Protein AF-A0AAU6BBA0-F1 (afdb_monomer_lite)

Secondary structure (DSSP, 8-state):
-------------------------------------------------------PPPPPPP-------------------------TTTTT--HHHHHHHHHHHHEEEEPPHHHHHHHHTT----HHHHHHHHHHHHHHSEEEEE-STTS-HHHHHHHHHHHTT-SEEEEE-PPTT----STT---TTEEEEEEE--TT-PPPTTHHHHHHHTHHHHHHHT-EEEEEE-HHHHHTTGGG-GGGEEEPPPPPHHHHHHHHHHT-SSPPTTHHHHHH-HHHHHHHTT--HHHHHHHHHHHHHHHHHHHHSSSPPPHHHHHHHHHHHHTTTHHHHHHHHHH--SHHHHHHHHHHHHTTTSBHHHHHHHHHHHHHHTT--PPP--TT-S--HHHHHHHTT-EE-TTSBEE--STTHHHHHHHHHHHH-GGGHHHHHHHHHHHHHHS-HHHHHHHHHHHHHHHHHHHHHHT--HHHHHHHHHHTTSTTTHHHHHHHHHHHHH-TTTHHHHHHHHHHHHHSPEES-TT-TTSEEHHHHHHHHHHHHHHTTT-HHHHHHHHHHHHHT---HHHHHHHHHHHHHHHTSTTTHHHHHHHHHHHHT-SSHHHHHHHHHHHHHHHH-B-TTS-BTTT-S--SS--HHHHHHHHHHHTS---HHHHHHHHHHHHHHHH-TTTHHHHHHHHHHHHS-SSS--S--HHHHHHHHHHHHHHS---SSSPPPHHHHHHHHHHHHHHHS-TTSPPP-PPPPPP-

Sequence (748 aa):
MPLTEPAEPNTELALAAPARSDNGARPAAYPAADETQPQPSADPPDDTSAAGQTSEPPPPRDAPPSDDTADTETGAHATDTSAVQNVSTNYGTVVAVQNISDIQRLRGTPLPDDWIAARLHPYLPDDETTKAIDALLVAYRVAVIHAGAGTGRYTTALHTLIHQGARAIRQVRREPNEGVDLEGLRDEDTGWILDLRDEEETLRPGFGLHLREVEDHLRTMRSFVVVVTHTDTWAHVAGEATELAHPLAPPDALRVLRAHLDCRQPPIDELDKWLAADQITQPLNRAAPAEAARWARIIIAAVDLNDSTTEPKDFTELVEAAVQSAHNWRRTLRIWHTGNTDSAHRNYLLAAAALDGAPAATVYEAHTALGEALDDTPQPTQGQHGPGIIELTDRIGAELGNDDRIRFLKPGYAEAVVDYFWVDRPHHVAAFTRWTAEQAATLPPDLGVPLAERVTQWATRYALAKQSFTVLRAVATHWAKSRHLQQHAQELLVAAAVDPTAGKRAREQYLAWAKAPDTDQLTHSRHTPVVLKQVLAGALAQLGPAYPRIVLKRLSELAANTTDTAVANAVGDALTDLWDQPALQNTIRATLTSWFTATQHHYTAAARRAFLHLADRTTPDGTPLLLARDDSRPDAWALTGWRCALDDEANIHLQGAFDTWLNTALSHPRLQPAVMKTFTEAVFRSDTDRTYLAPRFLVLNHAAYGWEPARVAAQPTERTHLRDALVIALREADPTAPARLHHAPDTE

Foldseek 3Di:
DDDDDDDDDDDDDDDDDDDDDDDDDDDDDDDDDDDDDDDDDDDDDDDDDDDDDDDDDDDDDDDDDDDDDDDDDDDDDDPPPDPPDPPLPQPPPALVNVLLLLLCLLLQNFRDPVNLCVLCQLPDDDPVLLVLLLVLCVVQLFAEEAEDPQQCLVNSLSVSLVVLVQPTEGEHEDDAPDDPPLLVPQAASYEYEDEAAAPPHADDACPLVVSRVCRVVCVVRNYHYYYYYYPVNCVVHCPNHVVRYDYRDGPQLLSSLLSLQCPDPVHDPPSVVVSVPCLLVVVRRPDHNNLSNVLSSLLSLLVVLQVPDPDRDDPVVSSVLSSCVSVLVQVVVVVLCVVDVDLLLLLLLLLCLLQAFDALVLSNVLSVVLCVLQVHDDDDQPDPRDDDSCRSLVSSCWDQDPVNTTHHSRNNNSVSSLVNCCVVPVVCVLSVLLSLLVCLQPDDVVRSSVSLSVSLVVQLVCCQVVVDNLSLLLSLLSLLVRPVSLVSSLSSLSSQLSDSHRNSVSLVVLLQQLQAAEDCDSPDPRHHHPSSLLSSLVSLLSSCSSPVPSSLVSLVSNLVRYPDLSSLLSSLVSLLSNCVPVVCVVVSLVQLLCQLPDPDPSSLSSSLNNLLVQLLDADPVLHRPLQPDPDLEHDPSNLSSLLSNLVDAADPSNLNSLLSLLVCCLVPVSSVSSSLVSLLCSQPPPPDDPDNDPSSLVNVLVSLCVNPPDDPDDDQDSSNVSSVVSNVSNQVSRPPRDDPPPPDPDDD

Structure (mmCIF, N/CA/C/O backbone):
data_AF-A0AAU6BBA0-F1
#
_entry.id   AF-A0AAU6BBA0-F1
#
loop_
_atom_site.group_PDB
_atom_site.id
_atom_site.type_symbol
_atom_site.label_atom_id
_atom_site.label_alt_id
_atom_site.label_comp_id
_atom_site.label_asym_id
_atom_site.label_entity_id
_atom_site.label_seq_id
_atom_site.pdbx_PDB_ins_code
_atom_site.Cartn_x
_atom_site.Cartn_y
_atom_site.Cartn_z
_atom_site.occupancy
_atom_site.B_iso_or_equiv
_atom_site.auth_seq_id
_atom_site.auth_comp_id
_atom_site.auth_asym_id
_atom_site.auth_atom_id
_atom_site.pdbx_PDB_model_num
ATOM 1 N N . MET A 1 1 ? 59.880 -29.051 -31.354 1.00 31.36 1 MET A N 1
ATOM 2 C CA . MET A 1 1 ? 61.324 -28.885 -31.082 1.00 31.36 1 MET A CA 1
ATOM 3 C C . MET A 1 1 ? 61.508 -27.611 -30.270 1.00 31.36 1 MET A C 1
ATOM 5 O O . MET A 1 1 ? 60.794 -26.663 -30.573 1.00 31.36 1 MET A O 1
ATOM 9 N N . PRO A 1 2 ? 62.345 -27.624 -29.221 1.00 47.56 2 PRO A N 1
ATOM 10 C CA . PRO A 1 2 ? 62.230 -26.732 -28.063 1.00 47.56 2 PRO A CA 1
ATOM 11 C C . PRO A 1 2 ? 63.442 -25.788 -27.894 1.00 47.56 2 PRO A C 1
ATOM 13 O O . PRO A 1 2 ? 64.354 -25.830 -28.715 1.00 47.56 2 PRO A O 1
ATOM 16 N N . LEU A 1 3 ? 63.454 -25.070 -26.754 1.00 31.30 3 LEU A N 1
ATOM 17 C CA . LEU A 1 3 ? 64.570 -24.341 -26.106 1.00 31.30 3 LEU A CA 1
ATOM 18 C C . LEU A 1 3 ? 64.721 -22.885 -26.611 1.00 31.30 3 LEU A C 1
ATOM 20 O O . LEU A 1 3 ? 64.704 -22.652 -27.809 1.00 31.30 3 LEU A O 1
ATOM 24 N N . THR A 1 4 ? 64.850 -21.832 -25.792 1.00 32.09 4 THR A N 1
ATOM 25 C CA . THR A 1 4 ? 65.419 -21.716 -24.434 1.00 32.09 4 THR A CA 1
ATOM 26 C C . THR A 1 4 ? 65.098 -20.307 -23.875 1.00 32.09 4 THR A C 1
ATOM 28 O O . THR A 1 4 ? 65.269 -19.327 -24.593 1.00 32.09 4 THR A O 1
ATOM 31 N N . GLU A 1 5 ? 64.677 -20.201 -22.610 1.00 35.94 5 GLU A N 1
ATOM 32 C CA . GLU A 1 5 ? 65.029 -19.088 -21.686 1.00 35.94 5 GLU A CA 1
ATOM 33 C C . GLU A 1 5 ? 66.517 -19.235 -21.252 1.00 35.94 5 GLU A C 1
ATOM 35 O O . GLU A 1 5 ? 67.092 -20.265 -21.616 1.00 35.94 5 GLU A O 1
ATOM 40 N N . PRO A 1 6 ? 67.184 -18.356 -20.454 1.00 50.28 6 PRO A N 1
ATOM 41 C CA . PRO A 1 6 ? 66.733 -17.171 -19.688 1.00 50.28 6 PRO A CA 1
ATOM 42 C C . PRO A 1 6 ? 67.695 -15.945 -19.785 1.00 50.28 6 PRO A C 1
ATOM 44 O O . PRO A 1 6 ? 68.730 -16.022 -20.442 1.00 50.28 6 PRO A O 1
ATOM 47 N N . ALA A 1 7 ? 67.386 -14.833 -19.093 1.00 28.86 7 ALA A N 1
ATOM 48 C CA . ALA A 1 7 ? 68.297 -14.135 -18.151 1.00 28.86 7 ALA A CA 1
ATOM 49 C C . ALA A 1 7 ? 67.788 -12.726 -17.761 1.00 28.86 7 ALA A C 1
ATOM 51 O O . ALA A 1 7 ? 67.801 -11.803 -18.573 1.00 28.86 7 ALA A O 1
ATOM 52 N N . GLU A 1 8 ? 67.434 -12.551 -16.485 1.00 36.56 8 GLU A N 1
ATOM 53 C CA . GLU A 1 8 ? 67.531 -11.263 -15.777 1.00 36.56 8 GLU A CA 1
ATOM 54 C C . GLU A 1 8 ? 68.988 -10.996 -15.352 1.00 36.56 8 GLU A C 1
ATOM 56 O O . GLU A 1 8 ? 69.787 -11.934 -15.241 1.00 36.56 8 GLU A O 1
ATOM 61 N N . PRO A 1 9 ? 69.334 -9.733 -15.036 1.00 44.94 9 PRO A N 1
ATOM 62 C CA . PRO A 1 9 ? 69.675 -9.479 -13.634 1.00 44.94 9 PRO A CA 1
ATOM 63 C C . PRO A 1 9 ? 69.168 -8.140 -13.058 1.00 44.94 9 PRO A C 1
ATOM 65 O O . PRO A 1 9 ? 69.115 -7.108 -13.725 1.00 44.94 9 PRO A O 1
ATOM 68 N N . ASN A 1 10 ? 68.892 -8.190 -11.752 1.00 33.97 10 ASN A N 1
ATOM 69 C CA . ASN A 1 10 ? 68.691 -7.085 -10.811 1.00 33.97 10 ASN A CA 1
ATOM 70 C C . ASN A 1 10 ? 69.847 -6.066 -10.784 1.00 33.97 10 ASN A C 1
ATOM 72 O O . ASN A 1 10 ? 71.008 -6.467 -10.744 1.00 33.97 10 ASN A O 1
ATOM 76 N N . THR A 1 11 ? 69.525 -4.775 -10.612 1.00 30.66 11 THR A N 1
ATOM 77 C CA . THR A 1 11 ? 70.330 -3.852 -9.783 1.00 30.66 11 THR A CA 1
ATOM 78 C C . THR A 1 11 ? 69.413 -2.859 -9.057 1.00 30.66 11 THR A C 1
ATOM 80 O O . THR A 1 11 ? 68.699 -2.083 -9.687 1.00 30.66 11 THR A O 1
ATOM 83 N N . GLU A 1 12 ? 69.463 -2.896 -7.728 1.00 30.09 12 GLU A N 1
ATOM 84 C CA . GLU A 1 12 ? 68.856 -1.965 -6.770 1.00 30.09 12 GLU A CA 1
ATOM 85 C C . GLU A 1 12 ? 69.963 -1.079 -6.138 1.00 30.09 12 GLU A C 1
ATOM 87 O O . GLU A 1 12 ? 71.144 -1.398 -6.269 1.00 30.09 12 GLU A O 1
ATOM 92 N N . LEU A 1 13 ? 69.554 -0.048 -5.378 1.00 28.42 13 LEU A N 1
ATOM 93 C CA . LEU A 1 13 ? 70.309 0.951 -4.577 1.00 28.42 13 LEU A CA 1
ATOM 94 C C . LEU A 1 13 ? 70.784 2.236 -5.294 1.00 28.42 13 LEU A C 1
ATOM 96 O O . LEU A 1 13 ? 71.343 2.181 -6.378 1.00 28.42 13 LEU A O 1
ATOM 100 N N . ALA A 1 14 ? 70.750 3.440 -4.708 1.00 28.67 14 ALA A N 1
ATOM 101 C CA . ALA A 1 14 ? 70.060 4.031 -3.554 1.00 28.67 14 ALA A CA 1
ATOM 102 C C . ALA A 1 14 ? 70.446 5.533 -3.454 1.00 28.67 14 ALA A C 1
ATOM 104 O O . ALA A 1 14 ? 71.506 5.923 -3.930 1.00 28.67 14 ALA A O 1
ATOM 105 N N . LEU A 1 15 ? 69.629 6.305 -2.716 1.00 28.11 15 LEU A N 1
ATOM 106 C CA . LEU A 1 15 ? 70.001 7.423 -1.817 1.00 28.11 15 LEU A CA 1
ATOM 107 C C . LEU A 1 15 ? 70.717 8.681 -2.371 1.00 28.11 15 LEU A C 1
ATOM 109 O O . LEU A 1 15 ? 71.903 8.647 -2.667 1.00 28.11 15 LEU A O 1
ATOM 113 N N . ALA A 1 16 ? 70.041 9.841 -2.273 1.00 26.50 16 ALA A N 1
ATOM 114 C CA . ALA A 1 16 ? 70.454 10.956 -1.391 1.00 26.50 16 ALA A CA 1
ATOM 115 C C . ALA A 1 16 ? 69.484 12.168 -1.451 1.00 26.50 16 ALA A C 1
ATOM 117 O O . ALA A 1 16 ? 69.379 12.856 -2.461 1.00 26.50 16 ALA A O 1
ATOM 118 N N . ALA A 1 17 ? 68.828 12.461 -0.323 1.00 32.66 17 ALA A N 1
ATOM 119 C CA . ALA A 1 17 ? 68.494 13.824 0.142 1.00 32.66 17 ALA A CA 1
ATOM 120 C C . ALA A 1 17 ? 69.668 14.310 1.055 1.00 32.66 17 ALA A C 1
ATOM 122 O O . ALA A 1 17 ? 70.598 13.511 1.205 1.00 32.66 17 ALA A O 1
ATOM 123 N N . PRO A 1 18 ? 69.689 15.480 1.758 1.00 49.97 18 PRO A N 1
ATOM 124 C CA . PRO A 1 18 ? 68.636 16.494 1.987 1.00 49.97 18 PRO A CA 1
ATOM 125 C C . PRO A 1 18 ? 69.120 17.977 2.100 1.00 49.97 18 PRO A C 1
ATOM 127 O O . PRO A 1 18 ? 70.312 18.268 2.078 1.00 49.97 18 PRO A O 1
ATOM 130 N N . ALA A 1 19 ? 68.195 18.913 2.368 1.00 27.62 19 ALA A N 1
ATOM 131 C CA . ALA A 1 19 ? 68.456 20.081 3.227 1.00 27.62 19 ALA A CA 1
ATOM 132 C C . ALA A 1 19 ? 67.177 20.541 3.965 1.00 27.62 19 ALA A C 1
ATOM 134 O O . ALA A 1 19 ? 66.096 20.600 3.388 1.00 27.62 19 ALA A O 1
ATOM 135 N N . ARG A 1 20 ? 67.350 20.801 5.266 1.00 31.67 20 ARG A N 1
ATOM 136 C CA . ARG A 1 20 ? 66.392 21.114 6.349 1.00 31.67 20 ARG A CA 1
ATOM 137 C C . ARG A 1 20 ? 66.110 22.623 6.479 1.00 31.67 20 ARG A C 1
ATOM 139 O O . ARG A 1 20 ? 67.030 23.392 6.233 1.00 31.67 20 ARG A O 1
ATOM 146 N N . SER A 1 21 ? 64.969 23.024 7.058 1.00 29.94 21 SER A N 1
ATOM 147 C CA . SER A 1 21 ? 64.810 23.431 8.484 1.00 29.94 21 SER A CA 1
ATOM 148 C C . SER A 1 21 ? 63.307 23.643 8.808 1.00 29.94 21 SER A C 1
ATOM 150 O O . SER A 1 21 ? 62.571 24.124 7.955 1.00 29.94 21 SER A O 1
ATOM 152 N N . ASP A 1 22 ? 62.761 22.946 9.821 1.00 30.55 22 ASP A N 1
ATOM 153 C CA . ASP A 1 22 ? 62.441 23.395 11.210 1.00 30.55 22 ASP A CA 1
ATOM 154 C C . ASP A 1 22 ? 61.377 24.505 11.265 1.00 30.55 22 ASP A C 1
ATOM 156 O O . ASP A 1 22 ? 61.481 25.481 10.539 1.00 30.55 22 ASP A O 1
ATOM 160 N N . ASN A 1 23 ? 60.344 24.536 12.109 1.00 29.81 23 ASN A N 1
ATOM 161 C CA . ASN A 1 23 ? 59.845 23.830 13.304 1.00 29.81 23 ASN A CA 1
ATOM 162 C C . ASN A 1 23 ? 58.331 24.191 13.338 1.00 29.81 23 ASN A C 1
ATOM 164 O O . ASN A 1 23 ? 57.949 25.207 12.772 1.00 29.81 23 ASN A O 1
ATOM 168 N N . GLY A 1 24 ? 57.364 23.517 13.952 1.00 28.22 24 GLY A N 1
ATOM 169 C CA . GLY A 1 24 ? 57.311 22.588 15.067 1.00 28.22 24 GLY A CA 1
ATOM 170 C C . GLY A 1 24 ? 55.936 22.772 15.750 1.00 28.22 24 GLY A C 1
ATOM 171 O O . GLY A 1 24 ? 55.277 23.790 15.559 1.00 28.22 24 GLY A O 1
ATOM 172 N N . ALA A 1 25 ? 55.570 21.801 16.587 1.00 29.80 25 ALA A N 1
ATOM 173 C CA . ALA A 1 25 ? 54.461 21.782 17.553 1.00 29.80 25 ALA A CA 1
ATOM 174 C C . ALA A 1 25 ? 53.092 21.198 17.125 1.00 29.80 25 ALA A C 1
ATOM 176 O O . ALA A 1 25 ? 52.560 21.405 16.044 1.00 29.80 25 ALA A O 1
ATOM 177 N N . ARG A 1 26 ? 52.594 20.386 18.063 1.00 31.95 26 ARG A N 1
ATOM 178 C CA . ARG A 1 26 ? 51.563 19.337 18.033 1.00 31.95 26 ARG A CA 1
ATOM 179 C C . ARG A 1 26 ? 50.139 19.872 18.347 1.00 31.95 26 ARG A C 1
ATOM 181 O O . ARG A 1 26 ? 50.006 21.042 18.687 1.00 31.95 26 ARG A O 1
ATOM 188 N N . PRO A 1 27 ? 49.095 19.015 18.278 1.00 51.25 27 PRO A N 1
ATOM 189 C CA . PRO A 1 27 ? 47.686 19.398 18.159 1.00 51.25 27 PRO A CA 1
ATOM 190 C C . PRO A 1 27 ? 46.930 19.475 19.497 1.00 51.25 27 PRO A C 1
ATOM 192 O O . PRO A 1 27 ? 47.266 18.768 20.446 1.00 51.25 27 PRO A O 1
ATOM 195 N N . ALA A 1 28 ? 45.854 20.264 19.524 1.00 27.77 28 ALA A N 1
ATOM 196 C CA . ALA A 1 28 ? 44.747 20.223 20.491 1.00 27.77 28 ALA A CA 1
ATOM 197 C C . ALA A 1 28 ? 43.584 21.037 19.875 1.00 27.77 28 ALA A C 1
ATOM 199 O O . ALA A 1 28 ? 43.820 22.126 19.370 1.00 27.77 28 ALA A O 1
ATOM 200 N N . ALA A 1 29 ? 42.397 20.467 19.666 1.00 27.69 29 ALA A N 1
ATOM 201 C CA . ALA A 1 29 ? 41.263 20.414 20.600 1.00 27.69 29 ALA A CA 1
ATOM 202 C C . ALA A 1 29 ? 40.128 21.354 20.135 1.00 27.69 29 ALA A C 1
ATOM 204 O O . ALA A 1 29 ? 40.377 22.409 19.562 1.00 27.69 29 ALA A O 1
ATOM 205 N N . TYR A 1 30 ? 38.886 20.916 20.364 1.00 37.91 30 TYR A N 1
ATOM 206 C CA . TYR A 1 30 ? 37.642 21.690 20.237 1.00 37.91 30 TYR A CA 1
ATOM 207 C C . TYR A 1 30 ? 37.738 23.083 20.888 1.00 37.91 30 TYR A C 1
ATOM 209 O O . TYR A 1 30 ? 38.482 23.251 21.857 1.00 37.91 30 TYR A O 1
ATOM 217 N N . PRO A 1 31 ? 36.877 24.029 20.470 1.00 41.22 31 PRO A N 1
ATOM 218 C CA . PRO A 1 31 ? 35.927 24.527 21.467 1.00 41.22 31 PRO A CA 1
ATOM 219 C C . PRO A 1 31 ? 34.507 24.810 20.951 1.00 41.22 31 PRO A C 1
ATOM 221 O O . PRO A 1 31 ? 34.228 24.888 19.756 1.00 41.22 31 PRO A O 1
ATOM 224 N N . ALA A 1 32 ? 33.626 24.925 21.942 1.00 28.19 32 ALA A N 1
ATOM 225 C CA . ALA A 1 32 ? 32.231 25.327 21.896 1.00 28.19 32 ALA A CA 1
ATOM 226 C C . ALA A 1 32 ? 32.055 26.859 22.017 1.00 28.19 32 ALA A C 1
ATOM 228 O O . ALA A 1 32 ? 33.004 27.552 22.368 1.00 28.19 32 ALA A O 1
ATOM 229 N N . ALA A 1 33 ? 30.820 27.296 21.729 1.00 31.91 33 ALA A N 1
ATOM 230 C CA . ALA A 1 33 ? 30.034 28.427 22.260 1.00 31.91 33 ALA A CA 1
ATOM 231 C C . ALA A 1 33 ? 30.732 29.694 22.807 1.00 31.91 33 ALA A C 1
ATOM 233 O O . ALA A 1 33 ? 31.501 29.615 23.756 1.00 31.91 33 ALA A O 1
ATOM 234 N N . ASP A 1 34 ? 30.359 30.866 22.274 1.00 27.73 34 ASP A N 1
ATOM 235 C CA . ASP A 1 34 ? 29.530 31.886 22.966 1.00 27.73 34 ASP A CA 1
ATOM 236 C C . ASP A 1 34 ? 29.238 33.069 22.014 1.00 27.73 34 ASP A C 1
ATOM 238 O O . ASP A 1 34 ? 30.070 33.441 21.189 1.00 27.73 34 ASP A O 1
ATOM 242 N N . GLU A 1 35 ? 27.971 33.474 21.877 1.00 28.36 35 GLU A N 1
ATOM 243 C CA . GLU A 1 35 ? 27.381 34.695 22.463 1.00 28.36 35 GLU A CA 1
ATOM 244 C C . GLU A 1 35 ? 28.168 35.992 22.214 1.00 28.36 35 GLU A C 1
ATOM 246 O O . GLU A 1 35 ? 29.159 36.256 22.884 1.00 28.36 35 GLU A O 1
ATOM 251 N N . THR A 1 36 ? 27.656 36.870 21.337 1.00 29.38 36 THR A N 1
ATOM 252 C CA . THR A 1 36 ? 27.308 38.266 21.699 1.00 29.38 36 THR A CA 1
ATOM 253 C C . THR A 1 36 ? 26.588 39.006 20.559 1.00 29.38 36 THR A C 1
ATOM 255 O O . THR A 1 36 ? 27.131 39.237 19.483 1.00 29.38 36 THR A O 1
ATOM 258 N N . GLN A 1 37 ? 25.349 39.419 20.833 1.00 29.38 37 GLN A N 1
ATOM 259 C CA . GLN A 1 37 ? 24.713 40.640 20.307 1.00 29.38 37 GLN A CA 1
ATOM 260 C C . GLN A 1 37 ? 25.323 41.865 21.039 1.00 29.38 37 GLN A C 1
ATOM 262 O O . GLN A 1 37 ? 25.803 41.670 22.159 1.00 29.38 37 GLN A O 1
ATOM 267 N N . PRO A 1 38 ? 25.324 43.107 20.488 1.00 35.38 38 PRO A N 1
ATOM 268 C CA . PRO A 1 38 ? 24.084 43.869 20.260 1.00 35.38 38 PRO A CA 1
ATOM 269 C C . PRO A 1 38 ? 24.020 44.807 19.023 1.00 35.38 38 PRO A C 1
ATOM 271 O O . PRO A 1 38 ? 25.022 45.192 18.432 1.00 35.38 38 PRO A O 1
ATOM 274 N N . GLN A 1 39 ? 22.761 45.152 18.704 1.00 29.97 39 GLN A N 1
ATOM 275 C CA . GLN A 1 39 ? 22.156 46.295 17.970 1.00 29.97 39 GLN A CA 1
ATOM 276 C C . GLN A 1 39 ? 22.872 47.679 18.089 1.00 29.97 39 GLN A C 1
ATOM 278 O O . GLN A 1 39 ? 23.792 47.757 18.901 1.00 29.97 39 GLN A O 1
ATOM 283 N N . PRO A 1 40 ? 22.421 48.816 17.463 1.00 41.62 40 PRO A N 1
ATOM 284 C CA . PRO A 1 40 ? 21.151 49.089 16.734 1.00 41.62 40 PRO A CA 1
ATOM 285 C C . PRO A 1 40 ? 21.202 49.979 15.449 1.00 41.62 40 PRO A C 1
ATOM 287 O O . PRO A 1 40 ? 22.143 50.724 15.209 1.00 41.62 40 PRO A O 1
ATOM 290 N N . SER A 1 41 ? 20.080 49.925 14.711 1.00 30.00 41 SER A N 1
ATOM 291 C CA . SER A 1 41 ? 19.245 51.004 14.119 1.00 30.00 41 SER A CA 1
ATOM 292 C C . SER A 1 41 ? 19.831 52.205 13.352 1.00 30.00 41 SER A C 1
ATOM 294 O O . SER A 1 41 ? 20.536 53.022 13.934 1.00 30.00 41 SER A O 1
ATOM 296 N N . ALA A 1 42 ? 19.318 52.429 12.129 1.00 28.22 42 ALA A N 1
ATOM 297 C CA . ALA A 1 42 ? 18.593 53.654 11.725 1.00 28.22 42 ALA A CA 1
ATOM 298 C C . ALA A 1 42 ? 18.066 53.563 10.266 1.00 28.22 42 ALA A C 1
ATOM 300 O O . ALA A 1 42 ? 18.852 53.453 9.329 1.00 28.22 42 ALA A O 1
ATOM 301 N N . ASP A 1 43 ? 16.739 53.634 10.104 1.00 29.44 43 ASP A N 1
ATOM 302 C CA . ASP A 1 43 ? 16.010 54.048 8.882 1.00 29.44 43 ASP A CA 1
ATOM 303 C C . ASP A 1 43 ? 16.207 55.569 8.606 1.00 29.44 43 ASP A C 1
ATOM 305 O O . ASP A 1 43 ? 16.801 56.255 9.444 1.00 29.44 43 ASP A O 1
ATOM 309 N N . PRO A 1 44 ? 15.503 56.195 7.635 1.00 56.09 44 PRO A N 1
ATOM 310 C CA . PRO A 1 44 ? 15.531 56.103 6.164 1.00 56.09 44 PRO A CA 1
ATOM 311 C C . PRO A 1 44 ? 15.893 57.513 5.576 1.00 56.09 44 PRO A C 1
ATOM 313 O O . PRO A 1 44 ? 16.401 58.335 6.347 1.00 56.09 44 PRO A O 1
ATOM 316 N N . PRO A 1 45 ? 15.714 57.862 4.271 1.00 47.66 45 PRO A N 1
ATOM 317 C CA . PRO A 1 45 ? 14.381 58.210 3.728 1.00 47.66 45 PRO A CA 1
ATOM 318 C C . PRO A 1 45 ? 14.156 57.978 2.205 1.00 47.66 45 PRO A C 1
ATOM 320 O O . PRO A 1 45 ? 15.077 57.674 1.449 1.00 47.66 45 PRO A O 1
ATOM 323 N N . ASP A 1 46 ? 12.878 58.123 1.828 1.00 30.73 46 ASP A N 1
ATOM 324 C CA . ASP A 1 46 ? 12.257 58.637 0.585 1.00 30.73 46 ASP A CA 1
ATOM 325 C C . ASP A 1 46 ? 13.161 59.112 -0.581 1.00 30.73 46 ASP A C 1
ATOM 327 O O . ASP A 1 46 ? 14.159 59.795 -0.369 1.00 30.73 46 ASP A O 1
ATOM 331 N N . ASP A 1 47 ? 12.760 58.886 -1.846 1.00 28.70 47 ASP A N 1
ATOM 332 C CA . ASP A 1 47 ? 11.773 59.758 -2.525 1.00 28.70 47 ASP A CA 1
ATOM 333 C C . ASP A 1 47 ? 11.576 59.445 -4.038 1.00 28.70 47 ASP A C 1
ATOM 335 O O . ASP A 1 47 ? 12.521 59.304 -4.810 1.00 28.70 47 ASP A O 1
ATOM 339 N N . THR A 1 48 ? 10.302 59.458 -4.450 1.00 29.98 48 THR A N 1
ATOM 340 C CA . THR A 1 48 ? 9.701 59.952 -5.720 1.00 29.98 48 THR A CA 1
ATOM 341 C C . THR A 1 48 ? 10.070 59.474 -7.151 1.00 29.98 48 THR A C 1
ATOM 343 O O . THR A 1 48 ? 11.111 59.792 -7.712 1.00 29.98 48 THR A O 1
ATOM 346 N N . SER A 1 49 ? 9.015 58.946 -7.807 1.00 32.53 49 SER A N 1
ATOM 347 C CA . SER A 1 49 ? 8.351 59.438 -9.049 1.00 32.53 49 SER A CA 1
ATOM 348 C C . SER A 1 49 ? 9.008 59.311 -10.440 1.00 32.53 49 SER A C 1
ATOM 350 O O . SER A 1 49 ? 9.978 59.994 -10.736 1.00 32.53 49 SER A O 1
ATOM 352 N N . ALA A 1 50 ? 8.332 58.643 -11.398 1.00 29.66 50 ALA A N 1
ATOM 353 C CA . ALA A 1 50 ? 7.322 59.267 -12.290 1.00 29.66 50 ALA A CA 1
ATOM 354 C C . ALA A 1 50 ? 6.943 58.430 -13.553 1.00 29.66 50 ALA A C 1
ATOM 356 O O . ALA A 1 50 ? 7.804 57.984 -14.299 1.00 29.66 50 ALA A O 1
ATOM 357 N N . ALA A 1 51 ? 5.623 58.370 -13.809 1.00 30.91 51 ALA A N 1
ATOM 358 C CA . ALA A 1 51 ? 4.890 58.448 -15.094 1.00 30.91 51 ALA A CA 1
ATOM 359 C C . ALA A 1 51 ? 5.008 57.367 -16.212 1.00 30.91 51 ALA A C 1
ATOM 361 O O . ALA A 1 51 ? 5.881 57.421 -17.066 1.00 30.91 51 ALA A O 1
ATOM 362 N N . GLY A 1 52 ? 3.981 56.501 -16.294 1.00 26.89 52 GLY A N 1
ATOM 363 C CA . GLY A 1 52 ? 2.862 56.585 -17.262 1.00 26.89 52 GLY A CA 1
ATOM 364 C C . GLY A 1 52 ? 3.060 56.201 -18.743 1.00 26.89 52 GLY A C 1
ATOM 365 O O . GLY A 1 52 ? 3.731 56.919 -19.470 1.00 26.89 52 GLY A O 1
ATOM 366 N N . GLN A 1 53 ? 2.305 55.194 -19.221 1.00 31.38 53 GLN A N 1
ATOM 367 C CA . GLN A 1 53 ? 1.406 55.305 -20.392 1.00 31.38 53 GLN A CA 1
ATOM 368 C C . GLN A 1 53 ? 0.504 54.065 -20.574 1.00 31.38 53 GLN A C 1
ATOM 370 O O . GLN A 1 53 ? 0.924 52.921 -20.437 1.00 31.38 53 GLN A O 1
ATOM 375 N N . THR A 1 54 ? -0.759 54.356 -20.868 1.00 30.22 54 THR A N 1
ATOM 376 C CA . THR A 1 54 ? -1.905 53.492 -21.170 1.00 30.22 54 THR A CA 1
ATOM 377 C C . THR A 1 54 ? -1.920 53.048 -22.635 1.00 30.22 54 THR A C 1
ATOM 379 O O . THR A 1 54 ? -1.571 53.837 -23.510 1.00 30.22 54 THR A O 1
ATOM 382 N N . SER A 1 55 ? -2.415 51.839 -22.928 1.00 31.97 55 SER A N 1
ATOM 383 C CA . SER A 1 55 ? -3.081 51.502 -24.201 1.00 31.97 55 SER A CA 1
ATOM 384 C C . SER A 1 55 ? -3.971 50.260 -24.052 1.00 31.97 55 SER A C 1
ATOM 386 O O . SER A 1 55 ? -3.599 49.272 -23.427 1.00 31.97 55 SER A O 1
ATOM 388 N N . GLU A 1 56 ? -5.164 50.387 -24.616 1.00 31.12 56 GLU A N 1
ATOM 389 C CA . GLU A 1 56 ? -6.375 49.562 -24.551 1.00 31.12 56 GLU A CA 1
ATOM 390 C C . GLU A 1 56 ? -6.444 48.576 -25.749 1.00 31.12 56 GLU A C 1
ATOM 392 O O . GLU A 1 56 ? -5.917 48.913 -26.814 1.00 31.12 56 GLU A O 1
ATOM 397 N N . PRO A 1 57 ? -7.066 47.380 -25.642 1.00 41.28 57 PRO A N 1
ATOM 398 C CA . PRO A 1 57 ? -7.221 46.446 -26.767 1.00 41.28 57 PRO A CA 1
ATOM 399 C C . PRO A 1 57 ? -8.598 46.556 -27.476 1.00 41.28 57 PRO A C 1
ATOM 401 O O . PRO A 1 57 ? -9.575 46.968 -26.851 1.00 41.28 57 PRO A O 1
ATOM 404 N N . PRO A 1 58 ? -8.718 46.175 -28.770 1.00 38.53 58 PRO A N 1
ATOM 405 C CA . PRO A 1 58 ? -9.944 46.355 -29.558 1.00 38.53 58 PRO A CA 1
ATOM 406 C C . PRO A 1 58 ? -10.963 45.193 -29.421 1.00 38.53 58 PRO A C 1
ATOM 408 O O . PRO A 1 58 ? -10.590 44.095 -29.002 1.00 38.53 58 PRO A O 1
ATOM 411 N N . PRO A 1 59 ? -12.244 45.412 -29.800 1.00 44.59 59 PRO A N 1
ATOM 412 C CA . PRO A 1 59 ? -13.364 44.496 -29.538 1.00 44.59 59 PRO A CA 1
ATOM 413 C C . PRO A 1 59 ? -13.597 43.428 -30.634 1.00 44.59 59 PRO A C 1
ATOM 415 O O . PRO A 1 59 ? -13.124 43.591 -31.764 1.00 44.59 59 PRO A O 1
ATOM 418 N N . PRO A 1 60 ? -14.379 42.362 -30.343 1.00 40.91 60 PRO A N 1
ATOM 419 C CA . PRO A 1 60 ? -14.754 41.332 -31.314 1.00 40.91 60 PRO A CA 1
ATOM 420 C C . PRO A 1 60 ? -15.994 41.722 -32.144 1.00 40.91 60 PRO A C 1
ATOM 422 O O . PRO A 1 60 ? -16.825 42.522 -31.717 1.00 40.91 60 PRO A O 1
ATOM 425 N N . ARG A 1 61 ? -16.107 41.152 -33.352 1.00 34.84 61 ARG A N 1
ATOM 426 C CA . ARG A 1 61 ? -17.224 41.333 -34.299 1.00 34.84 61 ARG A CA 1
ATOM 427 C C . ARG A 1 61 ? -18.217 40.166 -34.233 1.00 34.84 61 ARG A C 1
ATOM 429 O O . ARG A 1 61 ? -17.798 39.013 -34.237 1.00 34.84 61 ARG A O 1
ATOM 436 N N . ASP A 1 62 ? -19.504 40.509 -34.265 1.00 32.97 62 ASP A N 1
ATOM 437 C CA . ASP A 1 62 ? -20.676 39.623 -34.253 1.00 32.97 62 ASP A CA 1
ATOM 438 C C . ASP A 1 62 ? -21.030 38.972 -35.611 1.00 32.97 62 ASP A C 1
ATOM 440 O O . ASP A 1 62 ? -20.982 39.636 -36.647 1.00 32.97 62 ASP A O 1
ATOM 444 N N . ALA A 1 63 ? -21.446 37.695 -35.512 1.00 36.31 63 ALA A N 1
ATOM 445 C CA . ALA A 1 63 ? -22.616 36.969 -36.071 1.00 36.31 63 ALA A CA 1
ATOM 446 C C . ALA A 1 63 ? -22.979 37.016 -37.586 1.00 36.31 63 ALA A C 1
ATOM 448 O O . ALA A 1 63 ? -22.714 37.993 -38.283 1.00 36.31 63 ALA A O 1
ATOM 449 N N . PRO A 1 64 ? -23.651 35.962 -38.116 1.00 34.97 64 PRO A N 1
ATOM 450 C CA . PRO A 1 64 ? -25.120 35.890 -37.989 1.00 34.97 64 PRO A CA 1
ATOM 451 C C . PRO A 1 64 ? -25.728 34.470 -37.754 1.00 34.97 64 PRO A C 1
ATOM 453 O O . PRO A 1 64 ? -24.993 33.483 -37.765 1.00 34.97 64 PRO A O 1
ATOM 456 N N . PRO A 1 65 ? -27.062 34.377 -37.512 1.00 42.81 65 PRO A N 1
ATOM 457 C CA . PRO A 1 65 ? -27.760 33.248 -36.872 1.00 42.81 65 PRO A CA 1
ATOM 458 C C . PRO A 1 65 ? -28.739 32.480 -37.790 1.00 42.81 65 PRO A C 1
ATOM 460 O O . PRO A 1 65 ? -29.101 33.001 -38.841 1.00 42.81 65 PRO A O 1
ATOM 463 N N . SER A 1 66 ? -29.208 31.305 -37.328 1.00 27.88 66 SER A N 1
ATOM 464 C CA . SER A 1 66 ? -30.466 30.571 -37.668 1.00 27.88 66 SER A CA 1
ATOM 465 C C . SER A 1 66 ? -30.237 29.067 -37.414 1.00 27.88 66 SER A C 1
ATOM 467 O O . SER A 1 66 ? -29.140 28.602 -37.704 1.00 27.88 66 SER A O 1
ATOM 469 N N . ASP A 1 67 ? -31.139 28.200 -36.966 1.00 24.58 67 ASP A N 1
ATOM 470 C CA . ASP A 1 67 ? -32.547 28.239 -36.558 1.00 24.58 67 ASP A CA 1
ATOM 471 C C . ASP A 1 67 ? -32.821 26.893 -35.839 1.00 24.58 67 ASP A C 1
ATOM 473 O O . ASP A 1 67 ? -32.068 25.930 -36.008 1.00 24.58 67 ASP A O 1
ATOM 477 N N . ASP A 1 68 ? -33.903 26.831 -35.066 1.00 26.94 68 ASP A N 1
ATOM 478 C CA . ASP A 1 68 ? -34.414 25.651 -34.355 1.00 26.94 68 ASP A CA 1
ATOM 479 C C . ASP A 1 68 ? -34.684 24.423 -35.251 1.00 26.94 68 ASP A C 1
ATOM 481 O O . ASP A 1 68 ? -35.163 24.553 -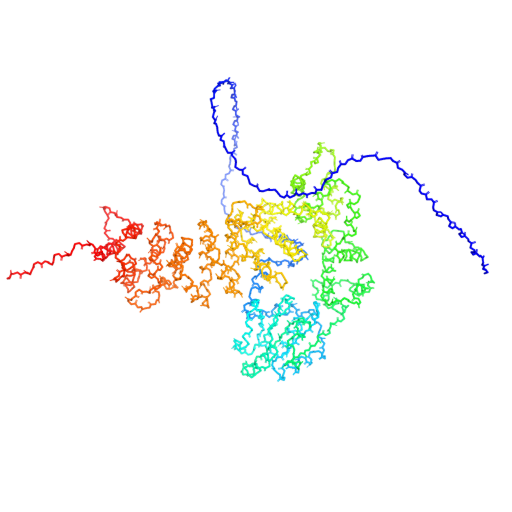36.377 1.00 26.94 68 ASP A O 1
ATOM 485 N N . THR A 1 69 ? -34.512 23.208 -34.709 1.00 25.91 69 THR A N 1
ATOM 486 C CA . THR A 1 69 ? -35.526 22.126 -34.762 1.00 25.91 69 THR A CA 1
ATOM 487 C C . THR A 1 69 ? -35.137 20.923 -33.897 1.00 25.91 69 THR A C 1
ATOM 489 O O . THR A 1 69 ? -33.973 20.554 -33.772 1.00 25.91 69 THR A O 1
ATOM 492 N N . ALA A 1 70 ? -36.162 20.342 -33.278 1.00 26.44 70 ALA A N 1
ATOM 493 C CA . ALA A 1 70 ? -36.118 19.221 -32.355 1.00 26.44 70 ALA A CA 1
ATOM 494 C C . ALA A 1 70 ? -36.073 17.840 -33.047 1.00 26.44 70 ALA A C 1
ATOM 496 O O . ALA A 1 70 ? -36.372 17.712 -34.232 1.00 26.44 70 ALA A O 1
ATOM 497 N N . ASP A 1 71 ? -35.819 16.838 -32.198 1.00 23.22 71 ASP A N 1
ATOM 498 C CA . ASP A 1 71 ? -36.257 15.436 -32.252 1.00 23.22 71 ASP A CA 1
ATOM 499 C C . ASP A 1 71 ? -35.351 14.327 -32.848 1.00 23.22 71 ASP A C 1
ATOM 501 O O . ASP A 1 71 ? -35.093 14.224 -34.044 1.00 23.22 71 ASP A O 1
ATOM 505 N N . THR A 1 72 ? -35.121 13.350 -31.955 1.00 23.67 72 THR A N 1
ATOM 506 C CA . THR A 1 72 ? -35.048 11.877 -32.114 1.00 23.67 72 THR A CA 1
ATOM 507 C C . THR A 1 72 ? -33.710 11.155 -32.339 1.00 23.67 72 THR A C 1
ATOM 509 O O . THR A 1 72 ? -33.050 11.273 -33.363 1.00 23.67 72 THR A O 1
ATOM 512 N N . GLU A 1 73 ? -33.412 10.315 -31.338 1.00 23.70 73 GLU A N 1
ATOM 513 C CA . GLU A 1 73 ? -32.723 9.013 -31.317 1.00 23.70 73 GLU A CA 1
ATOM 514 C C . GLU A 1 73 ? -32.162 8.450 -32.636 1.00 23.70 73 GLU A C 1
ATOM 516 O O . GLU A 1 73 ? -32.905 8.206 -33.581 1.00 23.70 73 GLU A O 1
ATOM 521 N N . THR A 1 74 ? -30.889 8.031 -32.636 1.00 23.23 74 THR A N 1
ATOM 522 C CA . THR A 1 74 ? -30.475 6.611 -32.760 1.00 23.23 74 THR A CA 1
ATOM 523 C C . THR A 1 74 ? -28.950 6.467 -32.680 1.00 23.23 74 THR A C 1
ATOM 525 O O . THR A 1 74 ? -28.199 7.357 -33.062 1.00 23.23 74 THR A O 1
ATOM 528 N N . GLY A 1 75 ? -28.507 5.358 -32.080 1.00 23.56 75 GLY A N 1
ATOM 529 C CA . GLY A 1 75 ? -27.158 5.164 -31.556 1.00 23.56 75 GLY A CA 1
ATOM 530 C C . GLY A 1 75 ? -26.015 5.038 -32.564 1.00 23.56 75 GLY A C 1
ATOM 531 O O . GLY A 1 75 ? -26.200 4.757 -33.744 1.00 23.56 75 GLY A O 1
ATOM 532 N N . ALA A 1 76 ? -24.802 5.171 -32.029 1.00 22.03 76 ALA A N 1
ATOM 533 C CA . ALA A 1 76 ? -23.569 4.767 -32.683 1.00 22.03 76 ALA A CA 1
ATOM 534 C C . ALA A 1 76 ? -22.522 4.389 -31.624 1.00 22.03 76 ALA A C 1
ATOM 536 O O . ALA A 1 76 ? -22.102 5.208 -30.813 1.00 22.03 76 ALA A O 1
ATOM 537 N N . HIS A 1 77 ? -22.186 3.100 -31.638 1.00 23.58 77 HIS A N 1
ATOM 538 C CA . HIS A 1 77 ? -20.972 2.436 -31.171 1.00 23.58 77 HIS A CA 1
ATOM 539 C C . HIS A 1 77 ? -19.922 3.288 -30.441 1.00 23.58 77 HIS A C 1
ATOM 541 O O . HIS A 1 77 ? -19.139 4.006 -31.058 1.00 23.58 77 HIS A O 1
ATOM 547 N N . ALA A 1 78 ? -19.830 3.075 -29.126 1.00 21.42 78 ALA A N 1
ATOM 548 C CA . ALA A 1 78 ? -18.620 3.343 -28.365 1.00 21.42 78 ALA A CA 1
ATOM 549 C C . ALA A 1 78 ? -17.516 2.387 -28.848 1.00 21.42 78 ALA A C 1
ATOM 551 O O . ALA A 1 78 ? -17.512 1.201 -28.521 1.00 21.42 78 ALA A O 1
ATOM 552 N N . THR A 1 79 ? -16.607 2.891 -29.678 1.00 22.62 79 THR A N 1
ATOM 553 C CA . THR A 1 79 ? -15.289 2.288 -29.868 1.00 22.62 79 THR A CA 1
ATOM 554 C C . THR A 1 79 ? -14.506 2.490 -28.583 1.00 22.62 79 THR A C 1
ATOM 556 O O . THR A 1 79 ? -14.033 3.586 -28.290 1.00 22.62 79 THR A O 1
ATOM 559 N N . ASP A 1 80 ? -14.438 1.419 -27.806 1.00 21.84 80 ASP A N 1
ATOM 560 C CA . ASP A 1 80 ? -13.669 1.294 -26.580 1.00 21.84 80 ASP A CA 1
ATOM 561 C C . ASP A 1 80 ? -12.173 1.248 -26.940 1.00 21.84 80 ASP A C 1
ATOM 563 O O . ASP A 1 80 ? -11.580 0.190 -27.148 1.00 21.84 80 ASP A O 1
ATOM 567 N N . THR A 1 81 ? -11.553 2.416 -27.120 1.00 22.39 81 THR A N 1
ATOM 568 C CA . THR A 1 81 ? -10.091 2.546 -27.175 1.00 22.39 81 THR A CA 1
ATOM 569 C C . THR A 1 81 ? -9.544 2.427 -25.759 1.00 22.39 81 THR A C 1
ATOM 571 O O . THR A 1 81 ? -9.233 3.421 -25.104 1.00 22.39 81 THR A O 1
ATOM 574 N N . SER A 1 82 ? -9.450 1.186 -25.281 1.00 23.36 82 SER A N 1
ATOM 575 C CA . SER A 1 82 ? -8.669 0.839 -24.099 1.00 23.36 82 SER A CA 1
ATOM 576 C C . SER A 1 82 ? -7.200 1.155 -24.386 1.00 23.36 82 SER A C 1
ATOM 578 O O . SER A 1 82 ? -6.553 0.509 -25.212 1.00 23.36 82 SER A O 1
ATOM 580 N N . ALA A 1 83 ? -6.680 2.202 -23.747 1.00 23.55 83 ALA A N 1
ATOM 581 C CA . ALA A 1 83 ? -5.259 2.504 -23.747 1.00 23.55 83 ALA A CA 1
ATOM 582 C C . ALA A 1 83 ? -4.539 1.418 -22.936 1.00 23.55 83 ALA A C 1
ATOM 584 O O . ALA A 1 83 ? -4.454 1.491 -21.711 1.00 23.55 83 ALA A O 1
ATOM 585 N N . VAL A 1 84 ? -4.039 0.392 -23.625 1.00 24.83 84 VAL A N 1
ATOM 586 C CA . VAL A 1 84 ? -3.176 -0.636 -23.039 1.00 24.83 84 VAL A CA 1
ATOM 587 C C . VAL A 1 84 ? -1.854 0.030 -22.654 1.00 24.83 84 VAL A C 1
ATOM 589 O O . VAL A 1 84 ? -0.981 0.266 -23.488 1.00 24.83 84 VAL A O 1
ATOM 592 N N . GLN A 1 85 ? -1.728 0.404 -21.381 1.00 32.62 85 GLN A N 1
ATOM 593 C CA . GLN A 1 85 ? -0.459 0.821 -20.796 1.00 32.62 85 GLN A CA 1
ATOM 594 C C . GLN A 1 85 ? 0.323 -0.427 -20.383 1.00 32.62 85 GLN A C 1
ATOM 596 O O . GLN A 1 85 ? -0.106 -1.190 -19.516 1.00 32.62 85 GLN A O 1
ATOM 601 N N . ASN A 1 86 ? 1.496 -0.615 -20.987 1.00 30.39 86 ASN A N 1
ATOM 602 C CA . ASN A 1 86 ? 2.445 -1.664 -20.625 1.00 30.39 86 ASN A CA 1
ATOM 603 C C . ASN A 1 86 ? 3.141 -1.319 -19.300 1.00 30.39 86 ASN A C 1
ATOM 605 O O . ASN A 1 86 ? 4.320 -0.978 -19.261 1.00 30.39 86 ASN A O 1
ATOM 609 N N . VAL A 1 87 ? 2.416 -1.425 -18.185 1.00 34.50 87 VAL A N 1
ATOM 610 C CA . VAL A 1 87 ? 3.003 -1.395 -16.839 1.00 34.50 87 VAL A CA 1
ATOM 611 C C . VAL A 1 87 ? 3.625 -2.770 -16.577 1.00 34.50 87 VAL A C 1
ATOM 613 O O . VAL A 1 87 ? 3.041 -3.629 -15.912 1.00 34.50 87 VAL A O 1
ATOM 616 N N . SER A 1 88 ? 4.799 -3.002 -17.174 1.00 35.69 88 SER A N 1
ATOM 617 C CA . SER A 1 88 ? 5.407 -4.334 -17.352 1.00 35.69 88 SER A CA 1
ATOM 618 C C . SER A 1 88 ? 5.772 -5.081 -16.055 1.00 35.69 88 SER A C 1
ATOM 620 O O . SER A 1 88 ? 6.125 -6.260 -16.091 1.00 35.69 88 SER A O 1
ATOM 622 N N . THR A 1 89 ? 5.616 -4.455 -14.885 1.00 40.75 89 THR A N 1
ATOM 623 C CA . THR A 1 89 ? 5.812 -5.089 -13.570 1.00 40.75 89 THR A CA 1
ATOM 624 C C . THR A 1 89 ? 4.566 -5.178 -12.692 1.00 40.75 89 THR A C 1
ATOM 626 O O . THR A 1 89 ? 4.625 -5.895 -11.693 1.00 40.75 89 THR A O 1
ATOM 629 N N . ASN A 1 90 ? 3.445 -4.539 -13.055 1.00 34.12 90 ASN A N 1
ATOM 630 C CA . ASN A 1 90 ? 2.203 -4.606 -12.269 1.00 34.12 90 ASN A CA 1
ATOM 631 C C . ASN A 1 90 ? 1.094 -5.459 -12.889 1.00 34.12 90 ASN A C 1
ATOM 633 O O . ASN A 1 90 ? 0.069 -5.620 -12.239 1.00 34.12 90 ASN A O 1
ATOM 637 N N . TYR A 1 91 ? 1.245 -6.025 -14.093 1.00 42.47 91 TYR A N 1
ATOM 638 C CA . TYR A 1 91 ? 0.175 -6.828 -14.721 1.00 42.47 91 TYR A CA 1
ATOM 639 C C . TYR A 1 91 ? -1.194 -6.114 -14.748 1.00 42.47 91 TYR A C 1
ATOM 641 O O . TYR A 1 91 ? -2.232 -6.752 -14.603 1.00 42.47 91 TYR A O 1
ATOM 649 N N . GLY A 1 92 ? -1.208 -4.778 -14.834 1.00 38.16 92 GLY A N 1
ATOM 650 C CA . GLY A 1 92 ? -2.439 -3.981 -14.735 1.00 38.16 92 GLY A CA 1
ATOM 651 C C . GLY A 1 92 ? -3.100 -3.954 -13.346 1.00 38.16 92 GLY A C 1
ATOM 652 O O . GLY A 1 92 ? -4.232 -3.498 -13.222 1.00 38.16 92 GLY A O 1
ATOM 653 N N . THR A 1 93 ? -2.429 -4.426 -12.291 1.00 48.84 93 THR A N 1
ATOM 654 C CA . THR A 1 93 ? -2.945 -4.379 -10.916 1.00 48.84 93 THR A CA 1
ATOM 655 C C . THR A 1 93 ? -2.573 -3.052 -10.259 1.00 48.84 93 THR A C 1
ATOM 657 O O . THR A 1 93 ? -1.398 -2.757 -10.031 1.00 48.84 93 THR A O 1
ATOM 660 N N . VAL A 1 94 ? -3.597 -2.264 -9.936 1.00 64.12 94 VAL A N 1
ATOM 661 C CA . VAL A 1 94 ? -3.497 -0.997 -9.199 1.00 64.12 94 VAL A CA 1
ATOM 662 C C . VAL A 1 94 ? -2.900 -1.254 -7.810 1.00 64.12 94 VAL A C 1
ATOM 664 O O . VAL A 1 94 ? -3.323 -2.181 -7.113 1.00 64.12 94 VAL A O 1
ATOM 667 N N . VAL A 1 95 ? -1.939 -0.428 -7.374 1.00 70.75 95 VAL A N 1
ATOM 668 C CA . VAL A 1 95 ? -1.234 -0.590 -6.079 1.00 70.75 95 VAL A CA 1
ATOM 669 C C . VAL A 1 95 ? -2.214 -0.690 -4.903 1.00 70.75 95 VAL A C 1
ATOM 671 O O . VAL A 1 95 ? -2.023 -1.505 -4.001 1.00 70.75 95 VAL A O 1
ATOM 674 N N . ALA A 1 96 ? -3.308 0.071 -4.943 1.00 63.97 96 ALA A N 1
ATOM 675 C CA . ALA A 1 96 ? -4.394 -0.000 -3.970 1.00 63.97 96 ALA A CA 1
ATOM 676 C C . ALA A 1 96 ? -4.988 -1.415 -3.824 1.00 63.97 96 ALA A C 1
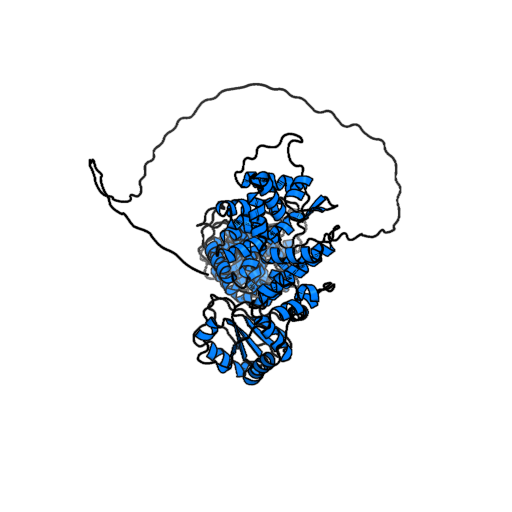ATOM 678 O O . ALA A 1 96 ? -5.175 -1.903 -2.709 1.00 63.97 96 ALA A O 1
ATOM 679 N N . VAL A 1 97 ? -5.248 -2.102 -4.942 1.00 70.25 97 VAL A N 1
ATOM 680 C CA . VAL A 1 97 ? -5.816 -3.461 -4.957 1.00 70.25 97 VAL A CA 1
ATOM 681 C C . VAL A 1 97 ? -4.823 -4.452 -4.360 1.00 70.25 97 VAL A C 1
ATOM 683 O O . VAL A 1 97 ? -5.195 -5.279 -3.525 1.00 70.25 97 VAL A O 1
ATOM 686 N N . GLN A 1 98 ? -3.546 -4.318 -4.722 1.00 75.44 98 GLN A N 1
ATOM 687 C CA . GLN A 1 98 ? -2.474 -5.136 -4.163 1.00 75.44 98 GLN A CA 1
ATOM 688 C C . GLN A 1 98 ? -2.363 -4.947 -2.643 1.00 75.44 98 GLN A C 1
ATOM 690 O O . GLN A 1 98 ? -2.327 -5.927 -1.900 1.00 75.44 98 GLN A O 1
ATOM 695 N N . ASN A 1 99 ? -2.401 -3.699 -2.170 1.00 77.44 99 ASN A N 1
ATOM 696 C CA . ASN A 1 99 ? -2.372 -3.369 -0.748 1.00 77.44 99 ASN A CA 1
ATOM 697 C C . ASN A 1 99 ? -3.554 -3.982 0.009 1.00 77.44 99 ASN A C 1
ATOM 699 O O . ASN A 1 99 ? -3.354 -4.586 1.062 1.00 77.44 99 ASN A O 1
ATOM 703 N N . ILE A 1 100 ? -4.777 -3.866 -0.519 1.00 75.31 100 ILE A N 1
ATOM 704 C CA . ILE A 1 100 ? -5.974 -4.456 0.097 1.00 75.31 100 ILE A CA 1
ATOM 705 C C . ILE A 1 100 ? -5.839 -5.977 0.173 1.00 75.31 100 ILE A C 1
ATOM 707 O O . ILE A 1 100 ? -6.071 -6.551 1.237 1.00 75.31 100 ILE A O 1
ATOM 711 N N . SER A 1 101 ? -5.424 -6.626 -0.918 1.00 71.69 101 SER A N 1
ATOM 712 C CA . SER A 1 101 ? -5.190 -8.073 -0.945 1.00 71.69 101 SER A CA 1
ATOM 713 C C . SER A 1 101 ? -4.127 -8.484 0.076 1.00 71.69 101 SER A C 1
ATOM 715 O O . SER A 1 101 ? -4.285 -9.485 0.778 1.00 71.69 101 SER A O 1
ATOM 717 N N . ASP A 1 102 ? -3.044 -7.717 0.189 1.00 76.56 102 ASP A N 1
ATOM 718 C CA . ASP A 1 102 ? -1.972 -7.983 1.139 1.00 76.56 102 ASP A CA 1
ATOM 719 C C . ASP A 1 102 ? -2.446 -7.783 2.586 1.00 76.56 102 ASP A C 1
ATOM 721 O O . ASP A 1 102 ? -2.167 -8.630 3.433 1.00 76.56 102 ASP A O 1
ATOM 725 N N . ILE A 1 103 ? -3.233 -6.743 2.874 1.00 75.19 103 ILE A N 1
ATOM 726 C CA . ILE A 1 103 ? -3.851 -6.520 4.189 1.00 75.19 103 ILE A CA 1
ATOM 727 C C . ILE A 1 103 ? -4.818 -7.656 4.530 1.00 75.19 103 ILE A C 1
ATOM 729 O O . ILE A 1 103 ? -4.719 -8.229 5.611 1.00 75.19 103 ILE A O 1
ATOM 733 N N . GLN A 1 104 ? -5.731 -8.030 3.632 1.00 71.25 104 GLN A N 1
ATOM 734 C CA . GLN A 1 104 ? -6.677 -9.130 3.861 1.00 71.25 104 GLN A CA 1
ATOM 735 C C . GLN A 1 104 ? -5.953 -10.443 4.163 1.00 71.25 104 GLN A C 1
ATOM 737 O O . GLN A 1 104 ? -6.332 -11.155 5.099 1.00 71.25 104 GLN A O 1
ATOM 742 N N . ARG A 1 105 ? -4.868 -10.713 3.430 1.00 70.56 105 ARG A N 1
ATOM 743 C CA . ARG A 1 105 ? -3.980 -11.850 3.663 1.00 70.56 105 ARG A CA 1
ATOM 744 C C . ARG A 1 105 ? -3.302 -11.787 5.029 1.00 70.56 105 ARG A C 1
ATOM 746 O O . ARG A 1 105 ? -3.158 -12.817 5.668 1.00 70.56 105 ARG A O 1
ATOM 753 N N . LEU A 1 106 ? -2.903 -10.606 5.498 1.00 70.31 106 LEU A N 1
ATOM 754 C CA . LEU A 1 106 ? -2.324 -10.420 6.834 1.00 70.31 106 LEU A CA 1
ATOM 755 C C . LEU A 1 106 ? -3.343 -10.625 7.963 1.00 70.31 106 LEU A C 1
ATOM 757 O O . LEU A 1 106 ? -2.970 -11.098 9.031 1.00 70.31 106 LEU A O 1
ATOM 761 N N . ARG A 1 107 ? -4.622 -10.314 7.727 1.00 68.44 107 ARG A N 1
ATOM 762 C CA . ARG A 1 107 ? -5.713 -10.516 8.699 1.00 68.44 107 ARG A CA 1
ATOM 763 C C . ARG A 1 107 ? -6.066 -11.982 8.950 1.00 68.44 107 ARG A C 1
ATOM 765 O O . ARG A 1 107 ? -6.936 -12.250 9.776 1.00 68.44 107 ARG A O 1
ATOM 772 N N . GLY A 1 108 ? -5.504 -12.916 8.182 1.00 68.06 108 GLY A N 1
ATOM 773 C CA . GLY A 1 108 ? -6.011 -14.281 8.148 1.00 68.06 108 GLY A CA 1
ATOM 774 C C . GLY A 1 108 ? -7.381 -14.394 7.503 1.00 68.06 108 GLY A C 1
ATOM 775 O O . GLY A 1 108 ? -8.087 -15.345 7.803 1.00 68.06 108 GLY A O 1
ATOM 776 N N . THR A 1 109 ? -7.782 -13.463 6.629 1.00 77.75 109 THR A N 1
ATOM 777 C CA . THR A 1 109 ? -8.980 -13.648 5.784 1.00 77.75 109 THR A CA 1
ATOM 778 C C . THR A 1 109 ? -8.758 -14.869 4.883 1.00 77.75 109 THR A C 1
ATOM 780 O O . THR A 1 109 ? -7.609 -15.092 4.482 1.00 77.75 109 THR A O 1
ATOM 783 N N . PRO A 1 110 ? -9.792 -15.678 4.567 1.00 84.12 110 PRO A N 1
ATOM 784 C CA . PRO A 1 110 ? -9.633 -16.760 3.606 1.00 84.12 110 PRO A CA 1
ATOM 785 C C . PRO A 1 110 ? -9.098 -16.204 2.289 1.00 84.12 110 PRO A C 1
ATOM 787 O O . PRO A 1 110 ? -9.581 -15.185 1.795 1.00 84.12 110 PRO A O 1
ATOM 790 N N . LEU A 1 111 ? -8.067 -16.854 1.765 1.00 86.31 111 LEU A N 1
ATOM 791 C CA . LEU A 1 111 ? -7.505 -16.551 0.463 1.00 86.31 111 LEU A CA 1
ATOM 792 C C . LEU A 1 111 ? -8.552 -16.892 -0.612 1.00 86.31 111 LEU A C 1
ATOM 794 O O . LEU A 1 111 ? -9.116 -17.984 -0.545 1.00 86.31 111 LEU A O 1
ATOM 798 N N . PRO A 1 112 ? -8.817 -15.997 -1.580 1.00 86.75 112 PRO A N 1
ATOM 799 C CA . PRO A 1 112 ? -9.758 -16.272 -2.664 1.00 86.75 112 PRO A CA 1
ATOM 800 C C . PRO A 1 112 ? -9.329 -17.473 -3.522 1.00 86.75 112 PRO A C 1
ATOM 802 O O . PRO A 1 112 ? -8.152 -17.600 -3.867 1.00 86.75 112 PRO A O 1
ATOM 805 N N . ASP A 1 113 ? -10.275 -18.341 -3.891 1.00 87.19 113 ASP A N 1
ATOM 806 C CA . ASP A 1 113 ? -9.991 -19.571 -4.650 1.00 87.19 113 ASP A CA 1
ATOM 807 C C . ASP A 1 113 ? -9.378 -19.287 -6.030 1.00 87.19 113 ASP A C 1
ATOM 809 O O . ASP A 1 113 ? -8.473 -19.995 -6.470 1.00 87.19 113 ASP A O 1
ATOM 813 N N . ASP A 1 114 ? -9.829 -18.227 -6.701 1.00 87.19 114 ASP A N 1
ATOM 814 C CA . ASP A 1 114 ? -9.298 -17.756 -7.983 1.00 87.19 114 ASP A CA 1
ATOM 815 C C . ASP A 1 114 ? -7.844 -17.284 -7.858 1.00 87.19 114 ASP A C 1
ATOM 817 O O . ASP A 1 114 ? -7.002 -17.624 -8.694 1.00 87.19 114 ASP A O 1
ATOM 821 N N . TRP A 1 115 ? -7.514 -16.581 -6.773 1.00 88.12 115 TRP A N 1
ATOM 822 C CA . TRP A 1 115 ? -6.144 -16.174 -6.468 1.00 88.12 115 TRP A CA 1
ATOM 823 C C . TRP A 1 115 ? -5.236 -17.381 -6.214 1.00 88.12 115 TRP A C 1
ATOM 825 O O . TRP A 1 115 ? -4.116 -17.448 -6.733 1.00 88.12 115 TRP A O 1
ATOM 835 N N . ILE A 1 116 ? -5.714 -18.358 -5.436 1.00 89.88 116 ILE A N 1
ATOM 836 C CA . ILE A 1 116 ? -4.975 -19.595 -5.165 1.00 89.88 116 ILE A CA 1
ATOM 837 C C . ILE A 1 116 ? -4.750 -20.366 -6.470 1.00 89.88 116 ILE A C 1
ATOM 839 O O . ILE A 1 116 ? -3.619 -20.774 -6.748 1.00 89.88 116 ILE A O 1
ATOM 843 N N . ALA A 1 117 ? -5.792 -20.522 -7.291 1.00 90.00 117 ALA A N 1
ATOM 844 C CA . ALA A 1 117 ? -5.719 -21.198 -8.581 1.00 90.00 117 ALA A CA 1
ATOM 845 C C . ALA A 1 117 ? -4.719 -20.512 -9.520 1.00 90.00 117 ALA A C 1
ATOM 847 O O . ALA A 1 117 ? -3.842 -21.180 -10.066 1.00 90.00 117 ALA A O 1
ATOM 848 N N . ALA A 1 118 ? -4.768 -19.181 -9.638 1.00 86.88 118 ALA A N 1
ATOM 849 C CA . ALA A 1 118 ? -3.812 -18.411 -10.433 1.00 86.88 118 ALA A CA 1
ATOM 850 C C . ALA A 1 118 ? -2.367 -18.602 -9.942 1.00 86.88 118 ALA A C 1
ATOM 852 O O . ALA A 1 118 ? -1.433 -18.701 -10.741 1.00 86.88 118 ALA A O 1
ATOM 853 N N . ARG A 1 119 ? -2.162 -18.695 -8.621 1.00 89.19 119 ARG A N 1
ATOM 854 C CA . ARG A 1 119 ? -0.830 -18.872 -8.031 1.00 89.19 119 ARG A CA 1
ATOM 855 C C . ARG A 1 119 ? -0.278 -20.288 -8.191 1.00 89.19 119 ARG A C 1
ATOM 857 O O . ARG A 1 119 ? 0.940 -20.444 -8.295 1.00 89.19 119 ARG A O 1
ATOM 864 N N . LEU A 1 120 ? -1.151 -21.292 -8.187 1.00 92.88 120 LEU A N 1
ATOM 865 C CA . LEU A 1 120 ? -0.797 -22.696 -8.382 1.00 92.88 120 LEU A CA 1
ATOM 866 C C . LEU A 1 120 ? -0.788 -23.125 -9.849 1.00 92.88 120 LEU A C 1
ATOM 868 O O . LEU A 1 120 ? -0.279 -24.199 -10.144 1.00 92.88 120 LEU A O 1
ATOM 872 N N . HIS A 1 121 ? -1.279 -22.298 -10.770 1.00 92.06 121 HIS A N 1
ATOM 873 C CA . HIS A 1 121 ? -1.313 -22.632 -12.190 1.00 92.06 121 HIS A CA 1
ATOM 874 C C . HIS A 1 121 ? 0.061 -23.053 -12.765 1.00 92.06 121 HIS A C 1
ATOM 876 O O . HIS A 1 121 ? 0.124 -24.118 -13.377 1.00 92.06 121 HIS A O 1
ATOM 882 N N . PRO A 1 122 ? 1.180 -22.340 -12.497 1.00 92.31 122 PRO A N 1
ATOM 883 C CA . PRO A 1 122 ? 2.514 -22.765 -12.933 1.00 92.31 122 PRO A CA 1
ATOM 884 C C . PRO A 1 122 ? 3.240 -23.675 -11.920 1.00 92.31 122 PRO A C 1
ATOM 886 O O . PRO A 1 122 ? 4.447 -23.896 -12.044 1.00 92.31 122 PRO A O 1
ATOM 889 N N . TYR A 1 123 ? 2.567 -24.141 -10.861 1.00 92.56 123 TYR A N 1
ATOM 890 C CA . TYR A 1 123 ? 3.207 -24.935 -9.813 1.00 92.56 123 TYR A CA 1
ATOM 891 C C . TYR A 1 123 ? 3.578 -26.329 -10.324 1.00 92.56 123 TYR A C 1
ATOM 893 O O . TYR A 1 123 ? 2.783 -27.011 -10.966 1.00 92.56 123 TYR A O 1
ATOM 901 N N . LEU A 1 124 ? 4.793 -26.767 -9.993 1.00 91.94 124 LEU A N 1
ATOM 902 C CA . LEU A 1 124 ? 5.280 -28.104 -10.301 1.00 91.94 124 LEU A CA 1
ATOM 903 C C . LEU A 1 124 ? 5.187 -28.984 -9.054 1.00 91.94 124 LEU A C 1
ATOM 905 O O . LEU A 1 124 ? 6.038 -28.842 -8.171 1.00 91.94 124 LEU A O 1
ATOM 909 N N . PRO A 1 125 ? 4.193 -29.884 -8.969 1.00 85.50 125 PRO A N 1
ATOM 910 C CA . PRO A 1 125 ? 4.135 -30.839 -7.879 1.00 85.50 125 PRO A CA 1
ATOM 911 C C . PRO A 1 125 ? 5.305 -31.823 -7.978 1.00 85.50 125 PRO A C 1
ATOM 913 O O . PRO A 1 125 ? 5.668 -32.287 -9.063 1.00 85.50 125 PRO A O 1
ATOM 916 N N . ASP A 1 126 ? 5.888 -32.133 -6.824 1.00 88.06 126 ASP A N 1
ATOM 917 C CA . ASP A 1 126 ? 6.749 -33.296 -6.639 1.00 88.06 126 ASP A CA 1
ATOM 918 C C . ASP A 1 126 ? 6.010 -34.291 -5.747 1.00 88.06 126 ASP A C 1
ATOM 920 O O . ASP A 1 126 ? 5.668 -33.969 -4.605 1.00 88.06 126 ASP A O 1
ATOM 924 N N . ASP A 1 127 ? 5.723 -35.476 -6.282 1.00 85.88 127 ASP A N 1
ATOM 925 C CA . ASP A 1 127 ? 4.904 -36.483 -5.605 1.00 85.88 127 ASP A CA 1
ATOM 926 C C . ASP A 1 127 ? 5.545 -36.927 -4.288 1.00 85.88 127 ASP A C 1
ATOM 928 O O . ASP A 1 127 ? 4.837 -37.163 -3.313 1.00 85.88 127 ASP A O 1
ATOM 932 N N . GLU A 1 128 ? 6.874 -37.022 -4.227 1.00 89.56 128 GLU A N 1
ATOM 933 C CA . GLU A 1 128 ? 7.576 -37.467 -3.021 1.00 89.56 128 GLU A CA 1
ATOM 934 C C . GLU A 1 128 ? 7.594 -36.381 -1.940 1.00 89.56 128 GLU A C 1
ATOM 936 O O . GLU A 1 128 ? 7.223 -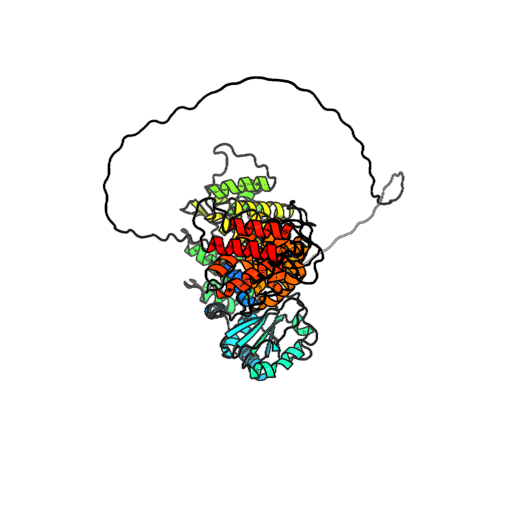36.663 -0.798 1.00 89.56 128 GLU A O 1
ATOM 941 N N . THR A 1 129 ? 7.921 -35.126 -2.277 1.00 90.44 129 THR A N 1
ATOM 942 C CA . THR A 1 129 ? 7.766 -33.999 -1.341 1.00 90.44 129 THR A CA 1
ATOM 943 C C . THR A 1 129 ? 6.317 -33.837 -0.884 1.00 90.44 129 THR A C 1
ATOM 945 O O . THR A 1 129 ? 6.076 -33.653 0.309 1.00 90.44 129 THR A O 1
ATOM 948 N N . THR A 1 130 ? 5.344 -33.940 -1.792 1.00 90.94 130 THR A N 1
ATOM 949 C CA . THR A 1 130 ? 3.920 -33.816 -1.443 1.00 90.94 130 THR A CA 1
ATOM 950 C C . THR A 1 130 ? 3.515 -34.916 -0.467 1.00 90.94 130 THR A C 1
ATOM 952 O O . THR A 1 130 ? 3.015 -34.601 0.608 1.00 90.94 130 THR A O 1
ATOM 955 N N . LYS A 1 131 ? 3.839 -36.185 -0.758 1.00 92.38 131 LYS A N 1
ATOM 956 C CA . LYS A 1 131 ? 3.592 -37.315 0.157 1.00 92.38 131 LYS A CA 1
ATOM 957 C C . LYS A 1 131 ? 4.280 -37.138 1.508 1.00 92.38 131 LYS A C 1
ATOM 959 O O . LYS A 1 131 ? 3.702 -37.499 2.529 1.00 92.38 131 LYS A O 1
ATOM 964 N N . ALA A 1 132 ? 5.505 -36.614 1.533 1.00 94.19 132 ALA A N 1
ATOM 965 C CA . ALA A 1 132 ? 6.246 -36.404 2.772 1.00 94.19 132 ALA A CA 1
ATOM 966 C C . ALA A 1 132 ? 5.574 -35.346 3.656 1.00 94.19 132 ALA A C 1
ATOM 968 O O . ALA A 1 132 ? 5.359 -35.588 4.842 1.00 94.19 132 ALA A O 1
ATOM 969 N N . ILE A 1 133 ? 5.199 -34.198 3.086 1.00 95.06 133 ILE A N 1
ATOM 970 C CA . ILE A 1 133 ? 4.507 -33.137 3.829 1.00 95.06 133 ILE A CA 1
ATOM 971 C C . ILE A 1 133 ? 3.095 -33.598 4.220 1.00 95.06 133 ILE A C 1
ATOM 973 O O . ILE A 1 133 ? 2.662 -33.356 5.344 1.00 95.06 133 ILE A O 1
ATOM 977 N N . ASP A 1 134 ? 2.404 -34.332 3.348 1.00 94.06 134 ASP A N 1
ATOM 978 C CA . ASP A 1 134 ? 1.107 -34.938 3.648 1.00 94.06 134 ASP A CA 1
ATOM 979 C C . ASP A 1 134 ? 1.194 -35.899 4.837 1.00 94.06 134 ASP A C 1
ATOM 981 O O . ASP A 1 134 ? 0.356 -35.847 5.735 1.00 94.06 134 ASP A O 1
ATOM 985 N N . ALA A 1 135 ? 2.226 -36.745 4.893 1.00 95.19 135 ALA A N 1
ATOM 986 C CA . ALA A 1 135 ? 2.445 -37.645 6.019 1.00 95.19 135 ALA A CA 1
ATOM 987 C C . ALA A 1 135 ? 2.641 -36.875 7.336 1.00 95.19 135 ALA A C 1
ATOM 989 O O . ALA A 1 135 ? 2.102 -37.291 8.364 1.00 95.19 135 ALA A O 1
ATOM 990 N N . LEU A 1 136 ? 3.343 -35.735 7.304 1.00 96.12 136 LEU A N 1
ATOM 991 C CA . LEU A 1 136 ? 3.490 -34.851 8.465 1.00 96.12 136 LEU A CA 1
ATOM 992 C C . LEU A 1 136 ? 2.147 -34.254 8.896 1.00 96.12 136 LEU A C 1
ATOM 994 O O . LEU A 1 136 ? 1.797 -34.310 10.073 1.00 96.12 136 LEU A O 1
ATOM 998 N N . LEU A 1 137 ? 1.358 -33.742 7.949 1.00 95.88 137 LEU A N 1
ATOM 999 C CA . LEU A 1 137 ? 0.044 -33.163 8.237 1.00 95.88 137 LEU A CA 1
ATOM 1000 C C . LEU A 1 137 ? -0.958 -34.204 8.748 1.00 95.88 137 LEU A C 1
ATOM 1002 O O . LEU A 1 137 ? -1.757 -33.904 9.633 1.00 95.88 137 LEU A O 1
ATOM 1006 N N . VAL A 1 138 ? -0.903 -35.437 8.249 1.00 94.19 138 VAL A N 1
ATOM 1007 C CA . VAL A 1 138 ? -1.733 -36.543 8.745 1.00 94.19 138 VAL A CA 1
ATOM 1008 C C . VAL A 1 138 ? -1.313 -36.962 10.154 1.00 94.19 138 VAL A C 1
ATOM 1010 O O . VAL A 1 138 ? -2.181 -37.211 10.993 1.00 94.19 138 VAL A O 1
ATOM 1013 N N . ALA A 1 139 ? -0.007 -37.036 10.422 1.00 93.94 139 ALA A N 1
ATOM 1014 C CA . ALA A 1 139 ? 0.518 -37.460 11.715 1.00 93.94 139 ALA A CA 1
ATOM 1015 C C . ALA A 1 139 ? 0.291 -36.407 12.809 1.00 93.94 139 ALA A C 1
ATOM 1017 O O . ALA A 1 139 ? -0.249 -36.748 13.858 1.00 93.94 139 ALA A O 1
ATOM 1018 N N . TYR A 1 140 ? 0.647 -35.150 12.533 1.00 94.81 140 TYR A N 1
ATOM 1019 C CA . TYR A 1 140 ? 0.793 -34.095 13.542 1.00 94.81 140 TYR A CA 1
ATOM 1020 C C . TYR A 1 140 ? -0.149 -32.903 13.353 1.00 94.81 140 TYR A C 1
ATOM 1022 O O . TYR A 1 140 ? -0.118 -31.971 14.149 1.00 94.81 140 TYR A O 1
ATOM 1030 N N . ARG A 1 141 ? -0.933 -32.850 12.263 1.00 95.38 141 ARG A N 1
ATOM 1031 C CA . ARG A 1 141 ? -1.691 -31.652 11.819 1.00 95.38 141 ARG A CA 1
ATOM 1032 C C . ARG A 1 141 ? -0.836 -30.409 11.541 1.00 95.38 141 ARG A C 1
ATOM 1034 O O . ARG A 1 141 ? -1.371 -29.384 11.120 1.00 95.38 141 ARG A O 1
ATOM 1041 N N . VAL A 1 142 ? 0.478 -30.514 11.712 1.00 95.50 142 VAL A N 1
ATOM 1042 C CA . VAL A 1 142 ? 1.456 -29.441 11.574 1.00 95.50 142 VAL A CA 1
ATOM 1043 C C . VAL A 1 142 ? 2.592 -29.912 10.678 1.00 95.50 142 VAL A C 1
ATOM 1045 O O . VAL A 1 142 ? 3.098 -31.021 10.839 1.00 95.50 142 VAL A O 1
ATOM 1048 N N . ALA A 1 143 ? 3.015 -29.058 9.750 1.00 96.94 143 ALA A N 1
ATOM 1049 C CA . ALA A 1 143 ? 4.220 -29.266 8.958 1.00 96.94 143 ALA A CA 1
ATOM 1050 C C . ALA A 1 143 ? 5.042 -27.977 8.878 1.00 96.94 143 ALA A C 1
ATOM 1052 O O . ALA A 1 143 ? 4.499 -26.884 8.722 1.00 96.94 143 ALA A O 1
ATOM 1053 N N . VAL A 1 144 ? 6.365 -28.096 8.947 1.00 95.81 144 VAL A N 1
ATOM 1054 C CA . VAL A 1 144 ? 7.300 -26.978 8.801 1.00 95.81 144 VAL A CA 1
ATOM 1055 C C . VAL A 1 144 ? 8.074 -27.142 7.500 1.00 95.81 144 VAL A C 1
ATOM 1057 O O . VAL A 1 144 ? 8.887 -28.050 7.361 1.00 95.81 144 VAL A O 1
ATOM 1060 N N . ILE A 1 145 ? 7.854 -26.240 6.548 1.00 95.69 145 ILE A N 1
ATOM 1061 C CA . ILE A 1 145 ? 8.575 -26.193 5.275 1.00 95.69 145 ILE A CA 1
ATOM 1062 C C . ILE A 1 145 ? 9.678 -25.140 5.382 1.00 95.69 145 ILE A C 1
ATOM 1064 O O . ILE A 1 145 ? 9.404 -23.938 5.494 1.00 95.69 145 ILE A O 1
ATOM 1068 N N . HIS A 1 146 ? 10.935 -25.573 5.291 1.00 93.75 146 HIS A N 1
ATOM 1069 C CA . HIS A 1 146 ? 12.088 -24.675 5.366 1.00 93.75 146 HIS A CA 1
ATOM 1070 C C . HIS A 1 146 ? 13.070 -24.871 4.205 1.00 93.75 146 HIS A C 1
ATOM 1072 O O . HIS A 1 146 ? 13.312 -25.985 3.748 1.00 93.75 146 HIS A O 1
ATOM 1078 N N . ALA A 1 147 ? 13.604 -23.759 3.694 1.00 92.88 147 ALA A N 1
ATOM 1079 C CA . ALA A 1 147 ? 14.553 -23.690 2.578 1.00 92.88 147 ALA A CA 1
ATOM 1080 C C . ALA A 1 147 ? 15.091 -22.254 2.407 1.00 92.88 147 ALA A C 1
ATOM 1082 O O . ALA A 1 147 ? 14.581 -21.314 3.020 1.00 92.88 147 ALA A O 1
ATOM 1083 N N . GLY A 1 148 ? 16.089 -22.060 1.535 1.00 88.31 148 GLY A N 1
ATOM 1084 C CA . GLY A 1 148 ? 16.594 -20.731 1.146 1.00 88.31 148 GLY A CA 1
ATOM 1085 C C . GLY A 1 148 ? 15.590 -19.928 0.308 1.00 88.31 148 GLY A C 1
ATOM 1086 O O . GLY A 1 148 ? 14.645 -20.500 -0.235 1.00 88.31 148 GLY A O 1
ATOM 1087 N N . ALA A 1 149 ? 15.727 -18.602 0.225 1.00 86.19 149 ALA A N 1
ATOM 1088 C CA . ALA A 1 149 ? 14.791 -17.725 -0.495 1.00 86.19 149 ALA A CA 1
ATOM 1089 C C . ALA A 1 149 ? 14.519 -18.176 -1.950 1.00 86.19 149 ALA A C 1
ATOM 1091 O O . ALA A 1 149 ? 15.377 -18.747 -2.616 1.00 86.19 149 ALA A O 1
ATOM 1092 N N . GLY A 1 150 ? 13.300 -17.932 -2.445 1.00 86.81 150 GLY A N 1
ATOM 1093 C CA . GLY A 1 150 ? 12.945 -18.194 -3.848 1.00 86.81 150 GLY A CA 1
ATOM 1094 C C . GLY A 1 150 ? 12.737 -19.664 -4.247 1.00 86.81 150 GLY A C 1
ATOM 1095 O O . GLY A 1 150 ? 12.638 -19.959 -5.433 1.00 86.81 150 GLY A O 1
ATOM 1096 N N . THR A 1 151 ? 12.636 -20.584 -3.287 1.00 90.81 151 THR A N 1
ATOM 1097 C CA . THR A 1 151 ? 12.487 -22.041 -3.515 1.00 90.81 151 THR A CA 1
ATOM 1098 C C . THR A 1 151 ? 11.049 -22.529 -3.706 1.00 90.81 151 THR A C 1
ATOM 1100 O O . THR A 1 151 ? 10.841 -23.700 -3.987 1.00 90.81 151 THR A O 1
ATOM 1103 N N . GLY A 1 152 ? 10.043 -21.660 -3.556 1.00 90.50 152 GLY A N 1
ATOM 1104 C CA . GLY A 1 152 ? 8.634 -22.051 -3.709 1.00 90.50 152 GLY A CA 1
ATOM 1105 C C . GLY A 1 152 ? 7.982 -22.632 -2.447 1.00 90.50 152 GLY A C 1
ATOM 1106 O O . GLY A 1 152 ? 6.955 -23.299 -2.544 1.00 90.50 152 GLY A O 1
ATOM 1107 N N . ARG A 1 153 ? 8.525 -22.359 -1.248 1.00 92.00 153 ARG A N 1
ATOM 1108 C CA . ARG A 1 153 ? 7.942 -22.838 0.026 1.00 92.00 153 ARG A CA 1
ATOM 1109 C C . ARG A 1 153 ? 6.470 -22.476 0.198 1.00 92.00 153 ARG A C 1
ATOM 1111 O O . ARG A 1 153 ? 5.665 -23.317 0.566 1.00 92.00 153 ARG A O 1
ATOM 1118 N N . TYR A 1 154 ? 6.128 -21.221 -0.088 1.00 91.31 154 TYR A N 1
ATOM 1119 C CA . TYR A 1 154 ? 4.766 -20.717 0.078 1.00 91.31 154 TYR A CA 1
ATOM 1120 C C . TYR A 1 154 ? 3.784 -21.359 -0.912 1.00 91.31 154 TYR A C 1
ATOM 1122 O O . TYR A 1 154 ? 2.695 -21.757 -0.526 1.00 91.31 154 TYR A O 1
ATOM 1130 N N . THR A 1 155 ? 4.179 -21.511 -2.179 1.00 93.00 155 THR A N 1
ATOM 1131 C CA . THR A 1 155 ? 3.369 -22.212 -3.189 1.00 93.00 155 THR A CA 1
ATOM 1132 C C . THR A 1 155 ? 3.219 -23.697 -2.872 1.00 93.00 155 THR A C 1
ATOM 1134 O O . THR A 1 155 ? 2.139 -24.241 -3.053 1.00 93.00 155 THR A O 1
ATOM 1137 N N . THR A 1 156 ? 4.255 -24.329 -2.316 1.00 94.81 156 THR A N 1
ATOM 1138 C CA . THR A 1 156 ? 4.174 -25.716 -1.831 1.00 94.81 156 THR A CA 1
ATOM 1139 C C . THR A 1 156 ? 3.193 -25.834 -0.664 1.00 94.81 156 THR A C 1
ATOM 1141 O O . THR A 1 156 ? 2.336 -26.706 -0.688 1.00 94.81 156 THR A O 1
ATOM 1144 N N . ALA A 1 157 ? 3.237 -24.912 0.305 1.00 94.69 157 ALA A N 1
ATOM 1145 C CA . ALA A 1 157 ? 2.279 -24.875 1.412 1.00 94.69 157 ALA A CA 1
ATOM 1146 C C . ALA A 1 157 ? 0.824 -24.754 0.928 1.00 94.69 157 ALA A C 1
ATOM 1148 O O . ALA A 1 157 ? -0.041 -25.479 1.413 1.00 94.69 157 ALA A O 1
ATOM 1149 N N . LEU A 1 158 ? 0.563 -23.875 -0.050 1.00 94.44 158 LEU A N 1
ATOM 1150 C CA . LEU A 1 158 ? -0.757 -23.752 -0.678 1.00 94.44 158 LEU A CA 1
ATOM 1151 C C . LEU A 1 158 ? -1.199 -25.074 -1.315 1.00 94.44 158 LEU A C 1
ATOM 1153 O O . LEU A 1 158 ? -2.290 -25.554 -1.023 1.00 94.44 158 LEU A O 1
ATOM 1157 N N . HIS A 1 159 ? -0.345 -25.667 -2.153 1.00 94.88 159 HIS A N 1
ATOM 1158 C CA . HIS A 1 159 ? -0.646 -26.915 -2.849 1.00 94.88 159 HIS A CA 1
ATOM 1159 C C . HIS A 1 159 ? -0.982 -28.050 -1.874 1.00 94.88 159 HIS A C 1
ATOM 1161 O O . HIS A 1 159 ? -2.017 -28.699 -2.016 1.00 94.88 159 HIS A O 1
ATOM 1167 N N . THR A 1 160 ? -0.151 -28.256 -0.849 1.00 94.75 160 THR A N 1
ATOM 1168 C CA . THR A 1 160 ? -0.359 -29.321 0.138 1.00 94.75 160 THR A CA 1
ATOM 1169 C C . THR A 1 160 ? -1.656 -29.118 0.927 1.00 94.75 160 THR A C 1
ATOM 1171 O O . THR A 1 160 ? -2.398 -30.073 1.130 1.00 94.75 160 THR A O 1
ATOM 1174 N N . LEU A 1 161 ? -1.990 -27.889 1.338 1.00 94.69 161 LEU A N 1
ATOM 1175 C CA . LEU A 1 161 ? -3.237 -27.631 2.070 1.00 94.69 161 LEU A CA 1
ATOM 1176 C C . LEU A 1 161 ? -4.489 -27.920 1.226 1.00 94.69 161 LEU A C 1
ATOM 1178 O O . LEU A 1 161 ? -5.455 -28.476 1.750 1.00 94.69 161 LEU A O 1
ATOM 1182 N N . ILE A 1 162 ? -4.465 -27.604 -0.074 1.00 93.06 162 ILE A N 1
ATOM 1183 C CA . ILE A 1 162 ? -5.550 -27.975 -0.999 1.00 93.06 162 ILE A CA 1
ATOM 1184 C C . ILE A 1 162 ? -5.633 -29.492 -1.143 1.00 93.06 162 ILE A C 1
ATOM 1186 O O . ILE A 1 162 ? -6.724 -30.054 -1.084 1.00 93.06 162 ILE A O 1
ATOM 1190 N N . HIS A 1 163 ? -4.488 -30.159 -1.298 1.00 91.75 163 HIS A N 1
ATOM 1191 C CA . HIS A 1 163 ? -4.431 -31.612 -1.435 1.00 91.75 163 HIS A CA 1
ATOM 1192 C C . HIS A 1 163 ? -4.975 -32.338 -0.189 1.00 91.75 163 HIS A C 1
ATOM 1194 O O . HIS A 1 163 ? -5.682 -33.335 -0.313 1.00 91.75 163 HIS A O 1
ATOM 1200 N N . GLN A 1 164 ? -4.751 -31.780 1.006 1.00 91.56 164 GLN A N 1
ATOM 1201 C CA . GLN A 1 164 ? -5.345 -32.249 2.267 1.00 91.56 164 GLN A CA 1
ATOM 1202 C C . GLN A 1 164 ? -6.853 -31.971 2.401 1.00 91.56 164 GLN A C 1
ATOM 1204 O O . GLN A 1 164 ? -7.471 -32.372 3.389 1.00 91.56 164 GLN A O 1
ATOM 1209 N N . GLY A 1 165 ? -7.466 -31.290 1.430 1.00 90.25 165 GLY A N 1
ATOM 1210 C CA . GLY A 1 165 ? -8.895 -30.994 1.423 1.00 90.25 165 GLY A CA 1
ATOM 1211 C C . GLY A 1 165 ? -9.305 -29.868 2.372 1.00 90.25 165 GLY A C 1
ATOM 1212 O O . GLY A 1 165 ? -10.455 -29.848 2.817 1.00 90.25 165 GLY A O 1
ATOM 1213 N N . ALA A 1 166 ? -8.396 -28.939 2.697 1.00 91.31 166 ALA A N 1
ATOM 1214 C CA . ALA A 1 166 ? -8.756 -27.735 3.442 1.00 91.31 166 ALA A CA 1
ATOM 1215 C C . ALA A 1 166 ? -9.829 -26.944 2.674 1.00 91.31 166 ALA A C 1
ATOM 1217 O O . ALA A 1 166 ? -9.652 -26.628 1.498 1.00 91.31 166 ALA A O 1
ATOM 1218 N N . ARG A 1 167 ? -10.946 -26.615 3.336 1.00 89.94 167 ARG A N 1
ATOM 1219 C CA . ARG A 1 167 ? -12.071 -25.899 2.704 1.00 89.94 167 ARG A CA 1
ATOM 1220 C C . ARG A 1 167 ? -11.813 -24.409 2.553 1.00 89.94 167 ARG A C 1
ATOM 1222 O O . ARG A 1 167 ? -12.374 -23.776 1.670 1.00 89.94 167 ARG A O 1
ATOM 1229 N N . ALA A 1 168 ? -11.006 -23.861 3.449 1.00 92.25 168 ALA A N 1
ATOM 1230 C CA . ALA A 1 168 ? -10.547 -22.487 3.414 1.00 92.25 168 ALA A CA 1
ATOM 1231 C C . ALA A 1 168 ? -9.056 -22.474 3.732 1.00 92.25 168 ALA A C 1
ATOM 1233 O O . ALA A 1 168 ? -8.611 -23.180 4.640 1.00 92.25 168 ALA A O 1
ATOM 1234 N N . ILE A 1 169 ? -8.287 -21.657 3.015 1.00 91.81 169 ILE A N 1
ATOM 1235 C CA . ILE A 1 169 ? -6.875 -21.438 3.322 1.00 91.81 169 ILE A CA 1
ATOM 1236 C C . ILE A 1 169 ? -6.703 -20.013 3.819 1.00 91.81 169 ILE A C 1
ATOM 1238 O O . ILE A 1 169 ? -7.148 -19.068 3.178 1.00 91.81 169 ILE A O 1
ATOM 1242 N N . ARG A 1 170 ? -6.052 -19.848 4.965 1.00 90.12 170 ARG A N 1
ATOM 1243 C CA . ARG A 1 170 ? -5.791 -18.551 5.590 1.00 90.12 170 ARG A CA 1
ATOM 1244 C C . ARG A 1 170 ? -4.301 -18.384 5.801 1.00 90.12 170 ARG A C 1
ATOM 1246 O O . ARG A 1 170 ? -3.608 -19.330 6.162 1.00 90.12 170 ARG A O 1
ATOM 1253 N N . GLN A 1 171 ? -3.803 -17.168 5.619 1.00 85.69 171 GLN A N 1
ATOM 1254 C CA . GLN A 1 171 ? -2.428 -16.832 5.968 1.00 85.69 171 GLN A CA 1
ATOM 1255 C C . GLN A 1 171 ? -2.394 -16.036 7.266 1.00 85.69 171 GLN A C 1
ATOM 1257 O O . GLN A 1 171 ? -3.114 -15.063 7.421 1.00 85.69 171 GLN A O 1
ATOM 1262 N N . VAL A 1 172 ? -1.492 -16.392 8.170 1.00 77.56 172 VAL A N 1
ATOM 1263 C CA . VAL A 1 172 ? -1.214 -15.603 9.366 1.00 77.56 172 VAL A CA 1
ATOM 1264 C C . VAL A 1 172 ? 0.219 -15.104 9.278 1.00 77.56 172 VAL A C 1
ATOM 1266 O O . VAL A 1 172 ? 1.153 -15.873 9.037 1.00 77.56 172 VAL A O 1
ATOM 1269 N N . ARG A 1 173 ? 0.394 -13.795 9.460 1.00 71.31 173 ARG A N 1
ATOM 1270 C CA . ARG A 1 173 ? 1.695 -13.196 9.765 1.00 71.31 173 ARG A CA 1
ATOM 1271 C C . ARG A 1 173 ? 1.649 -12.597 11.156 1.00 71.31 173 ARG A C 1
ATOM 1273 O O . ARG A 1 173 ? 0.644 -12.035 11.572 1.00 71.31 173 ARG A O 1
ATOM 1280 N N . ARG A 1 174 ? 2.769 -12.726 11.850 1.00 67.94 174 ARG A N 1
ATOM 1281 C CA . ARG A 1 174 ? 2.967 -12.257 13.215 1.00 67.94 174 ARG A CA 1
ATOM 1282 C C . ARG A 1 174 ? 3.388 -10.783 13.220 1.00 67.94 174 ARG A C 1
ATOM 1284 O O . ARG A 1 174 ? 4.074 -10.324 12.302 1.00 67.94 174 ARG A O 1
ATOM 1291 N N . GLU A 1 175 ? 3.030 -10.040 14.267 1.00 62.44 175 GLU A N 1
ATOM 1292 C CA . GLU A 1 175 ? 3.746 -8.802 14.587 1.00 62.44 175 GLU A CA 1
ATOM 1293 C C . GLU A 1 175 ? 5.150 -9.149 15.126 1.00 62.44 175 GLU A C 1
ATOM 1295 O O . GLU A 1 175 ? 5.275 -10.011 16.000 1.00 62.44 175 GLU A O 1
ATOM 1300 N N . PRO A 1 176 ? 6.230 -8.480 14.680 1.00 51.62 176 PRO A N 1
ATOM 1301 C CA . PRO A 1 176 ? 7.574 -8.767 15.175 1.00 51.62 176 PRO A CA 1
ATOM 1302 C C . PRO A 1 176 ? 7.618 -8.787 16.710 1.00 51.62 176 PRO A C 1
ATOM 1304 O O . PRO A 1 176 ? 7.233 -7.813 17.358 1.00 51.62 176 PRO A O 1
ATOM 1307 N N . ASN A 1 177 ? 8.121 -9.883 17.287 1.00 53.22 177 ASN A N 1
ATOM 1308 C CA . ASN A 1 177 ? 8.224 -10.146 18.732 1.00 53.22 177 ASN A CA 1
ATOM 1309 C C . ASN A 1 177 ? 6.943 -10.593 19.479 1.00 53.22 177 ASN A C 1
ATOM 1311 O O . ASN A 1 177 ? 7.032 -10.817 20.688 1.00 53.22 177 ASN A O 1
ATOM 1315 N N . GLU A 1 178 ? 5.792 -10.823 18.837 1.00 64.62 178 GLU A N 1
ATOM 1316 C CA . GLU A 1 178 ? 4.568 -11.326 19.511 1.00 64.62 178 GLU A CA 1
ATOM 1317 C C . GLU A 1 178 ? 4.625 -12.833 19.881 1.00 64.62 178 GLU A C 1
ATOM 1319 O O . GLU A 1 178 ? 5.530 -13.538 19.478 1.00 64.62 178 GLU A O 1
ATOM 1324 N N . GLY A 1 179 ? 3.746 -13.403 20.698 1.00 62.38 179 GLY A N 1
ATOM 1325 C CA . GLY A 1 179 ? 3.591 -14.873 20.683 1.00 62.38 179 GLY A CA 1
ATOM 1326 C C . GLY A 1 179 ? 2.919 -15.290 19.368 1.00 62.38 179 GLY A C 1
ATOM 1327 O O . GLY A 1 179 ? 2.160 -14.493 18.830 1.00 62.38 179 GLY A O 1
ATOM 1328 N N . VAL A 1 180 ? 3.154 -16.492 18.834 1.00 68.31 180 VAL A N 1
ATOM 1329 C CA . VAL A 1 180 ? 2.143 -17.067 17.925 1.00 68.31 180 VAL A CA 1
ATOM 1330 C C . VAL A 1 180 ? 1.154 -17.778 18.832 1.00 68.31 180 VAL A C 1
ATOM 1332 O O . VAL A 1 180 ? 1.545 -18.740 19.482 1.00 68.31 180 VAL A O 1
ATOM 1335 N N . ASP A 1 181 ? -0.072 -17.271 18.930 1.00 72.25 181 ASP A N 1
ATOM 1336 C CA . ASP A 1 181 ? -1.146 -17.961 19.644 1.00 72.25 181 ASP A CA 1
ATOM 1337 C C . ASP A 1 181 ? -1.776 -18.991 18.701 1.00 72.25 181 ASP A C 1
ATOM 1339 O O . ASP A 1 181 ? -2.696 -18.683 17.941 1.00 72.25 181 ASP A O 1
ATOM 1343 N N . LEU A 1 182 ? -1.214 -20.201 18.692 1.00 75.88 182 LEU A N 1
ATOM 1344 C CA . LEU A 1 182 ? -1.715 -21.283 17.846 1.00 75.88 182 LEU A CA 1
ATOM 1345 C C . LEU A 1 182 ? -3.058 -21.838 18.362 1.00 75.88 182 LEU A C 1
ATOM 1347 O O . LEU A 1 182 ? -3.860 -22.325 17.568 1.00 75.88 182 LEU A O 1
ATOM 1351 N N . GLU A 1 183 ? -3.341 -21.716 19.662 1.00 73.94 183 GLU A N 1
ATOM 1352 C CA . GLU A 1 183 ? -4.631 -22.094 20.268 1.00 73.94 183 GLU A CA 1
ATOM 1353 C C . GLU A 1 183 ? -5.757 -21.121 19.867 1.00 73.94 183 GLU A C 1
ATOM 1355 O O . GLU A 1 183 ? -6.942 -21.468 19.838 1.00 73.94 183 GLU A O 1
ATOM 1360 N N . GLY A 1 184 ? -5.390 -19.896 19.484 1.00 70.69 184 GLY A N 1
ATOM 1361 C CA . GLY A 1 184 ? -6.277 -18.899 18.890 1.00 70.69 184 GLY A CA 1
ATOM 1362 C C . GLY A 1 184 ? -6.811 -19.262 17.496 1.00 70.69 184 GLY A C 1
ATOM 1363 O O . GLY A 1 184 ? -7.760 -18.625 17.030 1.00 70.69 184 GLY A O 1
ATOM 1364 N N . LEU A 1 185 ? -6.267 -20.290 16.832 1.00 81.88 185 LEU A N 1
ATOM 1365 C CA . LEU A 1 185 ? -6.730 -20.765 15.522 1.00 81.88 185 LEU A CA 1
ATOM 1366 C C . LEU A 1 185 ? -8.016 -21.593 15.678 1.00 81.88 185 LEU A C 1
ATOM 1368 O O . LEU A 1 185 ? -7.980 -22.811 15.835 1.00 81.88 185 LEU A O 1
ATOM 1372 N N . ARG A 1 186 ? -9.166 -20.911 15.683 1.00 81.00 186 ARG A N 1
ATOM 1373 C CA . ARG A 1 186 ? -10.482 -21.480 16.038 1.00 81.00 186 ARG A CA 1
ATOM 1374 C C . ARG A 1 186 ? -11.406 -21.785 14.862 1.00 81.00 186 ARG A C 1
ATOM 1376 O O . ARG A 1 186 ? -12.550 -22.161 15.096 1.00 81.00 186 ARG A O 1
ATOM 1383 N N . ASP A 1 187 ? -10.952 -21.632 13.626 1.00 85.44 187 ASP A N 1
ATOM 1384 C CA . ASP A 1 187 ? -11.787 -21.986 12.479 1.00 85.44 187 ASP A CA 1
ATOM 1385 C C . ASP A 1 187 ? -11.663 -23.478 12.167 1.00 85.44 187 ASP A C 1
ATOM 1387 O O . ASP A 1 187 ? -10.558 -24.032 12.135 1.00 85.44 187 ASP A O 1
ATOM 1391 N N . GLU A 1 188 ? -12.810 -24.118 11.937 1.00 89.62 188 GLU A N 1
ATOM 1392 C CA . GLU A 1 188 ? -12.887 -25.519 11.528 1.00 89.62 188 GLU A CA 1
ATOM 1393 C C . GLU A 1 188 ? -12.536 -25.708 10.045 1.00 89.62 188 GLU A C 1
ATOM 1395 O O . GLU A 1 188 ? -12.695 -24.789 9.238 1.00 89.62 188 GLU A O 1
ATOM 1400 N N . ASP A 1 189 ? -12.088 -26.912 9.672 1.00 91.25 189 ASP A N 1
ATOM 1401 C CA . ASP A 1 189 ? -11.826 -27.321 8.278 1.00 91.25 189 ASP A CA 1
ATOM 1402 C C . ASP A 1 189 ? -10.886 -26.362 7.506 1.00 91.25 189 ASP A C 1
ATOM 1404 O O . ASP A 1 189 ? -11.000 -26.190 6.286 1.00 91.25 189 ASP A O 1
ATOM 1408 N N . THR A 1 190 ? -9.961 -25.709 8.217 1.00 93.38 190 THR A N 1
ATOM 1409 C CA . THR A 1 190 ? -9.146 -24.605 7.697 1.00 93.38 190 THR A CA 1
ATOM 1410 C C . THR A 1 190 ? -7.667 -24.983 7.598 1.00 93.38 190 THR A C 1
ATOM 1412 O O . THR A 1 190 ? -7.078 -25.551 8.519 1.00 93.38 190 THR A O 1
ATOM 1415 N N . GLY A 1 191 ? -7.044 -24.629 6.476 1.00 94.69 191 GLY A N 1
ATOM 1416 C CA . GLY A 1 191 ? -5.604 -24.705 6.264 1.00 94.69 191 GLY A CA 1
ATOM 1417 C C . GLY A 1 191 ? -4.934 -23.376 6.596 1.00 94.69 191 GLY A C 1
ATOM 1418 O O . GLY A 1 191 ? -5.174 -22.369 5.936 1.00 94.69 191 GLY A O 1
ATOM 1419 N N . TRP A 1 192 ? -4.071 -23.357 7.600 1.00 92.88 192 TRP A N 1
ATOM 1420 C CA . TRP A 1 192 ? -3.373 -22.158 8.048 1.00 92.88 192 TRP A CA 1
ATOM 1421 C C . TRP A 1 192 ? -1.936 -22.142 7.533 1.00 92.88 192 TRP A C 1
ATOM 1423 O O . TRP A 1 192 ? -1.180 -23.079 7.769 1.00 92.88 192 TRP A O 1
ATOM 1433 N N . ILE A 1 193 ? -1.527 -21.060 6.874 1.00 92.75 193 ILE A N 1
ATOM 1434 C CA . ILE A 1 193 ? -0.130 -20.808 6.510 1.00 92.75 193 ILE A CA 1
ATOM 1435 C C . ILE A 1 193 ? 0.446 -19.785 7.479 1.00 92.75 193 ILE A C 1
ATOM 1437 O O . ILE A 1 193 ? 0.095 -18.606 7.420 1.00 92.75 193 ILE A O 1
ATOM 1441 N N . LEU A 1 194 ? 1.368 -20.219 8.334 1.00 89.19 194 LEU A N 1
ATOM 1442 C CA . LEU A 1 194 ? 2.153 -19.318 9.169 1.00 89.19 194 LEU A CA 1
ATOM 1443 C C . LEU A 1 194 ? 3.402 -18.877 8.395 1.00 89.19 194 LEU A C 1
ATOM 1445 O O . LEU A 1 194 ? 4.353 -19.643 8.226 1.00 89.19 194 LEU A O 1
ATOM 1449 N N . ASP A 1 195 ? 3.381 -17.646 7.885 1.00 85.62 195 ASP A N 1
ATOM 1450 C CA . ASP A 1 195 ? 4.431 -17.111 7.013 1.00 85.62 195 ASP A CA 1
ATOM 1451 C C . ASP A 1 195 ? 5.519 -16.377 7.815 1.00 85.62 195 ASP A C 1
ATOM 1453 O O . ASP A 1 195 ? 5.345 -15.217 8.183 1.00 85.62 195 ASP A O 1
ATOM 1457 N N . LEU A 1 196 ? 6.648 -17.058 8.037 1.00 82.94 196 LEU A N 1
ATOM 1458 C CA . LEU A 1 196 ? 7.828 -16.596 8.782 1.00 82.94 196 LEU A CA 1
ATOM 1459 C C . LEU A 1 196 ? 9.035 -16.415 7.843 1.00 82.94 196 LEU A C 1
ATOM 1461 O O . LEU A 1 196 ? 10.157 -16.828 8.147 1.00 82.94 196 LEU A O 1
ATOM 1465 N N . ARG A 1 197 ? 8.789 -15.885 6.638 1.00 78.31 197 ARG A N 1
ATOM 1466 C CA . ARG A 1 197 ? 9.830 -15.614 5.628 1.00 78.31 197 ARG A CA 1
ATOM 1467 C C . ARG A 1 197 ? 10.612 -14.314 5.863 1.00 78.31 197 ARG A C 1
ATOM 1469 O O . ARG A 1 197 ? 11.504 -14.035 5.074 1.00 78.31 197 ARG A O 1
ATOM 1476 N N . ASP A 1 198 ? 10.278 -13.522 6.880 1.00 69.31 198 ASP A N 1
ATOM 1477 C CA . ASP A 1 198 ? 11.027 -12.304 7.213 1.00 69.31 198 ASP A CA 1
ATOM 1478 C C . ASP A 1 198 ? 12.397 -12.686 7.812 1.00 69.31 198 ASP A C 1
ATOM 1480 O O . ASP A 1 198 ? 12.476 -13.322 8.865 1.00 69.31 198 ASP A O 1
ATOM 1484 N N . GLU A 1 199 ? 13.482 -12.338 7.112 1.00 55.47 199 GLU A N 1
ATOM 1485 C CA . GLU A 1 199 ? 14.859 -12.738 7.447 1.00 55.47 199 GLU A CA 1
ATOM 1486 C C . GLU A 1 199 ? 15.364 -12.128 8.766 1.00 55.47 199 GLU A C 1
ATOM 1488 O O . GLU A 1 199 ? 16.318 -12.636 9.353 1.00 55.47 199 GLU A O 1
ATOM 1493 N N . GLU A 1 200 ? 14.729 -11.064 9.268 1.00 59.81 200 GLU A N 1
ATOM 1494 C CA . GLU A 1 200 ? 15.113 -10.433 10.536 1.00 59.81 200 GLU A CA 1
ATOM 1495 C C . GLU A 1 200 ? 14.346 -10.953 11.756 1.00 59.81 200 GLU A C 1
ATOM 1497 O O . GLU A 1 200 ? 14.515 -10.432 12.869 1.00 59.81 200 GLU A O 1
ATOM 1502 N N . GLU A 1 201 ? 13.440 -11.909 11.567 1.00 63.59 201 GLU A N 1
ATOM 1503 C CA . GLU A 1 201 ? 12.572 -12.375 12.634 1.00 63.59 201 GLU A CA 1
ATOM 1504 C C . GLU A 1 201 ? 13.236 -13.498 13.439 1.00 63.59 201 GLU A C 1
ATOM 1506 O O . GLU A 1 201 ? 13.405 -14.627 12.977 1.00 63.59 201 GLU A O 1
ATOM 1511 N N . THR A 1 202 ? 13.591 -13.200 14.691 1.00 69.38 202 THR A N 1
ATOM 1512 C CA . THR A 1 202 ? 14.020 -14.226 15.641 1.00 69.38 202 THR A CA 1
ATOM 1513 C C . THR A 1 202 ? 12.798 -14.919 16.242 1.00 69.38 202 THR A C 1
ATOM 1515 O O . THR A 1 202 ? 11.899 -14.301 16.830 1.00 69.38 202 THR A O 1
ATOM 1518 N N . LEU A 1 203 ? 12.752 -16.240 16.084 1.00 76.50 203 LEU A N 1
ATOM 1519 C CA . LEU A 1 203 ? 11.753 -17.074 16.738 1.00 76.50 203 LEU A CA 1
ATOM 1520 C C . LEU A 1 203 ? 12.145 -17.280 18.202 1.00 76.50 203 LEU A C 1
ATOM 1522 O O . LEU A 1 203 ? 13.322 -17.403 18.543 1.00 76.50 203 LEU A O 1
ATOM 1526 N N . ARG A 1 204 ? 11.145 -17.274 19.087 1.00 78.75 204 ARG A N 1
ATOM 1527 C CA . ARG A 1 204 ? 11.379 -17.476 20.520 1.00 78.75 204 ARG A CA 1
ATOM 1528 C C . ARG A 1 204 ? 11.862 -18.916 20.765 1.00 78.75 204 ARG A C 1
ATOM 1530 O O . ARG A 1 204 ? 11.347 -19.832 20.120 1.00 78.75 204 ARG A O 1
ATOM 1537 N N . PRO A 1 205 ? 12.784 -19.143 21.717 1.00 79.75 205 PRO A N 1
ATOM 1538 C CA . PRO A 1 205 ? 13.085 -20.492 22.190 1.00 79.75 205 PRO A CA 1
ATOM 1539 C C . PRO A 1 205 ? 11.801 -21.217 22.620 1.00 79.75 205 PRO A C 1
ATOM 1541 O O . PRO A 1 205 ? 10.911 -20.591 23.197 1.00 79.75 205 PRO A O 1
ATOM 1544 N N . GLY A 1 206 ? 11.692 -22.511 22.312 1.00 82.06 206 GLY A N 1
ATOM 1545 C CA . GLY A 1 206 ? 10.491 -23.311 22.590 1.00 82.06 206 GLY A CA 1
ATOM 1546 C C . GLY A 1 206 ? 9.371 -23.193 21.546 1.00 82.06 206 GLY A C 1
ATOM 1547 O O . GLY A 1 206 ? 8.343 -23.844 21.689 1.00 82.06 206 GLY A O 1
ATOM 1548 N N . PHE A 1 207 ? 9.550 -22.419 20.468 1.00 86.88 207 PHE A N 1
ATOM 1549 C CA . PHE A 1 207 ? 8.547 -22.326 19.399 1.00 86.88 207 PHE A CA 1
ATOM 1550 C C . PHE A 1 207 ? 8.230 -23.685 18.748 1.00 86.88 207 PHE A C 1
ATOM 1552 O O . PHE A 1 207 ? 7.067 -23.977 18.485 1.00 86.88 207 PHE A O 1
ATOM 1559 N N . GLY A 1 208 ? 9.242 -24.539 18.544 1.00 87.00 208 GLY A N 1
ATOM 1560 C CA . GLY A 1 208 ? 9.038 -25.908 18.062 1.00 87.00 208 GLY A CA 1
ATOM 1561 C C . GLY A 1 208 ? 8.148 -26.735 18.997 1.00 87.00 208 GLY A C 1
ATOM 1562 O O . GLY A 1 208 ? 7.194 -27.356 18.536 1.00 87.00 208 GLY A O 1
ATOM 1563 N N . LEU A 1 209 ? 8.395 -26.677 20.310 1.00 87.06 209 LEU A N 1
ATOM 1564 C CA . LEU A 1 209 ? 7.558 -27.357 21.303 1.00 87.06 209 LEU A CA 1
ATOM 1565 C C . LEU A 1 209 ? 6.102 -26.882 21.223 1.00 87.06 209 LEU A C 1
ATOM 1567 O O . LEU A 1 209 ? 5.196 -27.708 21.183 1.00 87.06 209 LEU A O 1
ATOM 1571 N N . HIS A 1 210 ? 5.883 -25.570 21.114 1.00 87.62 210 HIS A N 1
ATOM 1572 C CA . HIS A 1 210 ? 4.539 -25.005 21.006 1.00 87.62 210 HIS A CA 1
ATOM 1573 C C . HIS A 1 210 ? 3.789 -25.487 19.749 1.00 87.62 210 HIS A C 1
ATOM 1575 O O . HIS A 1 210 ? 2.596 -25.773 19.810 1.00 87.62 210 HIS A O 1
ATOM 1581 N N . LEU A 1 211 ? 4.489 -25.645 18.615 1.00 89.56 211 LEU A N 1
ATOM 1582 C CA . LEU A 1 211 ? 3.913 -26.248 17.405 1.00 89.56 211 LEU A CA 1
ATOM 1583 C C . LEU A 1 211 ? 3.487 -27.702 17.623 1.00 89.56 211 LEU A C 1
ATOM 1585 O O . LEU A 1 211 ? 2.496 -28.140 17.051 1.00 89.56 211 LEU A O 1
ATOM 1589 N N . ARG A 1 212 ? 4.223 -28.452 18.442 1.00 88.56 212 ARG A N 1
ATOM 1590 C CA . ARG A 1 212 ? 3.879 -29.837 18.772 1.00 88.56 212 ARG A CA 1
ATOM 1591 C C . ARG A 1 212 ? 2.672 -29.912 19.709 1.00 88.56 212 ARG A C 1
ATOM 1593 O O . ARG A 1 212 ? 1.818 -30.771 19.548 1.00 88.56 212 ARG A O 1
ATOM 1600 N N . GLU A 1 213 ? 2.589 -29.002 20.676 1.00 89.62 213 GLU A N 1
ATOM 1601 C CA . GLU A 1 213 ? 1.515 -28.971 21.678 1.00 89.62 213 GLU A CA 1
ATOM 1602 C C . GLU A 1 213 ? 0.141 -28.611 21.090 1.00 89.62 213 GLU A C 1
ATOM 1604 O O . GLU A 1 213 ? -0.878 -29.017 21.645 1.00 89.62 213 GLU A O 1
ATOM 1609 N N . VAL A 1 214 ? 0.083 -27.915 19.947 1.00 89.75 214 VAL A N 1
ATOM 1610 C CA . VAL A 1 214 ? -1.198 -27.535 19.323 1.00 89.75 214 VAL A CA 1
ATOM 1611 C C . VAL A 1 214 ? -1.858 -28.660 18.504 1.00 89.75 214 VAL A C 1
ATOM 1613 O O . VAL A 1 214 ? -2.970 -28.487 18.001 1.00 89.75 214 VAL A O 1
ATOM 1616 N N . GLU A 1 215 ? -1.218 -29.824 18.364 1.00 91.38 215 GLU A N 1
ATOM 1617 C CA . GLU A 1 215 ? -1.740 -30.944 17.566 1.00 91.38 215 GLU A CA 1
ATOM 1618 C C . GLU A 1 215 ? -3.178 -31.330 17.961 1.00 91.38 215 GLU A C 1
ATOM 1620 O O . GLU A 1 215 ? -4.057 -31.423 17.097 1.00 91.38 215 GLU A O 1
ATOM 1625 N N . ASP A 1 216 ? -3.437 -31.532 19.256 1.00 90.50 216 ASP A N 1
ATOM 1626 C CA . ASP A 1 216 ? -4.746 -31.975 19.761 1.00 90.50 216 ASP A CA 1
ATOM 1627 C C . ASP A 1 216 ? -5.847 -30.937 19.496 1.00 90.50 216 ASP A C 1
ATOM 1629 O O . ASP A 1 216 ? -6.984 -31.281 19.142 1.00 90.50 216 ASP A O 1
ATOM 1633 N N . HIS A 1 217 ? -5.496 -29.652 19.602 1.00 91.88 217 HIS A N 1
ATOM 1634 C CA . HIS A 1 217 ? -6.386 -28.542 19.269 1.00 91.88 217 HIS A CA 1
ATOM 1635 C C . HIS A 1 217 ? -6.727 -28.546 17.775 1.00 91.88 217 HIS A C 1
ATOM 1637 O O . HIS A 1 217 ? -7.900 -28.601 17.407 1.00 91.88 217 HIS A O 1
ATOM 1643 N N . LEU A 1 218 ? -5.724 -28.602 16.892 1.00 92.12 218 LEU A N 1
ATOM 1644 C CA . LEU A 1 218 ? -5.943 -28.642 15.440 1.00 92.12 218 LEU A CA 1
ATOM 1645 C C . LEU A 1 218 ? -6.735 -29.875 14.998 1.00 92.12 218 LEU A C 1
ATOM 1647 O O . LEU A 1 218 ? -7.589 -29.784 14.113 1.00 92.12 218 LEU A O 1
ATOM 1651 N N . ARG A 1 219 ? -6.501 -31.024 15.641 1.00 93.50 219 ARG A N 1
ATOM 1652 C CA . ARG A 1 219 ? -7.251 -32.262 15.403 1.00 93.50 219 ARG A CA 1
ATOM 1653 C C . ARG A 1 219 ? -8.728 -32.094 15.757 1.00 93.50 219 ARG A C 1
ATOM 1655 O O . ARG A 1 219 ? -9.576 -32.526 14.979 1.00 93.50 219 ARG A O 1
ATOM 1662 N N . THR A 1 220 ? -9.027 -31.433 16.876 1.00 92.81 220 THR A N 1
ATOM 1663 C CA . THR A 1 220 ? -10.399 -31.096 17.292 1.00 92.81 220 THR A CA 1
ATOM 1664 C C . THR A 1 220 ? -11.076 -30.179 16.273 1.00 92.81 220 THR A C 1
ATOM 1666 O O . THR A 1 220 ? -12.219 -30.417 15.890 1.00 92.81 220 THR A O 1
ATOM 1669 N N . MET A 1 221 ? -10.340 -29.192 15.763 1.00 91.44 221 MET A N 1
ATOM 1670 C CA . MET A 1 221 ? -10.828 -28.240 14.763 1.00 91.44 221 MET A CA 1
ATOM 1671 C C . MET A 1 221 ? -10.867 -28.803 13.332 1.00 91.44 221 MET A C 1
ATOM 1673 O O . MET A 1 221 ? -11.382 -28.150 12.431 1.00 91.44 221 MET A O 1
ATOM 1677 N N . ARG A 1 222 ? -10.343 -30.012 13.088 1.00 93.44 222 ARG A N 1
ATOM 1678 C CA . ARG A 1 222 ? -10.175 -30.588 11.736 1.00 93.44 222 ARG A CA 1
ATOM 1679 C C . ARG A 1 222 ? -9.351 -29.677 10.808 1.00 93.44 222 ARG A C 1
ATOM 1681 O O . ARG A 1 222 ? -9.555 -29.666 9.598 1.00 93.44 222 ARG A O 1
ATOM 1688 N N . SER A 1 223 ? -8.412 -28.935 11.387 1.00 94.69 223 SER A N 1
ATOM 1689 C CA . SER A 1 223 ? -7.607 -27.914 10.713 1.00 94.69 223 SER A CA 1
ATOM 1690 C C . SER A 1 223 ? -6.140 -28.339 10.617 1.00 94.69 223 SER A C 1
ATOM 1692 O O . SER A 1 223 ? -5.695 -29.267 11.297 1.00 94.69 223 SER A O 1
ATOM 1694 N N . PHE A 1 224 ? -5.387 -27.667 9.749 1.00 95.56 224 PHE A N 1
ATOM 1695 C CA . PHE A 1 224 ? -3.969 -27.936 9.503 1.00 95.56 224 PHE A CA 1
ATOM 1696 C C . PHE A 1 224 ? -3.157 -26.649 9.592 1.00 95.56 224 PHE A C 1
ATOM 1698 O O . PHE A 1 224 ? -3.657 -25.584 9.234 1.00 95.56 224 PHE A O 1
ATOM 1705 N N . VAL A 1 225 ? -1.895 -26.742 10.011 1.00 94.69 225 VAL A N 1
ATOM 1706 C CA . VAL A 1 225 ? -0.955 -25.612 10.007 1.00 94.69 225 VAL A CA 1
ATOM 1707 C C . VAL A 1 225 ? 0.288 -25.975 9.200 1.00 94.69 225 VAL A C 1
ATOM 1709 O O . VAL A 1 225 ? 0.954 -26.970 9.473 1.00 94.69 225 VAL A O 1
ATOM 1712 N N . VAL A 1 226 ? 0.643 -25.129 8.236 1.00 95.81 226 VAL A N 1
ATOM 1713 C CA . VAL A 1 226 ? 1.920 -25.187 7.524 1.00 95.81 226 VAL A CA 1
ATOM 1714 C C . VAL A 1 226 ? 2.738 -23.947 7.860 1.00 95.81 226 VAL A C 1
ATOM 1716 O O . VAL A 1 226 ? 2.355 -22.819 7.551 1.00 95.81 226 VAL A O 1
ATOM 1719 N N . VAL A 1 227 ? 3.892 -24.151 8.485 1.00 93.50 227 VAL A N 1
ATOM 1720 C CA . VAL A 1 227 ? 4.845 -23.089 8.807 1.00 93.50 227 VAL A CA 1
ATOM 1721 C C . VAL A 1 227 ? 5.844 -22.955 7.668 1.00 93.50 227 VAL A C 1
ATOM 1723 O O . VAL A 1 227 ? 6.471 -23.932 7.271 1.00 93.50 227 VAL A O 1
ATOM 1726 N N . VAL A 1 228 ? 6.028 -21.741 7.152 1.00 92.44 228 VAL A N 1
ATOM 1727 C CA . VAL A 1 228 ? 6.984 -21.454 6.078 1.00 92.44 228 VAL A CA 1
ATOM 1728 C C . VAL A 1 228 ? 8.092 -20.554 6.605 1.00 92.44 228 VAL A C 1
ATOM 1730 O O . VAL A 1 228 ? 7.832 -19.409 6.959 1.00 92.44 228 VAL A O 1
ATOM 1733 N N . THR A 1 229 ? 9.338 -21.031 6.617 1.00 90.12 229 THR A N 1
ATOM 1734 C CA . THR A 1 229 ? 10.469 -20.273 7.189 1.00 90.12 229 THR A CA 1
ATOM 1735 C C . THR A 1 229 ? 11.800 -20.522 6.463 1.00 90.12 229 THR A C 1
ATOM 1737 O O . THR A 1 229 ? 11.865 -21.308 5.515 1.00 90.12 229 THR A O 1
ATOM 1740 N N . HIS A 1 230 ? 12.859 -19.805 6.844 1.00 89.88 230 HIS A N 1
ATOM 1741 C CA . HIS A 1 230 ? 14.224 -20.042 6.363 1.00 89.88 230 HIS A CA 1
ATOM 1742 C C . HIS A 1 230 ? 14.870 -21.208 7.118 1.00 89.88 230 HIS A C 1
ATOM 1744 O O . HIS A 1 230 ? 14.599 -21.417 8.300 1.00 89.88 230 HIS A O 1
ATOM 1750 N N . THR A 1 231 ? 15.752 -21.957 6.446 1.00 91.12 231 THR A N 1
ATOM 1751 C CA . THR A 1 231 ? 16.476 -23.080 7.070 1.00 91.12 231 THR A CA 1
ATOM 1752 C C . THR A 1 231 ? 17.264 -22.634 8.300 1.00 91.12 231 THR A C 1
ATOM 1754 O O . THR A 1 231 ? 17.197 -23.299 9.330 1.00 91.12 231 THR A O 1
ATOM 1757 N N . ASP A 1 232 ? 17.940 -21.486 8.219 1.00 88.56 232 ASP A N 1
ATOM 1758 C CA . ASP A 1 232 ? 18.728 -20.958 9.333 1.00 88.56 232 ASP A CA 1
ATOM 1759 C C . ASP A 1 232 ? 17.825 -20.588 10.513 1.00 88.56 232 ASP A C 1
ATOM 1761 O O . ASP A 1 232 ? 18.089 -20.999 11.639 1.00 88.56 232 ASP A O 1
ATOM 1765 N N . THR A 1 233 ? 16.707 -19.897 10.270 1.00 87.31 233 THR A N 1
ATOM 1766 C CA . THR A 1 233 ? 15.729 -19.541 11.310 1.00 87.31 233 THR A CA 1
ATOM 1767 C C . THR A 1 233 ? 15.159 -20.780 12.001 1.00 87.31 233 THR A C 1
ATOM 1769 O O . THR A 1 233 ? 15.088 -20.817 13.229 1.00 87.31 233 THR A O 1
ATOM 1772 N N . TRP A 1 234 ? 14.806 -21.818 11.235 1.00 90.56 234 TRP A N 1
ATOM 1773 C CA . TRP A 1 234 ? 14.304 -23.072 11.796 1.00 90.56 234 TRP A CA 1
ATOM 1774 C C . TRP A 1 234 ? 15.351 -23.786 12.651 1.00 90.56 234 TRP A C 1
ATOM 1776 O O . TRP A 1 234 ? 15.036 -24.212 13.759 1.00 90.56 234 TRP A O 1
ATOM 1786 N N . ALA A 1 235 ? 16.604 -23.857 12.195 1.00 88.81 235 ALA A N 1
ATOM 1787 C CA . ALA A 1 235 ? 17.678 -24.548 12.909 1.00 88.81 235 ALA A CA 1
ATOM 1788 C C . ALA A 1 235 ? 17.874 -24.044 14.354 1.00 88.81 235 ALA A C 1
ATOM 1790 O O . ALA A 1 235 ? 18.245 -24.825 15.228 1.00 88.81 235 ALA A O 1
ATOM 1791 N N . HIS A 1 236 ? 17.568 -22.771 14.629 1.00 85.50 236 HIS A N 1
ATOM 1792 C CA . HIS A 1 236 ? 17.668 -22.185 15.971 1.00 85.50 236 HIS A CA 1
ATOM 1793 C C . HIS A 1 236 ? 16.549 -22.620 16.931 1.00 85.50 236 HIS A C 1
ATOM 1795 O O . HIS A 1 236 ? 16.725 -22.525 18.145 1.00 85.50 236 HIS A O 1
ATOM 1801 N N . VAL A 1 237 ? 15.403 -23.078 16.418 1.00 85.75 237 VAL A N 1
ATOM 1802 C CA . VAL A 1 237 ? 14.217 -23.428 17.226 1.00 85.75 237 VAL A CA 1
ATOM 1803 C C . VAL A 1 237 ? 13.718 -24.859 17.019 1.00 85.75 237 VAL A C 1
ATOM 1805 O O . VAL A 1 237 ? 12.780 -25.277 17.695 1.00 85.75 237 VAL A O 1
ATOM 1808 N N . ALA A 1 238 ? 14.360 -25.622 16.131 1.00 84.00 238 ALA A N 1
ATOM 1809 C CA . ALA A 1 238 ? 13.971 -26.979 15.760 1.00 84.00 238 ALA A CA 1
ATOM 1810 C C . ALA A 1 238 ? 14.115 -28.009 16.890 1.00 84.00 238 ALA A C 1
ATOM 1812 O O . ALA A 1 238 ? 13.521 -29.077 16.794 1.00 84.00 238 ALA A O 1
ATOM 1813 N N . GLY A 1 239 ? 14.907 -27.715 17.932 1.00 77.94 239 GLY A N 1
ATOM 1814 C CA . GLY A 1 239 ? 15.424 -28.705 18.889 1.00 77.94 239 GLY A CA 1
ATOM 1815 C C . GLY A 1 239 ? 14.394 -29.651 19.518 1.00 77.94 239 GLY A C 1
ATOM 1816 O O . GLY A 1 239 ? 14.741 -30.790 19.810 1.00 77.94 239 GLY A O 1
ATOM 1817 N N . GLU A 1 240 ? 13.144 -29.219 19.686 1.00 78.19 240 GLU A N 1
ATOM 1818 C CA . GLU A 1 240 ? 12.069 -30.017 20.301 1.00 78.19 240 GLU A CA 1
ATOM 1819 C C . GLU A 1 240 ? 10.962 -30.446 19.318 1.00 78.19 240 GLU A C 1
ATOM 1821 O O . GLU A 1 240 ? 9.932 -30.957 19.747 1.00 78.19 240 GLU A O 1
ATOM 1826 N N . ALA A 1 241 ? 11.145 -30.218 18.013 1.00 88.06 241 ALA A N 1
ATOM 1827 C CA . ALA A 1 241 ? 10.136 -30.506 16.988 1.00 88.06 241 ALA A CA 1
ATOM 1828 C C . ALA A 1 241 ? 10.739 -30.816 15.608 1.00 88.06 241 ALA A C 1
ATOM 1830 O O . ALA A 1 241 ? 10.163 -30.484 14.569 1.00 88.06 241 ALA A O 1
ATOM 1831 N N . THR A 1 242 ? 11.927 -31.426 15.573 1.00 88.56 242 THR A N 1
ATOM 1832 C CA . THR A 1 242 ? 12.622 -31.777 14.322 1.00 88.56 242 THR A CA 1
ATOM 1833 C C . THR A 1 242 ? 11.787 -32.671 13.403 1.00 88.56 242 THR A C 1
ATOM 1835 O O . THR A 1 242 ? 11.904 -32.579 12.186 1.00 88.56 242 THR A O 1
ATOM 1838 N N . GLU A 1 243 ? 10.924 -33.500 13.984 1.00 92.25 243 GLU A N 1
ATOM 1839 C CA . GLU A 1 243 ? 10.017 -34.418 13.305 1.00 92.25 243 GLU A CA 1
ATOM 1840 C C . GLU A 1 243 ? 8.903 -33.715 12.521 1.00 92.25 243 GLU A C 1
ATOM 1842 O O . GLU A 1 243 ? 8.359 -34.315 11.604 1.00 92.25 243 GLU A O 1
ATOM 1847 N N . LEU A 1 244 ? 8.588 -32.452 12.835 1.00 93.56 244 LEU A N 1
ATOM 1848 C CA . LEU A 1 244 ? 7.564 -31.673 12.128 1.00 93.56 244 LEU A CA 1
ATOM 1849 C C . LEU A 1 244 ? 8.082 -31.074 10.814 1.00 93.56 244 LEU A C 1
ATOM 1851 O O . LEU A 1 244 ? 7.312 -30.471 10.066 1.00 93.56 244 LEU A O 1
ATOM 1855 N N . ALA A 1 245 ? 9.386 -31.159 10.553 1.00 94.81 245 ALA A N 1
ATOM 1856 C CA . ALA A 1 245 ? 10.043 -30.386 9.513 1.00 94.81 245 ALA A CA 1
ATOM 1857 C C . ALA A 1 245 ? 10.346 -31.187 8.248 1.00 94.81 245 ALA A C 1
ATOM 1859 O O . ALA A 1 245 ? 10.820 -32.320 8.291 1.00 94.81 245 ALA A O 1
ATOM 1860 N N . HIS A 1 246 ? 10.154 -30.534 7.104 1.00 95.88 246 HIS A N 1
ATOM 1861 C CA . HIS A 1 246 ? 10.575 -31.015 5.800 1.00 95.88 246 HIS A CA 1
ATOM 1862 C C . HIS A 1 246 ? 11.462 -29.965 5.105 1.00 95.88 246 HIS A C 1
ATOM 1864 O O . HIS A 1 246 ? 10.986 -28.861 4.798 1.00 95.88 246 HIS A O 1
ATOM 1870 N N . PRO A 1 247 ? 12.744 -30.279 4.826 1.00 94.88 247 PRO A N 1
ATOM 1871 C CA . PRO A 1 247 ? 13.588 -29.423 4.005 1.00 94.88 247 PRO A CA 1
ATOM 1872 C C . PRO A 1 247 ? 13.117 -29.477 2.550 1.00 94.88 247 PRO A C 1
ATOM 1874 O O . PRO A 1 247 ? 13.113 -30.540 1.934 1.00 94.88 247 PRO A O 1
ATOM 1877 N N . LEU A 1 248 ? 12.752 -28.330 1.976 1.00 93.62 248 LEU A N 1
ATOM 1878 C CA . LEU A 1 248 ? 12.277 -28.279 0.594 1.00 93.62 248 LEU A CA 1
ATOM 1879 C C . LEU A 1 248 ? 13.451 -28.228 -0.391 1.00 93.62 248 LEU A C 1
ATOM 1881 O O . LEU A 1 248 ? 14.222 -27.262 -0.402 1.00 93.62 248 LEU A O 1
ATOM 1885 N N . ALA A 1 249 ? 13.547 -29.236 -1.258 1.00 90.69 249 ALA A N 1
ATOM 1886 C CA . ALA A 1 249 ? 14.429 -29.200 -2.417 1.00 90.69 249 ALA A CA 1
ATOM 1887 C C . ALA A 1 249 ? 13.777 -28.378 -3.548 1.00 90.69 249 ALA A C 1
ATOM 1889 O O . ALA A 1 249 ? 12.597 -28.574 -3.840 1.00 90.69 249 ALA A O 1
ATOM 1890 N N . PRO A 1 250 ? 14.498 -27.439 -4.189 1.00 87.31 250 PRO A N 1
ATOM 1891 C CA . PRO A 1 250 ? 13.939 -26.687 -5.304 1.00 87.31 250 PRO A CA 1
ATOM 1892 C C . PRO A 1 250 ? 13.743 -27.589 -6.537 1.00 87.31 250 PRO A C 1
ATOM 1894 O O . PRO A 1 250 ? 14.637 -28.383 -6.844 1.00 87.31 250 PRO A O 1
ATOM 1897 N N . PRO A 1 251 ? 12.633 -27.443 -7.285 1.00 91.62 251 PRO A N 1
ATOM 1898 C CA . PRO A 1 251 ? 12.489 -28.078 -8.591 1.00 91.62 251 PRO A CA 1
ATOM 1899 C C . PRO A 1 251 ? 13.514 -27.538 -9.596 1.00 91.62 251 PRO A C 1
ATOM 1901 O O . PRO A 1 251 ? 14.060 -26.443 -9.435 1.00 91.62 251 PRO A O 1
ATOM 1904 N N . ASP A 1 252 ? 13.729 -28.304 -10.666 1.00 92.00 252 ASP A N 1
ATOM 1905 C CA . ASP A 1 252 ? 14.565 -27.899 -11.797 1.00 92.00 252 ASP A CA 1
ATOM 1906 C C . ASP A 1 252 ? 14.074 -26.566 -12.394 1.00 92.00 252 ASP A C 1
ATOM 1908 O O . ASP A 1 252 ? 12.906 -26.416 -12.764 1.00 92.00 252 ASP A O 1
ATOM 1912 N N . ALA A 1 253 ? 14.982 -25.594 -12.489 1.00 94.19 253 ALA A N 1
ATOM 1913 C CA . ALA A 1 253 ? 14.682 -24.243 -12.945 1.00 94.19 253 ALA A CA 1
ATOM 1914 C C . ALA A 1 253 ? 14.160 -24.191 -14.393 1.00 94.19 253 ALA A C 1
ATOM 1916 O O . ALA A 1 253 ? 13.284 -23.381 -14.688 1.00 94.19 253 ALA A O 1
ATOM 1917 N N . LEU A 1 254 ? 14.634 -25.057 -15.294 1.00 94.50 254 LEU A N 1
ATOM 1918 C CA . LEU A 1 254 ? 14.142 -25.118 -16.674 1.00 94.50 254 LEU A CA 1
ATOM 1919 C C . LEU A 1 254 ? 12.725 -25.680 -16.735 1.00 94.50 254 LEU A C 1
ATOM 1921 O O . LEU A 1 254 ? 11.903 -25.194 -17.513 1.00 94.50 254 LEU A O 1
ATOM 1925 N N . ARG A 1 255 ? 12.403 -26.657 -15.879 1.00 95.19 255 ARG A N 1
ATOM 1926 C CA . ARG A 1 255 ? 11.018 -27.132 -15.750 1.00 95.19 255 ARG A CA 1
ATOM 1927 C C . ARG A 1 255 ? 10.103 -26.017 -15.250 1.00 95.19 255 ARG A C 1
ATOM 1929 O O . ARG A 1 255 ? 9.004 -25.869 -15.776 1.00 95.19 255 ARG A O 1
ATOM 1936 N N . VAL A 1 256 ? 10.554 -25.230 -14.268 1.00 95.38 256 VAL A N 1
ATOM 1937 C CA . VAL A 1 256 ? 9.796 -24.078 -13.745 1.00 95.38 256 VAL A CA 1
ATOM 1938 C C . VAL A 1 256 ? 9.587 -23.030 -14.836 1.00 95.38 256 VAL A C 1
ATOM 1940 O O . VAL A 1 256 ? 8.466 -22.564 -15.018 1.00 95.38 256 VAL A O 1
ATOM 1943 N N . LEU A 1 257 ? 10.637 -22.692 -15.595 1.00 96.00 257 LEU A N 1
ATOM 1944 C CA . LEU A 1 257 ? 10.542 -21.781 -16.736 1.00 96.00 257 LEU A CA 1
ATOM 1945 C C . LEU A 1 257 ? 9.462 -22.254 -17.716 1.00 96.00 257 LEU A C 1
ATOM 1947 O O . LEU A 1 257 ? 8.545 -21.494 -18.013 1.00 96.00 257 LEU A O 1
ATOM 1951 N N . ARG A 1 258 ? 9.535 -23.515 -18.160 1.00 96.25 258 ARG A N 1
ATOM 1952 C CA . ARG A 1 258 ? 8.552 -24.107 -19.076 1.00 96.25 258 ARG A CA 1
ATOM 1953 C C . ARG A 1 258 ? 7.127 -23.994 -18.537 1.00 96.25 258 ARG A C 1
ATOM 1955 O O . ARG A 1 258 ? 6.273 -23.473 -19.239 1.00 96.25 258 ARG A O 1
ATOM 1962 N N . ALA A 1 259 ? 6.896 -24.401 -17.287 1.00 95.00 259 ALA A N 1
ATOM 1963 C CA . ALA A 1 259 ? 5.570 -24.353 -16.672 1.00 95.00 259 ALA A CA 1
ATOM 1964 C C . ALA A 1 259 ? 4.980 -22.935 -16.662 1.00 95.00 259 ALA A C 1
ATOM 1966 O O . ALA A 1 259 ? 3.805 -22.750 -16.962 1.00 95.00 259 ALA A O 1
ATOM 1967 N N . HIS A 1 260 ? 5.796 -21.920 -16.368 1.00 94.81 260 HIS A N 1
ATOM 1968 C CA . HIS A 1 260 ? 5.352 -20.529 -16.417 1.00 94.81 260 HIS A CA 1
ATOM 1969 C C . HIS A 1 260 ? 5.048 -20.037 -17.838 1.00 94.81 260 HIS A C 1
ATOM 1971 O O . HIS A 1 260 ? 4.094 -19.283 -18.013 1.00 94.81 260 HIS A O 1
ATOM 1977 N N . LEU A 1 261 ? 5.841 -20.436 -18.836 1.00 95.06 261 LEU A N 1
ATOM 1978 C CA . LEU A 1 261 ? 5.614 -20.058 -20.234 1.00 95.06 261 LEU A CA 1
ATOM 1979 C C . LEU A 1 261 ? 4.369 -20.750 -20.820 1.00 95.06 261 LEU A C 1
ATOM 1981 O O . LEU A 1 261 ? 3.598 -20.102 -21.522 1.00 95.06 261 LEU A O 1
ATOM 1985 N N . ASP A 1 262 ? 4.129 -22.017 -20.465 1.00 93.94 262 ASP A N 1
ATOM 1986 C CA . ASP A 1 262 ? 2.938 -22.791 -20.860 1.00 93.94 262 ASP A CA 1
ATOM 1987 C C . ASP A 1 262 ? 1.628 -22.179 -20.320 1.00 93.94 262 ASP A C 1
ATOM 1989 O O . ASP A 1 262 ? 0.559 -22.382 -20.893 1.00 93.94 262 ASP A O 1
ATOM 1993 N N . CYS A 1 263 ? 1.702 -21.408 -19.228 1.00 89.50 263 CYS A N 1
ATOM 1994 C CA . CYS A 1 263 ? 0.553 -20.726 -18.627 1.00 89.50 263 CYS A CA 1
ATOM 1995 C C . CYS A 1 263 ? 0.139 -19.433 -19.355 1.00 89.50 263 CYS A C 1
ATOM 1997 O O . CYS A 1 263 ? -0.924 -18.888 -19.051 1.00 89.50 263 CYS A O 1
ATOM 1999 N N . ARG A 1 264 ? 0.963 -18.887 -20.266 1.00 90.00 264 ARG A N 1
ATOM 2000 C CA . ARG A 1 264 ? 0.621 -17.649 -20.990 1.00 90.00 264 ARG A CA 1
ATOM 2001 C C . ARG A 1 264 ? -0.530 -17.916 -21.965 1.00 90.00 264 ARG A C 1
ATOM 2003 O O . ARG A 1 264 ? -0.538 -18.915 -22.681 1.00 90.00 264 ARG A O 1
ATOM 2010 N N . GLN A 1 265 ? -1.472 -16.979 -22.035 1.00 85.56 265 GLN A N 1
ATOM 2011 C CA . GLN A 1 265 ? -2.486 -16.926 -23.085 1.00 85.56 265 GLN A CA 1
ATOM 2012 C C . GLN A 1 265 ? -2.403 -15.567 -23.800 1.00 85.56 265 GLN A C 1
ATOM 2014 O O . GLN A 1 265 ? -2.510 -14.547 -23.119 1.00 85.56 265 GLN A O 1
ATOM 2019 N N . PRO A 1 266 ? -2.223 -15.529 -25.137 1.00 87.75 266 PRO A N 1
ATOM 2020 C CA . PRO A 1 266 ? -2.058 -16.670 -26.047 1.00 87.75 266 PRO A CA 1
ATOM 2021 C C . PRO A 1 266 ? -0.743 -17.451 -25.812 1.00 87.75 266 PRO A C 1
ATOM 2023 O O . PRO A 1 266 ? 0.194 -16.904 -25.220 1.00 87.75 266 PRO A O 1
ATOM 2026 N N . PRO A 1 267 ? -0.656 -18.726 -26.247 1.00 91.38 267 PRO A N 1
ATOM 2027 C CA . PRO A 1 267 ? 0.566 -19.521 -26.124 1.00 91.38 267 PRO A CA 1
ATOM 2028 C C . PRO A 1 267 ? 1.773 -18.839 -26.776 1.00 91.38 267 PRO A C 1
ATOM 2030 O O . PRO A 1 267 ? 1.621 -18.056 -27.711 1.00 91.38 267 PRO A O 1
ATOM 2033 N N . ILE A 1 268 ? 2.975 -19.135 -26.279 1.00 90.19 268 ILE A N 1
ATOM 2034 C CA . ILE A 1 268 ? 4.219 -18.634 -26.873 1.00 90.19 268 ILE A CA 1
ATOM 2035 C C . ILE A 1 268 ? 4.571 -19.464 -28.103 1.00 90.19 268 ILE A C 1
ATOM 2037 O O . ILE A 1 268 ? 4.760 -20.681 -28.011 1.00 90.19 268 ILE A O 1
ATOM 2041 N N . ASP A 1 269 ? 4.722 -18.786 -29.236 1.00 87.81 269 ASP A N 1
ATOM 2042 C CA . ASP A 1 269 ? 5.241 -19.396 -30.451 1.00 87.81 269 ASP A CA 1
ATOM 2043 C C . ASP A 1 269 ? 6.694 -19.847 -30.257 1.00 87.81 269 ASP A C 1
ATOM 2045 O O . ASP A 1 269 ? 7.501 -19.202 -29.587 1.00 87.81 269 ASP A O 1
ATOM 2049 N N . GLU A 1 270 ? 7.040 -20.985 -30.860 1.00 87.75 270 GLU A N 1
ATOM 2050 C CA . GLU A 1 270 ? 8.400 -21.535 -30.829 1.00 87.75 270 GLU A CA 1
ATOM 2051 C C . GLU A 1 270 ? 8.956 -21.782 -29.408 1.00 87.75 270 GLU A C 1
ATOM 2053 O O . GLU A 1 270 ? 10.164 -21.693 -29.187 1.00 87.75 270 GLU A O 1
ATOM 2058 N N . LEU A 1 271 ? 8.101 -22.144 -28.439 1.00 92.88 271 LEU A N 1
ATOM 2059 C CA . LEU A 1 271 ? 8.490 -22.424 -27.046 1.00 92.88 271 LEU A CA 1
ATOM 2060 C C . LEU A 1 271 ? 9.721 -23.341 -26.918 1.00 92.88 271 LEU A C 1
ATOM 2062 O O . LEU A 1 271 ? 10.621 -23.066 -26.126 1.00 92.88 271 LEU A O 1
ATOM 2066 N N . ASP A 1 272 ? 9.799 -24.412 -27.710 1.00 94.56 272 ASP A N 1
ATOM 2067 C CA . ASP A 1 272 ? 10.946 -25.326 -27.663 1.00 94.56 272 ASP A CA 1
ATOM 2068 C C . ASP A 1 272 ? 12.259 -24.641 -28.087 1.00 94.56 272 ASP A C 1
ATOM 2070 O O . ASP A 1 272 ? 13.320 -25.002 -27.579 1.00 94.56 272 ASP A O 1
ATOM 2074 N N . LYS A 1 273 ? 12.216 -23.614 -28.951 1.00 95.50 273 LYS A N 1
ATOM 2075 C CA . LYS A 1 273 ? 13.404 -22.812 -29.282 1.00 95.50 273 LYS A CA 1
ATOM 2076 C C . LYS A 1 273 ? 13.820 -21.920 -28.116 1.00 95.50 273 LYS A C 1
ATOM 2078 O O . LYS A 1 273 ? 15.011 -21.843 -27.829 1.00 95.50 273 LYS A O 1
ATOM 2083 N N . TRP A 1 274 ? 12.870 -21.300 -27.410 1.00 95.31 274 TRP A N 1
ATOM 2084 C CA . TRP A 1 274 ? 13.159 -20.540 -26.183 1.00 95.31 274 TRP A CA 1
ATOM 2085 C C . TRP A 1 274 ? 13.832 -21.418 -25.123 1.00 95.31 274 TRP A C 1
ATOM 2087 O O . TRP A 1 274 ? 14.825 -21.017 -24.518 1.00 95.31 274 TRP A O 1
ATOM 2097 N N . LEU A 1 275 ? 13.330 -22.642 -24.939 1.00 95.25 275 LEU A N 1
ATOM 2098 C CA . LEU A 1 275 ? 13.881 -23.618 -23.994 1.00 95.25 275 LEU A CA 1
ATOM 2099 C C . LEU A 1 275 ? 15.207 -24.246 -24.453 1.00 95.25 275 LEU A C 1
ATOM 2101 O O . LEU A 1 275 ? 15.880 -24.874 -23.640 1.00 95.25 275 LEU A O 1
ATOM 2105 N N . ALA A 1 276 ? 15.586 -24.086 -25.723 1.00 95.06 276 ALA A N 1
ATOM 2106 C CA . ALA A 1 276 ? 16.859 -24.543 -26.279 1.00 95.06 276 ALA A CA 1
ATOM 2107 C C . ALA A 1 276 ? 17.908 -23.422 -26.407 1.00 95.06 276 ALA A C 1
ATOM 2109 O O . ALA A 1 276 ? 19.052 -23.700 -26.759 1.00 95.06 276 ALA A O 1
ATOM 2110 N N . ALA A 1 277 ? 17.549 -22.163 -26.141 1.00 96.06 277 ALA A N 1
ATOM 2111 C CA . ALA A 1 277 ? 18.463 -21.035 -26.268 1.00 96.06 277 ALA A CA 1
ATOM 2112 C C . ALA A 1 277 ? 19.508 -21.037 -25.138 1.00 96.06 277 ALA A C 1
ATOM 2114 O O . ALA A 1 277 ? 19.199 -20.719 -23.986 1.00 96.06 277 ALA A O 1
ATOM 2115 N N . ASP A 1 278 ? 20.764 -21.347 -25.475 1.00 95.69 278 ASP A N 1
ATOM 2116 C CA . ASP A 1 278 ? 21.872 -21.457 -24.514 1.00 95.69 278 ASP A CA 1
ATOM 2117 C C . ASP A 1 278 ? 22.046 -20.205 -23.638 1.00 95.69 278 ASP A C 1
ATOM 2119 O O . ASP A 1 278 ? 22.366 -20.318 -22.453 1.00 95.69 278 ASP A O 1
ATOM 2123 N N . GLN A 1 279 ? 21.790 -19.004 -24.179 1.00 94.62 279 GLN A N 1
ATOM 2124 C CA . GLN A 1 279 ? 21.916 -17.759 -23.409 1.00 94.62 279 GLN A CA 1
ATOM 2125 C C . GLN A 1 279 ? 20.888 -17.648 -22.268 1.00 94.62 279 GLN A C 1
ATOM 2127 O O . GLN A 1 279 ? 21.119 -16.907 -21.312 1.00 94.62 279 GLN A O 1
ATOM 2132 N N . ILE A 1 280 ? 19.773 -18.379 -22.357 1.00 94.25 280 ILE A N 1
ATOM 2133 C CA . ILE A 1 280 ? 18.699 -18.421 -21.356 1.00 94.25 280 ILE A CA 1
ATOM 2134 C C . ILE A 1 280 ? 18.882 -19.623 -20.432 1.00 94.25 280 ILE A C 1
ATOM 2136 O O . ILE A 1 280 ? 18.748 -19.503 -19.214 1.00 94.25 280 ILE A O 1
ATOM 2140 N N . THR A 1 281 ? 19.215 -20.789 -20.988 1.00 93.88 281 THR A N 1
ATOM 2141 C CA . THR A 1 281 ? 19.304 -22.031 -20.211 1.00 93.88 281 THR A CA 1
ATOM 2142 C C . THR A 1 281 ? 20.558 -22.092 -19.342 1.00 93.88 281 THR A C 1
ATOM 2144 O O . THR A 1 281 ? 20.497 -22.561 -18.203 1.00 93.88 281 THR A O 1
ATOM 2147 N N . GLN A 1 282 ? 21.693 -21.562 -19.813 1.00 93.50 282 GLN A N 1
ATOM 2148 C CA . GLN A 1 282 ? 22.957 -21.625 -19.080 1.00 93.50 282 GLN A CA 1
ATOM 2149 C C . GLN A 1 282 ? 22.901 -20.910 -17.713 1.00 93.50 282 GLN A C 1
ATOM 2151 O O . GLN A 1 282 ? 23.332 -21.524 -16.728 1.00 93.50 282 GLN A O 1
ATOM 2156 N N . PRO A 1 283 ? 22.358 -19.676 -17.586 1.00 91.81 283 PRO A N 1
ATOM 2157 C CA . PRO A 1 283 ? 22.145 -19.038 -16.284 1.00 91.81 283 PRO A CA 1
ATOM 2158 C C . PRO A 1 283 ? 21.216 -19.823 -15.348 1.00 91.81 283 PRO A C 1
ATOM 2160 O O . PRO A 1 283 ? 21.358 -19.732 -14.128 1.00 91.81 283 PRO A O 1
ATOM 2163 N N . LEU A 1 284 ? 20.281 -20.605 -15.897 1.00 93.69 284 LEU A N 1
ATOM 2164 C CA . LEU A 1 284 ? 19.263 -21.316 -15.123 1.00 93.69 284 LEU A CA 1
ATOM 2165 C C . LEU A 1 284 ? 19.736 -22.651 -14.537 1.00 93.69 284 LEU A C 1
ATOM 2167 O O . LEU A 1 284 ? 19.150 -23.105 -13.559 1.00 93.69 284 LEU A O 1
ATOM 2171 N N . ASN A 1 285 ? 20.839 -23.229 -15.022 1.00 89.31 285 ASN A N 1
ATOM 2172 C CA . ASN A 1 285 ? 21.370 -24.525 -14.562 1.00 89.31 285 ASN A CA 1
ATOM 2173 C C . ASN A 1 285 ? 21.591 -24.648 -13.038 1.00 89.31 285 ASN A C 1
ATOM 2175 O O . ASN A 1 285 ? 21.700 -25.755 -12.515 1.00 89.31 285 ASN A O 1
ATOM 2179 N N . ARG A 1 286 ? 21.718 -23.528 -12.314 1.00 84.56 286 ARG A N 1
ATOM 2180 C CA . ARG A 1 286 ? 21.841 -23.487 -10.842 1.00 84.56 286 ARG A CA 1
ATOM 2181 C C . ARG A 1 286 ? 20.970 -22.406 -10.201 1.00 84.56 286 ARG A C 1
ATOM 2183 O O . ARG A 1 286 ? 21.220 -22.003 -9.066 1.00 84.56 286 ARG A O 1
ATOM 2190 N N . ALA A 1 287 ? 20.001 -21.886 -10.943 1.00 91.12 287 ALA A N 1
ATOM 2191 C CA . ALA A 1 287 ? 19.151 -20.811 -10.471 1.00 91.12 287 ALA A CA 1
ATOM 2192 C C . ALA A 1 287 ? 18.061 -21.340 -9.530 1.00 91.12 287 ALA A C 1
ATOM 2194 O O . ALA A 1 287 ? 17.631 -22.488 -9.624 1.00 91.12 287 ALA A O 1
ATOM 2195 N N . ALA A 1 288 ? 17.589 -20.485 -8.624 1.00 91.94 288 ALA A N 1
ATOM 2196 C CA . ALA A 1 288 ? 16.412 -20.796 -7.824 1.00 91.94 288 ALA A CA 1
ATOM 2197 C C . ALA A 1 288 ? 15.134 -20.738 -8.693 1.00 91.94 288 ALA A C 1
ATOM 2199 O O . ALA A 1 288 ? 15.082 -19.960 -9.647 1.00 91.94 288 ALA A O 1
ATOM 2200 N N . PRO A 1 289 ? 14.059 -21.459 -8.330 1.00 93.38 289 PRO A N 1
ATOM 2201 C CA . PRO A 1 289 ? 12.768 -21.396 -9.023 1.00 93.38 289 PRO A CA 1
ATOM 2202 C C . PRO A 1 289 ? 12.231 -19.971 -9.230 1.00 93.38 289 PRO A C 1
ATOM 2204 O O . PRO A 1 289 ? 11.699 -19.651 -10.289 1.00 93.38 289 PRO A O 1
ATOM 2207 N N . ALA A 1 290 ? 12.409 -19.079 -8.250 1.00 90.50 290 ALA A N 1
ATOM 2208 C CA . ALA A 1 290 ? 11.996 -17.679 -8.377 1.00 90.50 290 ALA A CA 1
ATOM 2209 C C . ALA A 1 290 ? 12.731 -16.921 -9.496 1.00 90.50 290 ALA A C 1
ATOM 2211 O O . ALA A 1 290 ? 12.153 -16.022 -10.107 1.00 90.50 290 ALA A O 1
ATOM 2212 N N . GLU A 1 291 ? 13.982 -17.285 -9.774 1.00 92.81 291 GLU A N 1
ATOM 2213 C CA . GLU A 1 291 ? 14.753 -16.711 -10.872 1.00 92.81 291 GLU A CA 1
ATOM 2214 C C . GLU A 1 291 ? 14.246 -17.244 -12.216 1.00 92.81 291 GLU A C 1
ATOM 2216 O O . GLU A 1 291 ? 14.012 -16.454 -13.123 1.00 92.81 291 GLU A O 1
ATOM 2221 N N . ALA A 1 292 ? 13.938 -18.539 -12.329 1.00 94.94 292 ALA A N 1
ATOM 2222 C CA . ALA A 1 292 ? 13.275 -19.084 -13.519 1.00 94.94 292 ALA A CA 1
ATOM 2223 C C . ALA A 1 292 ? 11.919 -18.415 -13.794 1.00 94.94 292 ALA A C 1
ATOM 2225 O O . ALA A 1 292 ? 11.638 -18.015 -14.921 1.00 94.94 292 ALA A O 1
ATOM 2226 N N . ALA A 1 293 ? 11.108 -18.205 -12.753 1.00 93.19 293 ALA A N 1
ATOM 2227 C CA . ALA A 1 293 ? 9.862 -17.454 -12.864 1.00 93.19 293 ALA A CA 1
ATOM 2228 C C . ALA A 1 293 ? 10.103 -15.994 -13.290 1.00 93.19 293 ALA A C 1
ATOM 2230 O O . ALA A 1 293 ? 9.306 -15.421 -14.025 1.00 93.19 293 ALA A O 1
ATOM 2231 N N . ARG A 1 294 ? 11.200 -15.356 -12.854 1.00 92.31 294 ARG A N 1
ATOM 2232 C CA . ARG A 1 294 ? 11.596 -14.019 -13.329 1.00 92.31 294 ARG A CA 1
ATOM 2233 C C . ARG A 1 294 ? 11.928 -14.034 -14.822 1.00 92.31 294 ARG A C 1
ATOM 2235 O O . ARG A 1 294 ? 11.415 -13.183 -15.539 1.00 92.31 294 ARG A O 1
ATOM 2242 N N . TRP A 1 295 ? 12.722 -14.997 -15.284 1.00 95.00 295 TRP A N 1
ATOM 2243 C CA . TRP A 1 295 ? 13.027 -15.171 -16.707 1.00 95.00 295 TRP A CA 1
ATOM 2244 C C . TRP A 1 295 ? 11.770 -15.407 -17.539 1.00 95.00 295 TRP A C 1
ATOM 2246 O O . TRP A 1 295 ? 11.608 -14.761 -18.568 1.00 95.00 295 TRP A O 1
ATOM 2256 N N . ALA A 1 296 ? 10.845 -16.245 -17.063 1.00 95.12 296 ALA A N 1
ATOM 2257 C CA . ALA A 1 296 ? 9.583 -16.488 -17.753 1.00 95.12 296 ALA A CA 1
ATOM 2258 C C . ALA A 1 296 ? 8.805 -15.186 -17.984 1.00 95.12 296 ALA A C 1
ATOM 2260 O O . ALA A 1 296 ? 8.377 -14.901 -19.095 1.00 95.12 296 ALA A O 1
ATOM 2261 N N . ARG A 1 297 ? 8.697 -14.349 -16.944 1.00 92.50 297 ARG A N 1
ATOM 2262 C CA . ARG A 1 297 ? 8.035 -13.039 -17.028 1.00 92.50 297 ARG A CA 1
ATOM 2263 C C . ARG A 1 297 ? 8.709 -12.098 -18.024 1.00 92.50 297 ARG A C 1
ATOM 2265 O O . ARG A 1 297 ? 8.017 -11.386 -18.738 1.00 92.50 297 ARG A O 1
ATOM 2272 N N . ILE A 1 298 ? 10.039 -12.105 -18.077 1.00 93.75 298 ILE A N 1
ATOM 2273 C CA . ILE A 1 298 ? 10.812 -11.288 -19.021 1.00 93.75 298 ILE A CA 1
ATOM 2274 C C . ILE A 1 298 ? 10.575 -11.744 -20.463 1.00 93.75 298 ILE A C 1
ATOM 2276 O O . ILE A 1 298 ? 10.381 -10.901 -21.332 1.00 93.75 298 ILE A O 1
ATOM 2280 N N . ILE A 1 299 ? 10.566 -13.057 -20.712 1.00 94.88 299 ILE A N 1
ATOM 2281 C CA . ILE A 1 299 ? 10.285 -13.623 -22.039 1.00 94.88 299 ILE A CA 1
ATOM 2282 C C . ILE A 1 299 ? 8.857 -13.283 -22.464 1.00 94.88 299 ILE A C 1
ATOM 2284 O O . ILE A 1 299 ? 8.668 -12.779 -23.563 1.00 94.88 299 ILE A O 1
ATOM 2288 N N . ILE A 1 300 ? 7.873 -13.488 -21.583 1.00 93.56 300 ILE A N 1
ATOM 2289 C CA . ILE A 1 300 ? 6.472 -13.130 -21.845 1.00 93.56 300 ILE A CA 1
ATOM 2290 C C . ILE A 1 300 ? 6.367 -11.646 -22.214 1.00 93.56 300 ILE A C 1
ATOM 2292 O O . ILE A 1 300 ? 5.832 -11.330 -23.267 1.00 93.56 300 ILE A O 1
ATOM 2296 N N . ALA A 1 301 ? 6.972 -10.749 -21.428 1.00 90.62 301 ALA A N 1
ATOM 2297 C CA . ALA A 1 301 ? 6.969 -9.318 -21.727 1.00 90.62 301 ALA A CA 1
ATOM 2298 C C . ALA A 1 301 ? 7.674 -8.975 -23.053 1.00 90.62 301 ALA A C 1
ATOM 2300 O O . ALA A 1 301 ? 7.245 -8.065 -23.756 1.00 90.62 301 ALA A O 1
ATOM 2301 N N . ALA A 1 302 ? 8.752 -9.684 -23.406 1.00 91.88 302 ALA A N 1
ATOM 2302 C CA . ALA A 1 302 ? 9.439 -9.504 -24.684 1.00 91.88 302 ALA A CA 1
ATOM 2303 C C . ALA A 1 302 ? 8.540 -9.892 -25.867 1.00 91.88 302 ALA A C 1
ATOM 2305 O O . ALA A 1 302 ? 8.487 -9.157 -26.850 1.00 91.88 302 ALA A O 1
ATOM 2306 N N . VAL A 1 303 ? 7.834 -11.020 -25.752 1.00 92.00 303 VAL A N 1
ATOM 2307 C CA . VAL A 1 303 ? 6.896 -11.514 -26.768 1.00 92.00 303 VAL A CA 1
ATOM 2308 C C . VAL A 1 303 ? 5.681 -10.592 -26.869 1.00 92.00 303 VAL A C 1
ATOM 2310 O O . VAL A 1 303 ? 5.377 -10.138 -27.962 1.00 92.00 303 VAL A O 1
ATOM 2313 N N . ASP A 1 304 ? 5.056 -10.220 -25.749 1.00 90.19 304 ASP A N 1
ATOM 2314 C CA . ASP A 1 304 ? 3.898 -9.312 -25.726 1.00 90.19 304 ASP A CA 1
ATOM 2315 C C . ASP A 1 304 ? 4.219 -7.961 -26.390 1.00 90.19 304 ASP A C 1
ATOM 2317 O O . ASP A 1 304 ? 3.437 -7.446 -27.189 1.00 90.19 304 ASP A O 1
ATOM 2321 N N . LEU A 1 305 ? 5.398 -7.393 -26.099 1.00 87.44 305 LEU A N 1
ATOM 2322 C CA . LEU A 1 305 ? 5.857 -6.163 -26.749 1.00 87.44 305 LEU A CA 1
ATOM 2323 C C . LEU A 1 305 ? 6.043 -6.358 -28.256 1.00 87.44 305 LEU A C 1
ATOM 2325 O O . LEU A 1 305 ? 5.666 -5.477 -29.029 1.00 87.44 305 LEU A O 1
ATOM 2329 N N . ASN A 1 306 ? 6.592 -7.500 -28.671 1.00 89.44 306 ASN A N 1
ATOM 2330 C CA . ASN A 1 306 ? 6.808 -7.815 -30.079 1.00 89.44 306 ASN A CA 1
ATOM 2331 C C . ASN A 1 306 ? 5.503 -8.005 -30.858 1.00 89.44 306 ASN A C 1
ATOM 2333 O O . ASN A 1 306 ? 5.383 -7.536 -31.984 1.00 89.44 306 ASN A O 1
ATOM 2337 N N . ASP A 1 307 ? 4.519 -8.654 -30.238 1.00 86.69 307 ASP A N 1
ATOM 2338 C CA . ASP A 1 307 ? 3.194 -8.881 -30.818 1.00 86.69 307 ASP A CA 1
ATOM 2339 C C . ASP A 1 307 ? 2.438 -7.552 -31.018 1.00 86.69 307 ASP A C 1
ATOM 2341 O O . ASP A 1 307 ? 1.560 -7.447 -31.874 1.00 86.69 307 ASP A O 1
ATOM 2345 N N . SER A 1 308 ? 2.784 -6.525 -30.232 1.00 82.12 308 SER A N 1
ATOM 2346 C CA . SER A 1 308 ? 2.143 -5.205 -30.260 1.00 82.12 308 SER A CA 1
ATOM 2347 C C . SER A 1 308 ? 2.802 -4.172 -31.187 1.00 82.12 308 SER A C 1
ATOM 2349 O O . SER A 1 308 ? 2.211 -3.113 -31.409 1.00 82.12 308 SER A O 1
ATOM 2351 N N . THR A 1 309 ? 4.004 -4.435 -31.716 1.00 81.38 309 THR A N 1
ATOM 2352 C CA . THR A 1 309 ? 4.724 -3.482 -32.584 1.00 81.38 309 THR A CA 1
ATOM 2353 C C . THR A 1 309 ? 4.385 -3.652 -34.066 1.00 81.38 309 THR A C 1
ATOM 2355 O O . THR A 1 309 ? 3.998 -4.724 -34.529 1.00 81.38 309 THR A O 1
ATOM 2358 N N . THR A 1 310 ? 4.547 -2.571 -34.833 1.00 77.75 310 THR A N 1
ATOM 2359 C CA . THR A 1 310 ? 4.407 -2.560 -36.294 1.00 77.75 310 THR A CA 1
ATOM 2360 C C . THR A 1 310 ? 5.556 -3.261 -37.016 1.00 77.75 310 THR A C 1
ATOM 2362 O O . THR A 1 310 ? 5.367 -3.698 -38.150 1.00 77.75 310 THR A O 1
ATOM 2365 N N . GLU A 1 311 ? 6.722 -3.384 -36.377 1.00 83.19 311 GLU A N 1
ATOM 2366 C CA . GLU A 1 311 ? 7.909 -4.049 -36.927 1.00 83.19 311 GLU A CA 1
ATOM 2367 C C . GLU A 1 311 ? 8.356 -5.192 -35.997 1.00 83.19 311 GLU A C 1
ATOM 2369 O O . GLU A 1 311 ? 9.216 -4.995 -35.133 1.00 83.19 311 GLU A O 1
ATOM 2374 N N . PRO A 1 312 ? 7.763 -6.397 -36.131 1.00 86.00 312 PRO A N 1
ATOM 2375 C CA . PRO A 1 312 ? 8.121 -7.538 -35.300 1.00 86.00 312 PRO A CA 1
ATOM 2376 C C . PRO A 1 312 ? 9.588 -7.929 -35.486 1.00 86.00 312 PRO A C 1
ATOM 2378 O O . PRO A 1 312 ? 10.060 -8.141 -36.605 1.00 86.00 312 PRO A O 1
ATOM 2381 N N . LYS A 1 313 ? 10.286 -8.072 -34.364 1.00 88.81 313 LYS A N 1
ATOM 2382 C CA . LYS A 1 313 ? 11.665 -8.548 -34.275 1.00 88.81 313 LYS A CA 1
ATOM 2383 C C . LYS A 1 313 ? 11.745 -10.040 -34.538 1.00 88.81 313 LYS A C 1
ATOM 2385 O O . LYS A 1 313 ? 10.800 -10.788 -34.259 1.00 88.81 313 LYS A O 1
ATOM 2390 N N . ASP A 1 314 ? 12.899 -10.475 -35.033 1.00 93.38 314 ASP A N 1
ATOM 2391 C CA . ASP A 1 314 ? 13.157 -11.899 -35.199 1.00 93.38 314 ASP A CA 1
ATOM 2392 C C . ASP A 1 314 ? 13.420 -12.599 -33.851 1.00 93.38 314 ASP A C 1
ATOM 2394 O O . ASP A 1 314 ? 13.659 -11.976 -32.813 1.00 93.38 314 ASP A O 1
ATOM 2398 N N . PHE A 1 315 ? 13.378 -13.932 -33.855 1.00 94.00 315 PHE A N 1
ATOM 2399 C CA . PHE A 1 315 ? 13.579 -14.729 -32.643 1.00 94.00 315 PHE A CA 1
ATOM 2400 C C . PHE A 1 315 ? 14.929 -14.455 -31.952 1.00 94.00 315 PHE A C 1
ATOM 2402 O O . PHE A 1 315 ? 15.006 -14.442 -30.723 1.00 94.00 315 PHE A O 1
ATOM 2409 N N . THR A 1 316 ? 15.999 -14.224 -32.717 1.00 94.94 316 THR A N 1
ATOM 2410 C CA . THR A 1 316 ? 17.343 -13.992 -32.166 1.00 94.94 316 THR A CA 1
ATOM 2411 C C . THR A 1 316 ? 17.393 -12.661 -31.422 1.00 94.94 316 THR A C 1
ATOM 2413 O O . THR A 1 316 ? 17.926 -12.590 -30.312 1.00 94.94 316 THR A O 1
ATOM 2416 N N . GLU A 1 317 ? 16.789 -11.623 -31.996 1.00 93.19 317 GLU A N 1
ATOM 2417 C CA . GLU A 1 317 ? 16.670 -10.300 -31.384 1.00 93.19 317 GLU A CA 1
ATOM 2418 C C . GLU A 1 317 ? 15.803 -10.325 -30.118 1.00 93.19 317 GLU A C 1
ATOM 2420 O O . GLU A 1 317 ? 16.121 -9.652 -29.133 1.00 93.19 317 GLU A O 1
ATOM 2425 N N . LEU A 1 318 ? 14.737 -11.134 -30.098 1.00 94.12 318 LEU A N 1
ATOM 2426 C CA . LEU A 1 318 ? 13.909 -11.328 -28.904 1.00 94.12 318 LEU A CA 1
ATOM 2427 C C . LEU A 1 318 ? 14.668 -12.023 -27.777 1.00 94.12 318 LEU A C 1
ATOM 2429 O O . LEU A 1 318 ? 14.592 -11.585 -26.625 1.00 94.12 318 LEU A O 1
ATOM 2433 N N . VAL A 1 319 ? 15.429 -13.074 -28.095 1.00 95.69 319 VAL A N 1
ATOM 2434 C CA . VAL A 1 319 ? 16.297 -13.748 -27.121 1.00 95.69 319 VAL A CA 1
ATOM 2435 C C . VAL A 1 319 ? 17.323 -12.766 -26.563 1.00 95.69 319 VAL A C 1
ATOM 2437 O O . VAL A 1 319 ? 17.496 -12.691 -25.344 1.00 95.69 319 VAL A O 1
ATOM 2440 N N . GLU A 1 320 ? 17.966 -11.963 -27.415 1.00 95.00 320 GLU A N 1
ATOM 2441 C CA . GLU A 1 320 ? 18.902 -10.938 -26.955 1.00 95.00 320 GLU A CA 1
ATOM 2442 C C . GLU A 1 320 ? 18.214 -9.914 -26.041 1.00 95.00 320 GLU A C 1
ATOM 2444 O O . GLU A 1 320 ? 18.726 -9.621 -24.958 1.00 95.00 320 GLU A O 1
ATOM 2449 N N . ALA A 1 321 ? 17.035 -9.411 -26.413 1.00 93.06 321 ALA A N 1
ATOM 2450 C CA . ALA A 1 321 ? 16.283 -8.462 -25.598 1.00 93.06 321 ALA A CA 1
ATOM 2451 C C . ALA A 1 321 ? 15.905 -9.041 -24.224 1.00 93.06 321 ALA A C 1
ATOM 2453 O O . ALA A 1 321 ? 16.059 -8.359 -23.205 1.00 93.06 321 ALA A O 1
ATOM 2454 N N . ALA A 1 322 ? 15.475 -10.305 -24.170 1.00 94.50 322 ALA A N 1
ATOM 2455 C CA . ALA A 1 322 ? 15.174 -11.001 -22.923 1.00 94.50 322 ALA A CA 1
ATOM 2456 C C . ALA A 1 322 ? 16.427 -11.161 -22.043 1.00 94.50 322 ALA A C 1
ATOM 2458 O O . ALA A 1 322 ? 16.390 -10.865 -20.848 1.00 94.50 322 ALA A O 1
ATOM 2459 N N . VAL A 1 323 ? 17.565 -11.552 -22.625 1.00 95.06 323 VAL A N 1
ATOM 2460 C CA . VAL A 1 323 ? 18.844 -11.688 -21.904 1.00 95.06 323 VAL A CA 1
ATOM 2461 C C . VAL A 1 323 ? 19.328 -10.338 -21.366 1.00 95.06 323 VAL A C 1
ATOM 2463 O O . VAL A 1 323 ? 19.740 -10.234 -20.207 1.00 95.06 323 VAL A O 1
ATOM 2466 N N . GLN A 1 324 ? 19.253 -9.275 -22.170 1.00 94.44 324 GLN A N 1
ATOM 2467 C CA . GLN A 1 324 ? 19.632 -7.933 -21.727 1.00 94.44 324 GLN A CA 1
ATOM 2468 C C . GLN A 1 324 ? 18.717 -7.436 -20.604 1.00 94.44 324 GLN A C 1
ATOM 2470 O O . GLN A 1 324 ? 19.213 -6.905 -19.608 1.00 94.44 324 GLN A O 1
ATOM 2475 N N . SER A 1 325 ? 17.409 -7.669 -20.711 1.00 93.00 325 SER A N 1
ATOM 2476 C CA . SER A 1 325 ? 16.439 -7.362 -19.657 1.00 93.00 325 SER A CA 1
ATOM 2477 C C . SER A 1 325 ? 16.717 -8.143 -18.371 1.00 93.00 325 SER A C 1
ATOM 2479 O O . SER A 1 325 ? 16.755 -7.568 -17.280 1.00 93.00 325 SER A O 1
ATOM 2481 N N . ALA A 1 326 ? 17.063 -9.429 -18.477 1.00 90.62 326 ALA A N 1
ATOM 2482 C CA . ALA A 1 326 ? 17.459 -10.240 -17.331 1.00 90.62 326 ALA A CA 1
ATOM 2483 C C . ALA A 1 326 ? 18.706 -9.696 -16.618 1.00 90.62 326 ALA A C 1
ATOM 2485 O O . ALA A 1 326 ? 18.804 -9.822 -15.392 1.00 90.62 326 ALA A O 1
ATOM 2486 N N . HIS A 1 327 ? 19.605 -9.036 -17.352 1.00 90.94 327 HIS A N 1
ATOM 2487 C CA . HIS A 1 327 ? 20.775 -8.320 -16.835 1.00 90.94 327 HIS A CA 1
ATOM 2488 C C . HIS A 1 327 ? 20.537 -6.822 -16.566 1.00 90.94 327 HIS A C 1
ATOM 2490 O O . HIS A 1 327 ? 21.494 -6.068 -16.347 1.00 90.94 327 HIS A O 1
ATOM 2496 N N . ASN A 1 328 ? 19.272 -6.396 -16.532 1.00 89.25 328 ASN A N 1
ATOM 2497 C CA . ASN A 1 328 ? 18.836 -5.025 -16.273 1.00 89.25 328 ASN A CA 1
ATOM 2498 C C . ASN A 1 328 ? 19.489 -3.995 -17.209 1.00 89.25 328 ASN A C 1
ATOM 2500 O O . ASN A 1 328 ? 19.902 -2.927 -16.764 1.00 89.25 328 ASN A O 1
ATOM 2504 N N . TRP A 1 329 ? 19.715 -4.369 -18.473 1.00 94.88 329 TRP A N 1
ATOM 2505 C CA . TRP A 1 329 ? 20.282 -3.543 -19.549 1.00 94.88 329 TRP A CA 1
ATOM 2506 C C . TRP A 1 329 ? 21.599 -2.814 -19.222 1.00 94.88 329 TRP A C 1
ATOM 2508 O O . TRP A 1 329 ? 22.030 -1.934 -19.969 1.00 94.88 329 TRP A O 1
ATOM 2518 N N . ARG A 1 330 ? 22.293 -3.183 -18.135 1.00 92.50 330 ARG A N 1
ATOM 2519 C CA . ARG A 1 330 ? 23.401 -2.394 -17.567 1.00 92.50 330 ARG A CA 1
ATOM 2520 C C . ARG A 1 330 ? 24.541 -2.166 -18.550 1.00 92.50 330 ARG A C 1
ATOM 2522 O O . ARG A 1 330 ? 25.103 -1.075 -18.602 1.00 92.50 330 ARG A O 1
ATOM 2529 N N . ARG A 1 331 ? 24.905 -3.196 -19.322 1.00 93.50 331 ARG A N 1
ATOM 2530 C CA . ARG A 1 331 ? 25.976 -3.099 -20.325 1.00 93.50 331 ARG A CA 1
ATOM 2531 C C . ARG A 1 331 ? 25.575 -2.160 -21.461 1.00 93.50 331 ARG A C 1
ATOM 2533 O O . ARG A 1 331 ? 26.368 -1.295 -21.823 1.00 93.50 331 ARG A O 1
ATOM 2540 N N . THR A 1 332 ? 24.362 -2.313 -21.981 1.00 94.88 332 THR A N 1
ATOM 2541 C CA . THR A 1 332 ? 23.808 -1.476 -23.053 1.00 94.88 332 THR A CA 1
ATOM 2542 C C . THR A 1 332 ? 23.732 -0.016 -22.627 1.00 94.88 332 THR A C 1
ATOM 2544 O O . THR A 1 332 ? 24.239 0.848 -23.336 1.00 94.88 332 THR A O 1
ATOM 2547 N N . LEU A 1 333 ? 23.203 0.260 -21.431 1.00 96.12 333 LEU A N 1
ATOM 2548 C CA . LEU A 1 333 ? 23.125 1.614 -20.880 1.00 96.12 333 LEU A CA 1
ATOM 2549 C C . LEU A 1 333 ? 24.511 2.221 -20.655 1.00 96.12 333 LEU A C 1
ATOM 2551 O O . LEU A 1 333 ? 24.737 3.371 -21.015 1.00 96.12 333 LEU A O 1
ATOM 2555 N N . ARG A 1 334 ? 25.487 1.444 -20.167 1.00 95.38 334 ARG A N 1
ATOM 2556 C CA . ARG A 1 334 ? 26.875 1.914 -20.043 1.00 95.38 334 ARG A CA 1
ATOM 2557 C C . ARG A 1 334 ? 27.472 2.325 -21.391 1.00 95.38 334 ARG A C 1
ATOM 2559 O O . ARG A 1 334 ? 28.120 3.369 -21.473 1.00 95.38 334 ARG A O 1
ATOM 2566 N N . ILE A 1 335 ? 27.290 1.509 -22.432 1.00 95.44 335 ILE A N 1
ATOM 2567 C CA . ILE A 1 335 ? 27.774 1.818 -23.788 1.00 95.44 335 ILE A CA 1
ATOM 2568 C C . ILE A 1 335 ? 27.087 3.085 -24.301 1.00 95.44 335 ILE A C 1
ATOM 2570 O O . ILE A 1 335 ? 27.771 4.012 -24.731 1.00 95.44 335 ILE A O 1
ATOM 2574 N N . TRP A 1 336 ? 25.760 3.162 -24.170 1.00 95.81 336 TRP A N 1
ATOM 2575 C CA . TRP A 1 336 ? 24.973 4.319 -24.589 1.00 95.81 336 TRP A CA 1
ATOM 2576 C C . TRP A 1 336 ? 25.422 5.607 -23.883 1.00 95.81 336 TRP A C 1
ATOM 2578 O O . TRP A 1 336 ? 25.700 6.600 -24.551 1.00 95.81 336 TRP A O 1
ATOM 2588 N N . HIS A 1 337 ? 25.605 5.585 -22.558 1.00 94.38 337 HIS A N 1
ATOM 2589 C CA . HIS A 1 337 ? 26.083 6.740 -21.787 1.00 94.38 337 HIS A CA 1
ATOM 2590 C C . HIS A 1 337 ? 27.527 7.133 -22.124 1.00 94.38 337 HIS A C 1
ATOM 2592 O O . HIS A 1 337 ? 27.890 8.299 -21.972 1.00 94.38 337 HIS A O 1
ATOM 2598 N N . THR A 1 338 ? 28.359 6.183 -22.559 1.00 93.56 338 THR A N 1
ATOM 2599 C CA . THR A 1 338 ? 29.732 6.472 -23.005 1.00 93.56 338 THR A CA 1
ATOM 2600 C C . THR A 1 338 ? 29.731 7.171 -24.366 1.00 93.56 338 THR A C 1
ATOM 2602 O O . THR A 1 338 ? 30.549 8.058 -24.585 1.00 93.56 338 THR A O 1
ATOM 2605 N N . GLY A 1 339 ? 28.809 6.798 -25.260 1.00 93.44 339 GLY A N 1
ATOM 2606 C CA . GLY A 1 339 ? 28.645 7.431 -26.573 1.00 93.44 339 GLY A CA 1
ATOM 2607 C C . GLY A 1 339 ? 27.903 8.772 -26.540 1.00 93.44 339 GLY A C 1
ATOM 2608 O O . GLY A 1 339 ? 28.187 9.635 -27.361 1.00 93.44 339 GLY A O 1
ATOM 2609 N N . ASN A 1 340 ? 26.998 8.968 -25.578 1.00 90.88 340 ASN A N 1
ATOM 2610 C CA . ASN A 1 340 ? 26.195 10.183 -25.421 1.00 90.88 340 ASN A CA 1
ATOM 2611 C C . ASN A 1 340 ? 26.628 10.916 -24.149 1.00 90.88 340 ASN A C 1
ATOM 2613 O O . ASN A 1 340 ? 26.139 10.640 -23.048 1.00 90.88 340 ASN A O 1
ATOM 2617 N N . THR A 1 341 ? 27.624 11.795 -24.280 1.00 86.94 341 THR A N 1
ATOM 2618 C CA . THR A 1 341 ? 28.221 12.496 -23.134 1.00 86.94 341 THR A CA 1
ATOM 2619 C C . THR A 1 341 ? 27.492 13.764 -22.732 1.00 86.94 341 THR A C 1
ATOM 2621 O O . THR A 1 341 ? 27.665 14.212 -21.598 1.00 86.94 341 THR A O 1
ATOM 2624 N N . ASP A 1 342 ? 26.707 14.339 -23.637 1.00 87.19 342 ASP A N 1
ATOM 2625 C CA . ASP A 1 342 ? 25.944 15.544 -23.361 1.00 87.19 342 ASP A CA 1
ATOM 2626 C C . ASP A 1 342 ? 24.774 15.256 -22.413 1.00 87.19 342 ASP A C 1
ATOM 2628 O O . ASP A 1 342 ? 24.231 14.149 -22.339 1.00 87.19 342 ASP A O 1
ATOM 2632 N N . SER A 1 343 ? 24.428 16.265 -21.627 1.00 88.25 343 SER A N 1
ATOM 2633 C CA . SER A 1 343 ? 23.406 16.143 -20.603 1.00 88.25 343 SER A CA 1
ATOM 2634 C C . SER A 1 343 ? 21.991 16.195 -21.176 1.00 88.25 343 SER A C 1
ATOM 2636 O O . SER A 1 343 ? 21.116 15.526 -20.638 1.00 88.25 343 SER A O 1
ATOM 2638 N N . ALA A 1 344 ? 21.776 16.865 -22.313 1.00 87.19 344 ALA A N 1
ATOM 2639 C CA . ALA A 1 344 ? 20.473 16.947 -22.970 1.00 87.19 344 ALA A CA 1
ATOM 2640 C C . ALA A 1 344 ? 19.932 15.559 -23.356 1.00 87.19 344 ALA A C 1
ATOM 2642 O O . ALA A 1 344 ? 18.834 15.200 -22.932 1.00 87.19 344 ALA A O 1
ATOM 2643 N N . HIS A 1 345 ? 20.711 14.728 -24.061 1.00 91.19 345 HIS A N 1
ATOM 2644 C CA . HIS A 1 345 ? 20.285 13.365 -24.407 1.00 91.19 345 HIS A CA 1
ATOM 2645 C C . HIS A 1 345 ? 20.088 12.493 -23.165 1.00 91.19 345 HIS A C 1
ATOM 2647 O O . HIS A 1 345 ? 19.162 11.685 -23.117 1.00 91.19 345 HIS A O 1
ATOM 2653 N N . ARG A 1 346 ? 20.941 12.643 -22.144 1.00 93.94 346 ARG A N 1
ATOM 2654 C CA . ARG A 1 346 ? 20.839 11.869 -20.894 1.00 93.94 346 ARG A CA 1
ATOM 2655 C C . ARG A 1 346 ? 19.589 12.233 -20.096 1.00 93.94 346 ARG A C 1
ATOM 2657 O O . ARG A 1 346 ? 18.907 11.333 -19.612 1.00 93.94 346 ARG A O 1
ATOM 2664 N N . ASN A 1 347 ? 19.276 13.522 -19.994 1.00 94.38 347 ASN A N 1
ATOM 2665 C CA . ASN A 1 347 ? 18.063 14.014 -19.351 1.00 94.38 347 ASN A CA 1
ATOM 2666 C C . ASN A 1 347 ? 16.831 13.595 -20.157 1.00 94.38 347 ASN A C 1
ATOM 2668 O O . ASN A 1 347 ? 15.843 13.183 -19.562 1.00 94.38 347 ASN A O 1
ATOM 2672 N N . TYR A 1 348 ? 16.901 13.622 -21.494 1.00 94.94 348 TYR A N 1
ATOM 2673 C CA . TYR A 1 348 ? 15.818 13.145 -22.355 1.00 94.94 348 TYR A CA 1
ATOM 2674 C C . TYR A 1 348 ? 15.547 11.650 -22.165 1.00 94.94 348 TYR A C 1
ATOM 2676 O O . TYR A 1 348 ? 14.405 11.275 -21.923 1.00 94.94 348 TYR A O 1
ATOM 2684 N N . LEU A 1 349 ? 16.586 10.803 -22.168 1.00 96.81 349 LEU A N 1
ATOM 2685 C CA . LEU A 1 349 ? 16.458 9.370 -21.874 1.00 96.81 349 LEU A CA 1
ATOM 2686 C C . LEU A 1 349 ? 15.815 9.135 -20.500 1.00 96.81 349 LEU A C 1
ATOM 2688 O O . LEU A 1 349 ? 14.904 8.320 -20.376 1.00 96.81 349 LEU A O 1
ATOM 2692 N N . LEU A 1 350 ? 16.279 9.849 -19.471 1.00 96.38 350 LEU A N 1
ATOM 2693 C CA . LEU A 1 350 ? 15.786 9.679 -18.107 1.00 96.38 350 LEU A CA 1
ATOM 2694 C C . LEU A 1 350 ? 14.344 10.180 -17.936 1.00 96.38 350 LEU A C 1
ATOM 2696 O O . LEU A 1 350 ? 13.545 9.516 -17.277 1.00 96.38 350 LEU A O 1
ATOM 2700 N N . ALA A 1 351 ? 13.989 11.310 -18.548 1.00 95.88 351 ALA A N 1
ATOM 2701 C CA . ALA A 1 351 ? 12.628 11.834 -18.535 1.00 95.88 351 ALA A CA 1
ATOM 2702 C C . ALA A 1 351 ? 11.670 10.935 -19.326 1.00 95.88 351 ALA A C 1
ATOM 2704 O O . ALA A 1 351 ? 10.587 10.632 -18.832 1.00 95.88 351 ALA A O 1
ATOM 2705 N N . ALA A 1 352 ? 12.082 10.449 -20.501 1.00 95.88 352 ALA A N 1
ATOM 2706 C CA . ALA A 1 352 ? 11.315 9.492 -21.293 1.00 95.88 352 ALA A CA 1
ATOM 2707 C C . ALA A 1 352 ? 11.098 8.182 -20.531 1.00 95.88 352 ALA A C 1
ATOM 2709 O O . ALA A 1 352 ? 9.993 7.660 -20.525 1.00 95.88 352 ALA A O 1
ATOM 2710 N N . ALA A 1 353 ? 12.118 7.672 -19.834 1.00 94.44 353 ALA A N 1
ATOM 2711 C CA . ALA A 1 353 ? 11.987 6.490 -18.984 1.00 94.44 353 ALA A CA 1
ATOM 2712 C C . ALA A 1 353 ? 11.028 6.719 -17.810 1.00 94.44 353 ALA A C 1
ATOM 2714 O O . ALA A 1 353 ? 10.194 5.864 -17.511 1.00 94.44 353 ALA A O 1
ATOM 2715 N N . ALA A 1 354 ? 11.106 7.888 -17.166 1.00 93.25 354 ALA A N 1
ATOM 2716 C CA . ALA A 1 354 ? 10.188 8.240 -16.092 1.00 93.25 354 ALA A CA 1
ATOM 2717 C C . ALA A 1 354 ? 8.737 8.352 -16.593 1.00 93.25 354 ALA A C 1
ATOM 2719 O O . ALA A 1 354 ? 7.812 7.931 -15.905 1.00 93.25 354 ALA A O 1
ATOM 2720 N N . LEU A 1 355 ? 8.554 8.883 -17.802 1.00 93.00 355 LEU A N 1
ATOM 2721 C CA . LEU A 1 355 ? 7.271 9.165 -18.439 1.00 93.00 355 LEU A CA 1
ATOM 2722 C C . LEU A 1 355 ? 6.957 8.208 -19.596 1.00 93.00 355 LEU A C 1
ATOM 2724 O O . LEU A 1 355 ? 6.269 8.598 -20.534 1.00 93.00 355 LEU A O 1
ATOM 2728 N N . ASP A 1 356 ? 7.424 6.958 -19.534 1.00 90.62 356 ASP A N 1
ATOM 2729 C CA . ASP A 1 356 ? 7.155 5.971 -20.590 1.00 90.62 356 ASP A CA 1
ATOM 2730 C C . ASP A 1 356 ? 5.644 5.877 -20.862 1.00 90.62 356 ASP A C 1
ATOM 2732 O O . ASP A 1 356 ? 4.846 5.838 -19.916 1.00 90.62 356 ASP A O 1
ATOM 2736 N N . GLY A 1 357 ? 5.266 5.944 -22.140 1.00 88.94 357 GLY A N 1
ATOM 2737 C CA . GLY A 1 357 ? 3.887 6.043 -22.617 1.00 88.94 357 GLY A CA 1
ATOM 2738 C C . GLY A 1 357 ? 3.290 7.458 -22.669 1.00 88.94 357 GLY A C 1
ATOM 2739 O O . GLY A 1 357 ? 2.123 7.593 -23.043 1.00 88.94 357 GLY A O 1
ATOM 2740 N N . ALA A 1 358 ? 4.013 8.519 -22.300 1.00 93.06 358 ALA A N 1
ATOM 2741 C CA . ALA A 1 358 ? 3.511 9.896 -22.362 1.00 93.06 358 ALA A CA 1
ATOM 2742 C C . ALA A 1 358 ? 3.634 10.518 -23.771 1.00 93.06 358 ALA A C 1
ATOM 2744 O O . ALA A 1 358 ? 4.456 10.068 -24.577 1.00 93.06 358 ALA A O 1
ATOM 2745 N N . PRO A 1 359 ? 2.847 11.572 -24.078 1.00 94.94 359 PRO A N 1
ATOM 2746 C CA . PRO A 1 359 ? 2.992 12.327 -25.320 1.00 94.94 359 PRO A CA 1
ATOM 2747 C C . PRO A 1 359 ? 4.399 12.910 -25.469 1.00 94.94 359 PRO A C 1
ATOM 2749 O O . PRO A 1 359 ? 4.995 13.395 -24.503 1.00 94.94 359 PRO A O 1
ATOM 2752 N N . ALA A 1 360 ? 4.921 12.916 -26.691 1.00 94.12 360 ALA A N 1
ATOM 2753 C CA . ALA A 1 360 ? 6.303 13.300 -26.950 1.00 94.12 360 ALA A CA 1
ATOM 2754 C C . ALA A 1 360 ? 6.610 14.761 -26.576 1.00 94.12 360 ALA A C 1
ATOM 2756 O O . ALA A 1 360 ? 7.699 15.057 -26.081 1.00 94.12 360 ALA A O 1
ATOM 2757 N N . ALA A 1 361 ? 5.630 15.660 -26.729 1.00 92.38 361 ALA A N 1
ATOM 2758 C CA . ALA A 1 361 ? 5.724 17.044 -26.263 1.00 92.38 361 ALA A CA 1
ATOM 2759 C C . ALA A 1 361 ? 5.881 17.129 -24.734 1.00 92.38 361 ALA A C 1
ATOM 2761 O O . ALA A 1 361 ? 6.754 17.839 -24.245 1.00 92.38 361 ALA A O 1
ATOM 2762 N N . THR A 1 362 ? 5.110 16.340 -23.978 1.00 94.38 362 THR A N 1
ATOM 2763 C CA . THR A 1 362 ? 5.202 16.276 -22.511 1.00 94.38 362 THR A CA 1
ATOM 2764 C C . THR A 1 362 ? 6.573 15.781 -22.059 1.00 94.38 362 THR A C 1
ATOM 2766 O O . THR A 1 362 ? 7.169 16.361 -21.157 1.00 94.38 362 THR A O 1
ATOM 2769 N N . VAL A 1 363 ? 7.119 14.749 -22.711 1.00 95.00 363 VAL A N 1
ATOM 2770 C CA . VAL A 1 363 ? 8.479 14.260 -22.424 1.00 95.00 363 VAL A CA 1
ATOM 2771 C C . VAL A 1 363 ? 9.532 15.322 -22.756 1.00 95.00 363 VAL A C 1
ATOM 2773 O O . VAL A 1 363 ? 10.503 15.502 -22.015 1.00 95.00 363 VAL A O 1
ATOM 2776 N N . TYR A 1 364 ? 9.333 16.066 -23.845 1.00 92.38 364 TYR A N 1
ATOM 2777 C CA . TYR A 1 364 ? 10.220 17.159 -24.222 1.00 92.38 364 TYR A CA 1
ATOM 2778 C C . TYR A 1 364 ? 10.185 18.324 -23.212 1.00 92.38 364 TYR A C 1
ATOM 2780 O O . TYR A 1 364 ? 11.218 18.877 -22.860 1.00 92.38 364 TYR A O 1
ATOM 2788 N N . GLU A 1 365 ? 9.043 18.686 -22.649 1.00 91.50 365 GLU A N 1
ATOM 2789 C CA . GLU A 1 365 ? 9.021 19.688 -21.573 1.00 91.50 365 GLU A CA 1
ATOM 2790 C C . GLU A 1 365 ? 9.663 19.137 -20.289 1.00 91.50 365 GLU A C 1
ATOM 2792 O O . GLU A 1 365 ? 10.502 19.785 -19.655 1.00 91.50 365 GLU A O 1
ATOM 2797 N N . ALA A 1 366 ? 9.343 17.886 -19.958 1.00 93.12 366 ALA A N 1
ATOM 2798 C CA . ALA A 1 366 ? 9.816 17.207 -18.763 1.00 93.12 366 ALA A CA 1
ATOM 2799 C C . ALA A 1 366 ? 11.345 17.070 -18.707 1.00 93.12 366 ALA A C 1
ATOM 2801 O O . ALA A 1 366 ? 11.922 17.264 -17.638 1.00 93.12 366 ALA A O 1
ATOM 2802 N N . HIS A 1 367 ? 12.030 16.785 -19.823 1.00 92.44 367 HIS A N 1
ATOM 2803 C CA . HIS A 1 367 ? 13.496 16.669 -19.804 1.00 92.44 367 HIS A CA 1
ATOM 2804 C C . HIS A 1 367 ? 14.206 18.004 -19.546 1.00 92.44 367 HIS A C 1
ATOM 2806 O O . HIS A 1 367 ? 15.280 18.011 -18.943 1.00 92.44 367 HIS A O 1
ATOM 2812 N N . THR A 1 368 ? 13.602 19.123 -19.958 1.00 89.94 368 THR A N 1
ATOM 2813 C CA . THR A 1 368 ? 14.132 20.463 -19.670 1.00 89.94 368 THR A CA 1
ATOM 2814 C C . THR A 1 368 ? 13.978 20.767 -18.182 1.00 89.94 368 THR A C 1
ATOM 2816 O O . THR A 1 368 ? 14.963 21.078 -17.514 1.00 89.94 368 THR A O 1
ATOM 2819 N N . ALA A 1 369 ? 12.775 20.554 -17.637 1.00 92.81 369 ALA A N 1
ATOM 2820 C CA . ALA A 1 369 ? 12.508 20.701 -16.205 1.00 92.81 369 ALA A CA 1
ATOM 2821 C C . ALA A 1 369 ? 13.378 19.765 -15.344 1.00 92.81 369 ALA A C 1
ATOM 2823 O O . ALA A 1 369 ? 13.785 20.117 -14.238 1.00 92.81 369 ALA A O 1
ATOM 2824 N N . LEU A 1 370 ? 13.683 18.564 -15.845 1.00 94.88 370 LEU A N 1
ATOM 2825 C CA . LEU A 1 370 ? 14.604 17.641 -15.190 1.00 94.88 370 LEU A CA 1
ATOM 2826 C C . LEU A 1 370 ? 16.033 18.185 -15.181 1.00 94.88 370 LEU A C 1
ATOM 2828 O O . LEU A 1 370 ? 16.690 18.109 -14.149 1.00 94.88 370 LEU A O 1
ATOM 2832 N N . GLY A 1 371 ? 16.507 18.743 -16.298 1.00 92.56 371 GLY A N 1
ATOM 2833 C CA . GLY A 1 371 ? 17.814 19.396 -16.362 1.00 92.56 371 GLY A CA 1
ATOM 2834 C C . GLY A 1 371 ? 17.949 20.483 -15.298 1.00 92.56 371 GLY A C 1
ATOM 2835 O O . GLY A 1 371 ? 18.871 20.432 -14.488 1.00 92.56 371 GLY A O 1
ATOM 2836 N N . GLU A 1 372 ? 16.966 21.381 -15.210 1.00 91.50 372 GLU A N 1
ATOM 2837 C CA . GLU A 1 372 ? 16.918 22.420 -14.171 1.00 91.50 372 GLU A CA 1
ATOM 2838 C C . GLU A 1 372 ? 16.940 21.824 -12.756 1.00 91.50 372 GLU A C 1
ATOM 2840 O O . GLU A 1 372 ? 17.704 22.268 -11.901 1.00 91.50 372 GLU A O 1
ATOM 2845 N N . ALA A 1 373 ? 16.151 20.774 -12.503 1.00 92.38 373 ALA A N 1
ATOM 2846 C CA . ALA A 1 373 ? 16.108 20.110 -11.202 1.00 92.38 373 ALA A CA 1
ATOM 2847 C C . ALA A 1 373 ? 17.428 19.415 -10.819 1.00 92.38 373 ALA A C 1
ATOM 2849 O O . ALA A 1 373 ? 17.670 19.178 -9.632 1.00 92.38 373 ALA A O 1
ATOM 2850 N N . LEU A 1 374 ? 18.257 19.067 -11.806 1.00 93.25 374 LEU A N 1
ATOM 2851 C CA . LEU A 1 374 ? 19.579 18.467 -11.633 1.00 93.25 374 LEU A CA 1
ATOM 2852 C C . LEU A 1 374 ? 20.717 19.501 -11.623 1.00 93.25 374 LEU A C 1
ATOM 2854 O O . LEU A 1 374 ? 21.881 19.097 -11.620 1.00 93.25 374 LEU A O 1
ATOM 2858 N N . ASP A 1 375 ? 20.390 20.797 -11.577 1.00 89.50 375 ASP A N 1
ATOM 2859 C CA . ASP A 1 375 ? 21.332 21.919 -11.693 1.00 89.50 375 ASP A CA 1
ATOM 2860 C C . ASP A 1 375 ? 22.156 21.871 -12.994 1.00 89.50 375 ASP A C 1
ATOM 2862 O O . ASP A 1 375 ? 23.311 22.303 -13.058 1.00 89.50 375 ASP A O 1
ATOM 2866 N N . ASP A 1 376 ? 21.553 21.333 -14.052 1.00 86.44 376 ASP A N 1
ATOM 2867 C CA . ASP A 1 376 ? 22.113 21.336 -15.390 1.00 86.44 376 ASP A CA 1
ATOM 2868 C C . ASP A 1 376 ? 21.703 22.617 -16.126 1.00 86.44 376 ASP A C 1
ATOM 2870 O O . ASP A 1 376 ? 20.568 23.082 -16.038 1.00 86.44 376 ASP A O 1
ATOM 2874 N N . THR A 1 377 ? 22.639 23.203 -16.869 1.00 66.00 377 THR A N 1
ATOM 2875 C CA . THR A 1 377 ? 22.425 24.457 -17.611 1.00 66.00 377 THR A CA 1
ATOM 2876 C C . THR A 1 377 ? 22.735 24.263 -19.094 1.00 66.00 377 THR A C 1
ATOM 2878 O O . THR A 1 377 ? 23.660 24.885 -19.629 1.00 66.00 377 THR A O 1
ATOM 2881 N N . PRO A 1 378 ? 21.995 23.384 -19.797 1.00 64.94 378 PRO A N 1
ATOM 2882 C CA . PRO A 1 378 ? 22.183 23.241 -21.228 1.00 64.94 378 PRO A CA 1
ATOM 2883 C C . PRO A 1 378 ? 21.779 24.550 -21.917 1.00 64.94 378 PRO A C 1
ATOM 2885 O O . PRO A 1 378 ? 20.748 25.148 -21.607 1.00 64.94 378 PRO A O 1
ATOM 2888 N N . GLN A 1 379 ? 22.602 25.025 -22.854 1.00 64.06 379 GLN A N 1
ATOM 2889 C CA . GLN A 1 379 ? 22.235 26.189 -23.658 1.00 64.06 379 GLN A CA 1
ATOM 2890 C C . GLN A 1 379 ? 21.023 25.830 -24.528 1.00 64.06 379 GLN A C 1
ATOM 2892 O O . GLN A 1 379 ? 21.103 24.848 -25.271 1.00 64.06 379 GLN A O 1
ATOM 2897 N N . PRO A 1 380 ? 19.921 26.602 -24.473 1.00 62.12 380 PRO A N 1
ATOM 2898 C CA . PRO A 1 380 ? 18.763 26.333 -25.305 1.00 62.12 380 PRO A CA 1
ATOM 2899 C C . PRO A 1 380 ? 19.154 26.442 -26.777 1.00 62.12 380 PRO A C 1
ATOM 2901 O O . PRO A 1 380 ? 19.712 27.443 -27.236 1.00 62.12 380 PRO A O 1
ATOM 2904 N N . THR A 1 381 ? 18.854 25.391 -27.521 1.00 65.81 381 THR A N 1
ATOM 2905 C CA . THR A 1 381 ? 19.026 25.318 -28.963 1.00 65.81 381 THR A CA 1
ATOM 2906 C C . THR A 1 381 ? 18.048 26.280 -29.647 1.00 65.81 381 THR A C 1
ATOM 2908 O O . THR A 1 381 ? 16.833 26.149 -29.521 1.00 65.81 381 THR A O 1
ATOM 2911 N N . GLN A 1 382 ? 18.556 27.311 -30.337 1.00 60.31 382 GLN A N 1
ATOM 2912 C CA . GLN A 1 382 ? 17.705 28.315 -30.993 1.00 60.31 382 GLN A CA 1
ATOM 2913 C C . GLN A 1 382 ? 17.217 27.845 -32.372 1.00 60.31 382 GLN A C 1
ATOM 2915 O O . GLN A 1 382 ? 18.020 27.512 -33.246 1.00 60.31 382 GLN A O 1
ATOM 2920 N N . GLY A 1 383 ? 15.906 27.912 -32.620 1.00 70.12 383 GLY A N 1
ATOM 2921 C CA . GLY A 1 383 ? 15.307 27.572 -33.917 1.00 70.12 383 GLY A CA 1
ATOM 2922 C C . GLY A 1 383 ? 15.343 26.067 -34.209 1.00 70.12 383 GLY A C 1
ATOM 2923 O O . GLY A 1 383 ? 15.023 25.266 -33.343 1.00 70.12 383 GLY A O 1
ATOM 2924 N N . GLN A 1 384 ? 15.728 25.679 -35.430 1.00 75.25 384 GLN A N 1
ATOM 2925 C CA . GLN A 1 384 ? 15.894 24.270 -35.843 1.00 75.25 384 GLN A CA 1
ATOM 2926 C C . GLN A 1 384 ? 17.319 23.734 -35.601 1.00 75.25 384 GLN A C 1
ATOM 2928 O O . GLN A 1 384 ? 17.711 22.717 -36.168 1.00 75.25 384 GLN A O 1
ATOM 2933 N N . HIS A 1 385 ? 18.142 24.433 -34.815 1.00 69.44 385 HIS A N 1
ATOM 2934 C CA . HIS A 1 385 ? 19.501 23.983 -34.530 1.00 69.44 385 HIS A CA 1
ATOM 2935 C C . HIS A 1 385 ? 19.465 22.950 -33.409 1.00 69.44 385 HIS A C 1
ATOM 2937 O O . HIS A 1 385 ? 19.420 23.334 -32.256 1.00 69.44 385 HIS A O 1
ATOM 2943 N N . GLY A 1 386 ? 19.485 21.660 -33.724 1.00 76.62 386 GLY A N 1
ATOM 2944 C CA . GLY A 1 386 ? 19.477 20.576 -32.736 1.00 76.62 386 GLY A CA 1
ATOM 2945 C C . GLY A 1 386 ? 18.574 19.421 -33.166 1.00 76.62 386 GLY A C 1
ATOM 2946 O O . GLY A 1 386 ? 17.789 19.585 -34.101 1.00 76.62 386 GLY A O 1
ATOM 2947 N N . PRO A 1 387 ? 18.691 18.251 -32.517 1.00 83.44 387 PRO A N 1
ATOM 2948 C CA . PRO A 1 387 ? 17.856 17.107 -32.845 1.00 83.44 387 PRO A CA 1
ATOM 2949 C C . PRO A 1 387 ? 16.389 17.408 -32.512 1.00 83.44 387 PRO A C 1
ATOM 2951 O O . PRO A 1 387 ? 16.068 17.894 -31.426 1.00 83.44 387 PRO A O 1
ATOM 2954 N N . GLY A 1 388 ? 15.491 17.121 -33.454 1.00 87.50 388 GLY A N 1
ATOM 2955 C CA . GLY A 1 388 ? 14.050 17.176 -33.204 1.00 87.50 388 GLY A CA 1
ATOM 2956 C C . GLY A 1 388 ? 13.585 16.024 -32.306 1.00 87.50 388 GLY A C 1
ATOM 2957 O O . GLY A 1 388 ? 14.314 15.059 -32.097 1.00 87.50 388 GLY A O 1
ATOM 2958 N N . ILE A 1 389 ? 12.338 16.082 -31.827 1.00 90.44 389 ILE A N 1
ATOM 2959 C CA . ILE A 1 389 ? 11.744 15.047 -30.956 1.00 90.44 389 ILE A CA 1
ATOM 2960 C C . ILE A 1 389 ? 11.850 13.642 -31.571 1.00 90.44 389 ILE A C 1
ATOM 2962 O O . ILE A 1 389 ? 12.172 12.695 -30.861 1.00 90.44 389 ILE A O 1
ATOM 2966 N N . ILE A 1 390 ? 11.637 13.509 -32.885 1.00 90.94 390 ILE A N 1
ATOM 2967 C CA . ILE A 1 390 ? 11.739 12.223 -33.596 1.00 90.94 390 ILE A CA 1
ATOM 2968 C C . ILE A 1 390 ? 13.171 11.671 -33.519 1.00 90.94 390 ILE A C 1
ATOM 2970 O O . ILE A 1 390 ? 13.362 10.522 -33.136 1.00 90.94 390 ILE A O 1
ATOM 2974 N N . GLU A 1 391 ? 14.180 12.500 -33.810 1.00 90.62 391 GLU A N 1
ATOM 2975 C CA . GLU A 1 391 ? 15.594 12.101 -33.724 1.00 90.62 391 GLU A CA 1
ATOM 2976 C C . GLU A 1 391 ? 16.007 11.787 -32.279 1.00 90.62 391 GLU A C 1
ATOM 2978 O O . GLU A 1 391 ? 16.728 10.823 -32.038 1.00 90.62 391 GLU A O 1
ATOM 2983 N N . LEU A 1 392 ? 15.538 12.575 -31.306 1.00 91.81 392 LEU A N 1
ATOM 2984 C CA . LEU A 1 392 ? 15.789 12.324 -29.886 1.00 91.81 392 LEU A CA 1
ATOM 2985 C C . LEU A 1 392 ? 15.190 10.988 -29.433 1.00 91.81 392 LEU A C 1
ATOM 2987 O O . LEU A 1 392 ? 15.863 10.235 -28.731 1.00 91.81 392 LEU A O 1
ATOM 2991 N N . THR A 1 393 ? 13.958 10.692 -29.855 1.00 93.62 393 THR A N 1
ATOM 2992 C CA . THR A 1 393 ? 13.238 9.448 -29.538 1.00 93.62 393 THR A CA 1
ATOM 2993 C C . THR A 1 393 ? 13.963 8.234 -30.124 1.00 93.62 393 THR A C 1
ATOM 2995 O O . THR A 1 393 ? 14.259 7.286 -29.396 1.00 93.62 393 THR A O 1
ATOM 2998 N N . ASP A 1 394 ? 14.357 8.309 -31.397 1.00 91.06 394 ASP A N 1
ATOM 2999 C CA . ASP A 1 394 ? 15.151 7.267 -32.058 1.00 91.06 394 ASP A CA 1
ATOM 3000 C C . ASP A 1 394 ? 16.508 7.057 -31.358 1.00 91.06 394 ASP A C 1
ATOM 3002 O O . ASP A 1 394 ? 16.899 5.935 -31.027 1.00 91.06 394 ASP A O 1
ATOM 3006 N N . ARG A 1 395 ? 17.203 8.145 -31.002 1.00 91.94 395 ARG A N 1
ATOM 3007 C CA . ARG A 1 395 ? 18.528 8.089 -30.359 1.00 91.94 395 ARG A CA 1
ATOM 3008 C C . ARG A 1 395 ? 18.519 7.449 -28.968 1.00 91.94 395 ARG A C 1
ATOM 3010 O O . ARG A 1 395 ? 19.528 6.859 -28.562 1.00 91.94 395 ARG A O 1
ATOM 3017 N N . ILE A 1 396 ? 17.416 7.543 -28.226 1.00 93.38 396 ILE A N 1
ATOM 3018 C CA . ILE A 1 396 ? 17.252 6.833 -26.945 1.00 93.38 396 ILE A CA 1
ATOM 3019 C C . ILE A 1 396 ? 16.783 5.381 -27.123 1.00 93.38 396 ILE A C 1
ATOM 3021 O O . ILE A 1 396 ? 16.672 4.642 -26.143 1.00 93.38 396 ILE A O 1
ATOM 3025 N N . GLY A 1 397 ? 16.552 4.946 -28.364 1.00 89.00 397 GLY A N 1
ATOM 3026 C CA . GLY A 1 397 ? 16.062 3.613 -28.691 1.00 89.00 397 GLY A CA 1
ATOM 3027 C C . GLY A 1 397 ? 14.621 3.382 -28.240 1.00 89.00 397 GLY A C 1
ATOM 3028 O O . GLY A 1 397 ? 14.300 2.262 -27.830 1.00 89.00 397 GLY A O 1
ATOM 3029 N N . ALA A 1 398 ? 13.811 4.441 -28.257 1.00 92.62 398 ALA A N 1
ATOM 3030 C CA . ALA A 1 398 ? 12.367 4.403 -28.080 1.00 92.62 398 ALA A CA 1
ATOM 3031 C C . ALA A 1 398 ? 11.674 4.602 -29.435 1.00 92.62 398 ALA A C 1
ATOM 3033 O O . ALA A 1 398 ? 12.298 5.023 -30.407 1.00 92.62 398 ALA A O 1
ATOM 3034 N N . GLU A 1 399 ? 10.375 4.331 -29.483 1.00 91.06 399 GLU A N 1
ATOM 3035 C CA . GLU A 1 399 ? 9.543 4.586 -30.654 1.00 91.06 399 GLU A CA 1
ATOM 3036 C C . GLU A 1 399 ? 8.490 5.647 -30.361 1.00 91.06 399 GLU A C 1
ATOM 3038 O O . GLU A 1 399 ? 7.975 5.753 -29.244 1.00 91.06 399 GLU A O 1
ATOM 3043 N N . LEU A 1 400 ? 8.167 6.421 -31.396 1.00 91.25 400 LEU A N 1
ATOM 3044 C CA . LEU A 1 400 ? 7.040 7.337 -31.399 1.00 91.25 400 LEU A CA 1
ATOM 3045 C C . LEU A 1 400 ? 5.847 6.621 -32.037 1.00 91.25 400 LEU A C 1
ATOM 3047 O O . LEU A 1 400 ? 5.851 6.365 -33.239 1.00 91.25 400 LEU A O 1
ATOM 3051 N N . GLY A 1 401 ? 4.849 6.267 -31.227 1.00 87.25 401 GLY A N 1
ATOM 3052 C CA . GLY A 1 401 ? 3.639 5.613 -31.724 1.00 87.25 401 GLY A CA 1
ATOM 3053 C C . GLY A 1 401 ? 2.780 6.537 -32.594 1.00 87.25 401 GLY A C 1
ATOM 3054 O O . GLY A 1 401 ? 2.937 7.755 -32.573 1.00 87.25 401 GLY A O 1
ATOM 3055 N N . ASN A 1 402 ? 1.805 5.958 -33.303 1.00 86.69 402 ASN A N 1
ATOM 3056 C CA . ASN A 1 402 ? 0.846 6.701 -34.145 1.00 86.69 402 ASN A CA 1
ATOM 3057 C C . ASN A 1 402 ? -0.029 7.705 -33.367 1.00 86.69 402 ASN A C 1
ATOM 3059 O O . ASN A 1 402 ? -0.724 8.519 -33.966 1.00 86.69 402 ASN A O 1
ATOM 3063 N N . ASP A 1 403 ? -0.036 7.608 -32.041 1.00 88.19 403 ASP A N 1
ATOM 3064 C CA . ASP A 1 403 ? -0.718 8.495 -31.102 1.00 88.19 403 ASP A CA 1
ATOM 3065 C C . ASP A 1 403 ? 0.223 9.541 -30.474 1.00 88.19 403 ASP A C 1
ATOM 3067 O O . ASP A 1 403 ? -0.094 10.106 -29.427 1.00 88.19 403 ASP A O 1
ATOM 3071 N N . ASP A 1 404 ? 1.391 9.764 -31.083 1.00 90.94 404 ASP A N 1
ATOM 3072 C CA . ASP A 1 404 ? 2.443 10.685 -30.640 1.00 90.94 404 ASP A CA 1
ATOM 3073 C C . ASP A 1 404 ? 2.979 10.399 -29.224 1.00 90.94 404 ASP A C 1
ATOM 3075 O O . ASP A 1 404 ? 3.523 11.284 -28.552 1.00 90.94 404 ASP A O 1
ATOM 3079 N N . ARG A 1 405 ? 2.850 9.153 -28.747 1.00 92.94 405 ARG A N 1
ATOM 3080 C CA . ARG A 1 405 ? 3.365 8.718 -27.441 1.00 92.94 405 ARG A CA 1
ATOM 3081 C C . ARG A 1 405 ? 4.684 7.974 -27.572 1.00 92.94 405 ARG A C 1
ATOM 3083 O O . ARG A 1 405 ? 4.828 7.091 -28.418 1.00 92.94 405 ARG A O 1
ATOM 3090 N N . ILE A 1 406 ? 5.624 8.308 -26.690 1.00 92.38 406 ILE A N 1
ATOM 3091 C CA . ILE A 1 406 ? 6.942 7.671 -26.626 1.00 92.38 406 ILE A CA 1
ATOM 3092 C C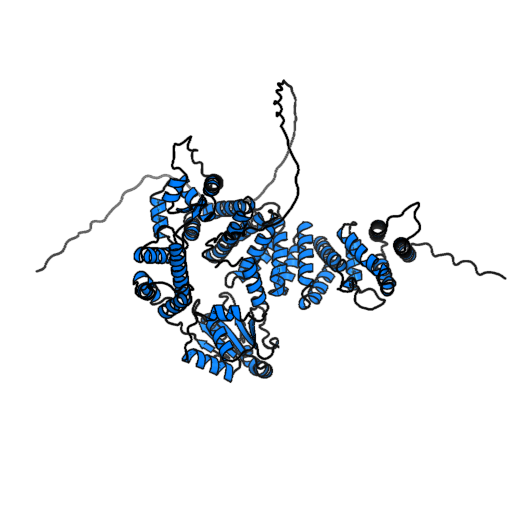 . ILE A 1 406 ? 6.826 6.356 -25.864 1.00 92.38 406 ILE A C 1
ATOM 3094 O O . ILE A 1 406 ? 6.284 6.335 -24.758 1.00 92.38 406 ILE A O 1
ATOM 3098 N N . ARG A 1 407 ? 7.343 5.270 -26.444 1.00 90.06 407 ARG A N 1
ATOM 3099 C CA . ARG A 1 407 ? 7.338 3.934 -25.835 1.00 90.06 407 ARG A CA 1
ATOM 3100 C C . ARG A 1 407 ? 8.680 3.239 -25.996 1.00 90.06 407 ARG A C 1
ATOM 3102 O O . ARG A 1 407 ? 9.262 3.245 -27.080 1.00 90.06 407 ARG A O 1
ATOM 3109 N N . PHE A 1 408 ? 9.148 2.562 -24.953 1.00 91.19 408 PHE A N 1
ATOM 3110 C CA . PHE A 1 408 ? 10.296 1.663 -25.085 1.00 91.19 408 PHE A CA 1
ATOM 3111 C C . PHE A 1 408 ? 9.867 0.262 -25.528 1.00 91.19 408 PHE A C 1
ATOM 3113 O O . PHE A 1 408 ? 9.220 -0.471 -24.788 1.00 91.19 408 PHE A O 1
ATOM 3120 N N . LEU A 1 409 ? 10.332 -0.174 -26.702 1.00 86.00 409 LEU A N 1
ATOM 3121 C CA . LEU A 1 409 ? 10.087 -1.530 -27.224 1.00 86.00 409 LEU A CA 1
ATOM 3122 C C . LEU A 1 409 ? 11.057 -2.595 -26.683 1.00 86.00 409 LEU A C 1
ATOM 3124 O O . LEU A 1 409 ? 11.347 -3.610 -27.328 1.00 86.00 409 LEU A O 1
ATOM 3128 N N . LYS A 1 410 ? 11.649 -2.333 -25.521 1.00 90.06 410 LYS A N 1
ATOM 3129 C CA . LYS A 1 410 ? 12.634 -3.198 -24.876 1.00 90.06 410 LYS A CA 1
ATOM 3130 C C . LYS A 1 410 ? 12.112 -3.540 -23.479 1.00 90.06 410 LYS A C 1
ATOM 3132 O O . LYS A 1 410 ? 11.944 -2.622 -22.675 1.00 90.06 410 LYS A O 1
ATOM 3137 N N . PRO A 1 411 ? 11.872 -4.825 -23.159 1.00 88.69 411 PRO A N 1
ATOM 3138 C CA . PRO A 1 411 ? 11.247 -5.216 -21.898 1.00 88.69 411 PRO A CA 1
ATOM 3139 C C . PRO A 1 411 ? 12.075 -4.739 -20.700 1.00 88.69 411 PRO A C 1
ATOM 3141 O O . PRO A 1 411 ? 13.269 -5.039 -20.596 1.00 88.69 411 PRO A O 1
ATOM 3144 N N . GLY A 1 412 ? 11.447 -3.993 -19.790 1.00 87.19 412 GLY A N 1
ATOM 3145 C CA . GLY A 1 412 ? 12.083 -3.471 -18.576 1.00 87.19 412 GLY A CA 1
ATOM 3146 C C . GLY A 1 412 ? 13.144 -2.383 -18.805 1.00 87.19 412 GLY A C 1
ATOM 3147 O O . GLY A 1 412 ? 13.960 -2.131 -17.918 1.00 87.19 412 GLY A O 1
ATOM 3148 N N . TYR A 1 413 ? 13.232 -1.798 -20.007 1.00 92.56 413 TYR A N 1
ATOM 3149 C CA . TYR A 1 413 ? 14.291 -0.836 -20.329 1.00 92.56 413 TYR A CA 1
ATOM 3150 C C . TYR A 1 413 ? 14.104 0.508 -19.621 1.00 92.56 413 TYR A C 1
ATOM 3152 O O . TYR A 1 413 ? 15.081 1.054 -19.112 1.00 92.56 413 TYR A O 1
ATOM 3160 N N . ALA A 1 414 ? 12.871 1.013 -19.525 1.00 90.94 414 ALA A N 1
ATOM 3161 C CA . ALA A 1 414 ? 12.569 2.251 -18.806 1.00 90.94 414 ALA A CA 1
ATOM 3162 C C . ALA A 1 414 ? 12.987 2.154 -17.325 1.00 90.94 414 ALA A C 1
ATOM 3164 O O . ALA A 1 414 ? 13.684 3.020 -16.795 1.00 90.94 414 ALA A O 1
ATOM 3165 N N . GLU A 1 415 ? 12.659 1.046 -16.661 1.00 87.31 415 GLU A N 1
ATOM 3166 C CA . GLU A 1 415 ? 13.052 0.781 -15.278 1.00 87.31 415 GLU A CA 1
ATOM 3167 C C . GLU A 1 415 ? 14.572 0.645 -15.141 1.00 87.31 415 GLU A C 1
ATOM 3169 O O . GLU A 1 415 ? 15.163 1.165 -14.191 1.00 87.31 415 GLU A O 1
ATOM 3174 N N . ALA A 1 416 ? 15.220 -0.009 -16.109 1.00 91.12 416 ALA A N 1
ATOM 3175 C CA . ALA A 1 416 ? 16.669 -0.152 -16.132 1.00 91.12 416 ALA A CA 1
ATOM 3176 C C . ALA A 1 416 ? 17.396 1.195 -16.266 1.00 91.12 416 ALA A C 1
ATOM 3178 O O . ALA A 1 416 ? 18.448 1.374 -15.651 1.00 91.12 416 ALA A O 1
ATOM 3179 N N . VAL A 1 417 ? 16.848 2.150 -17.027 1.00 94.19 417 VAL A N 1
ATOM 3180 C CA . VAL A 1 417 ? 17.377 3.521 -17.137 1.00 94.19 417 VAL A CA 1
ATOM 3181 C C . VAL A 1 417 ? 17.362 4.213 -15.774 1.00 94.19 417 VAL A C 1
ATOM 3183 O O . VAL A 1 417 ? 18.387 4.754 -15.349 1.00 94.19 417 VAL A O 1
ATOM 3186 N N . VAL A 1 418 ? 16.232 4.159 -15.061 1.00 90.94 418 VAL A N 1
ATOM 3187 C CA . VAL A 1 418 ? 16.092 4.766 -13.725 1.00 90.94 418 VAL A CA 1
ATOM 3188 C C . VAL A 1 418 ? 17.052 4.112 -12.726 1.00 90.94 418 VAL A C 1
ATOM 3190 O O . VAL A 1 418 ? 17.775 4.805 -12.005 1.00 90.94 418 VAL A O 1
ATOM 3193 N N . ASP A 1 419 ? 17.136 2.781 -12.728 1.00 87.56 419 ASP A N 1
ATOM 3194 C CA . ASP A 1 419 ? 18.075 2.035 -11.886 1.00 87.56 419 ASP A CA 1
ATOM 3195 C C . ASP A 1 419 ? 19.535 2.378 -12.179 1.00 87.56 419 ASP A C 1
ATOM 3197 O O . ASP A 1 419 ? 20.346 2.528 -11.258 1.00 87.56 419 ASP A O 1
ATOM 3201 N N . TYR A 1 420 ? 19.890 2.471 -13.463 1.00 92.00 420 TYR A N 1
ATOM 3202 C CA . TYR A 1 420 ? 21.231 2.835 -13.893 1.00 92.00 420 TYR A CA 1
ATOM 3203 C C . TYR A 1 420 ? 21.589 4.225 -13.373 1.00 92.00 420 TYR A C 1
ATOM 3205 O O . TYR A 1 420 ? 22.645 4.389 -12.759 1.00 92.00 420 TYR A O 1
ATOM 3213 N N . PHE A 1 421 ? 20.687 5.197 -13.532 1.00 91.81 421 PHE A N 1
ATOM 3214 C CA . PHE A 1 421 ? 20.876 6.551 -13.026 1.00 91.81 421 PHE A CA 1
ATOM 3215 C C . PHE A 1 421 ? 21.090 6.575 -11.507 1.00 91.81 421 PHE A C 1
ATOM 3217 O O . PHE A 1 421 ? 22.023 7.217 -11.028 1.00 91.81 421 PHE A O 1
ATOM 3224 N N . TRP A 1 422 ? 20.299 5.830 -10.733 1.00 87.62 422 TRP A N 1
ATOM 3225 C CA . TRP A 1 422 ? 20.460 5.777 -9.276 1.00 87.62 422 TRP A CA 1
ATOM 3226 C C . TRP A 1 422 ? 21.800 5.210 -8.815 1.00 87.62 422 TRP A C 1
ATOM 3228 O O . TRP A 1 422 ? 22.327 5.623 -7.778 1.00 87.62 422 TRP A O 1
ATOM 3238 N N . VAL A 1 423 ? 22.348 4.248 -9.557 1.00 88.31 423 VAL A N 1
ATOM 3239 C CA . VAL A 1 423 ? 23.657 3.660 -9.257 1.00 88.31 423 VAL A CA 1
ATOM 3240 C C . VAL A 1 423 ? 24.793 4.579 -9.711 1.00 88.31 423 VAL A C 1
ATOM 3242 O O . VAL A 1 423 ? 25.761 4.739 -8.970 1.00 88.31 423 VAL A O 1
ATOM 3245 N N . ASP A 1 424 ? 24.680 5.187 -10.893 1.00 91.88 424 ASP A N 1
ATOM 3246 C CA . ASP A 1 424 ? 25.729 6.016 -11.503 1.00 91.88 424 ASP A CA 1
ATOM 3247 C C . ASP A 1 424 ? 25.803 7.439 -10.914 1.00 91.88 424 ASP A C 1
ATOM 3249 O O . ASP A 1 424 ? 26.879 8.040 -10.832 1.00 91.88 424 ASP A O 1
ATOM 3253 N N . ARG A 1 425 ? 24.665 7.986 -10.466 1.00 91.12 425 ARG A N 1
ATOM 3254 C CA . ARG A 1 425 ? 24.511 9.365 -9.969 1.00 91.12 425 ARG A CA 1
ATOM 3255 C C . ARG A 1 425 ? 23.854 9.423 -8.581 1.00 91.12 425 ARG A C 1
ATOM 3257 O O . ARG A 1 425 ? 22.841 10.100 -8.399 1.00 91.12 425 ARG A O 1
ATOM 3264 N N . PRO A 1 426 ? 24.445 8.794 -7.545 1.00 87.19 426 PRO A N 1
ATOM 3265 C CA . PRO A 1 426 ? 23.847 8.741 -6.208 1.00 87.19 426 PRO A CA 1
ATOM 3266 C C . PRO A 1 426 ? 23.602 10.126 -5.581 1.00 87.19 426 PRO A C 1
ATOM 3268 O O . PRO A 1 426 ? 22.661 10.291 -4.810 1.00 87.19 426 PRO A O 1
ATOM 3271 N N . HIS A 1 427 ? 24.407 11.134 -5.934 1.00 87.50 427 HIS A N 1
ATOM 3272 C CA . HIS A 1 427 ? 24.259 12.516 -5.459 1.00 87.50 427 HIS A CA 1
ATOM 3273 C C . HIS A 1 427 ? 23.022 13.232 -6.031 1.00 87.50 427 HIS A C 1
ATOM 3275 O O . HIS A 1 427 ? 22.537 14.172 -5.410 1.00 87.50 427 HIS A O 1
ATOM 3281 N N . HIS A 1 428 ? 22.469 12.760 -7.152 1.00 90.38 428 HIS A N 1
ATOM 3282 C CA . HIS A 1 428 ? 21.276 13.334 -7.778 1.00 90.38 428 HIS A CA 1
ATOM 3283 C C . HIS A 1 428 ? 19.982 12.565 -7.475 1.00 90.38 428 HIS A C 1
ATOM 3285 O O . HIS A 1 428 ? 18.904 13.038 -7.826 1.00 90.38 428 HIS A O 1
ATOM 3291 N N . VAL A 1 429 ? 20.043 11.418 -6.787 1.00 86.50 429 VAL A N 1
ATOM 3292 C CA . VAL A 1 429 ? 18.854 10.595 -6.481 1.00 86.50 429 VAL A CA 1
ATOM 3293 C C . VAL A 1 429 ? 17.776 11.402 -5.760 1.00 86.50 429 VAL A C 1
ATOM 3295 O O . VAL A 1 429 ? 16.600 11.290 -6.099 1.00 86.50 429 VAL A O 1
ATOM 3298 N N . ALA A 1 430 ? 18.159 12.241 -4.794 1.00 82.19 430 ALA A N 1
ATOM 3299 C CA . ALA A 1 430 ? 17.211 13.076 -4.059 1.00 82.19 430 ALA A CA 1
ATOM 3300 C C . ALA A 1 430 ? 16.528 14.118 -4.964 1.00 82.19 430 ALA A C 1
ATOM 3302 O O . ALA A 1 430 ? 15.312 14.287 -4.887 1.00 82.19 430 ALA A O 1
ATOM 3303 N N . ALA A 1 431 ? 17.298 14.776 -5.837 1.00 89.19 431 ALA A N 1
ATOM 3304 C CA . ALA A 1 431 ? 16.792 15.775 -6.774 1.00 89.19 431 ALA A CA 1
ATOM 3305 C C . ALA A 1 431 ? 15.852 15.148 -7.813 1.00 89.19 431 ALA A C 1
ATOM 3307 O O . ALA A 1 431 ? 14.724 15.607 -7.971 1.00 89.19 431 ALA A O 1
ATOM 3308 N N . PHE A 1 432 ? 16.271 14.038 -8.425 1.00 91.19 432 PHE A N 1
ATOM 3309 C CA . PHE A 1 432 ? 15.453 13.278 -9.368 1.00 91.19 432 PHE A CA 1
ATOM 3310 C C . PHE A 1 432 ? 14.167 12.746 -8.726 1.00 91.19 432 PHE A C 1
ATOM 3312 O O . PHE A 1 432 ? 13.094 12.879 -9.300 1.00 91.19 432 PHE A O 1
ATOM 3319 N N . THR A 1 433 ? 14.245 12.200 -7.508 1.00 86.12 433 THR A N 1
ATOM 3320 C CA . THR A 1 433 ? 13.059 11.714 -6.783 1.00 86.12 433 THR A CA 1
ATOM 3321 C C . THR A 1 433 ? 12.060 12.842 -6.551 1.00 86.12 433 THR A C 1
ATOM 3323 O O . THR A 1 433 ? 10.869 12.680 -6.816 1.00 86.12 433 THR A O 1
ATOM 3326 N N . ARG A 1 434 ? 12.537 13.996 -6.067 1.00 86.19 434 ARG A N 1
ATOM 3327 C CA . ARG A 1 434 ? 11.695 15.179 -5.870 1.00 86.19 434 ARG A CA 1
ATOM 3328 C C . ARG A 1 434 ? 11.033 15.592 -7.184 1.00 86.19 434 ARG A C 1
ATOM 3330 O O . ARG A 1 434 ? 9.819 15.744 -7.201 1.00 86.19 434 ARG A O 1
ATOM 3337 N N . TRP A 1 435 ? 11.807 15.670 -8.264 1.00 93.38 435 TRP A N 1
ATOM 3338 C CA . TRP A 1 435 ? 11.290 15.982 -9.592 1.00 93.38 435 TRP A CA 1
ATOM 3339 C C . TRP A 1 435 ? 10.218 14.977 -10.046 1.00 93.38 435 TRP A C 1
ATOM 3341 O O . TRP A 1 435 ? 9.138 15.392 -10.442 1.00 93.38 435 TRP A O 1
ATOM 3351 N N . THR A 1 436 ? 10.433 13.661 -9.910 1.00 92.00 436 THR A N 1
ATOM 3352 C CA . THR A 1 436 ? 9.407 12.663 -10.284 1.00 92.00 436 THR A CA 1
ATOM 3353 C C . THR A 1 436 ? 8.130 12.787 -9.450 1.00 92.00 436 THR A C 1
ATOM 3355 O O . THR A 1 436 ? 7.032 12.598 -9.971 1.00 92.00 436 THR A O 1
ATOM 3358 N N . ALA A 1 437 ? 8.253 13.125 -8.162 1.00 90.06 437 ALA A N 1
ATOM 3359 C CA . ALA A 1 437 ? 7.101 13.335 -7.294 1.00 90.06 437 ALA A CA 1
ATOM 3360 C C . ALA A 1 437 ? 6.323 14.605 -7.677 1.00 90.06 437 ALA A C 1
ATOM 3362 O O . ALA A 1 437 ? 5.093 14.582 -7.648 1.00 90.06 437 ALA A O 1
ATOM 3363 N N . GLU A 1 438 ? 7.036 15.667 -8.063 1.00 91.12 438 GLU A N 1
ATOM 3364 C CA . GLU A 1 438 ? 6.479 16.916 -8.595 1.00 91.12 438 GLU A CA 1
ATOM 3365 C C . GLU A 1 438 ? 5.754 16.677 -9.918 1.00 91.12 438 GLU A C 1
ATOM 3367 O O . GLU A 1 438 ? 4.592 17.050 -10.035 1.00 91.12 438 GLU A O 1
ATOM 3372 N N . GLN A 1 439 ? 6.381 15.976 -10.867 1.00 92.75 439 GLN A N 1
ATOM 3373 C CA . GLN A 1 439 ? 5.763 15.632 -12.150 1.00 92.75 439 GLN A CA 1
ATOM 3374 C C . GLN A 1 439 ? 4.462 14.847 -11.970 1.00 92.75 439 GLN A C 1
ATOM 3376 O O . GLN A 1 439 ? 3.459 15.163 -12.601 1.00 92.75 439 GLN A O 1
ATOM 3381 N N . ALA A 1 440 ? 4.437 13.858 -11.070 1.00 92.38 440 ALA A N 1
ATOM 3382 C CA . ALA A 1 440 ? 3.213 13.105 -10.804 1.00 92.38 440 ALA A CA 1
ATOM 3383 C C . ALA A 1 440 ? 2.078 14.012 -10.305 1.00 92.38 440 ALA A C 1
ATOM 3385 O O . ALA A 1 440 ? 0.920 13.778 -10.637 1.00 92.38 440 ALA A O 1
ATOM 3386 N N . ALA A 1 441 ? 2.410 15.035 -9.510 1.00 90.62 441 ALA A N 1
ATOM 3387 C CA . ALA A 1 441 ? 1.446 15.955 -8.918 1.00 90.62 441 ALA A CA 1
ATOM 3388 C C . ALA A 1 441 ? 1.003 17.087 -9.860 1.00 90.62 441 ALA A C 1
ATOM 3390 O O . ALA A 1 441 ? -0.057 17.671 -9.632 1.00 90.62 441 ALA A O 1
ATOM 3391 N N . THR A 1 442 ? 1.811 17.448 -10.860 1.00 91.06 442 THR A N 1
ATOM 3392 C CA . THR A 1 442 ? 1.507 18.533 -11.806 1.00 91.06 442 THR A CA 1
ATOM 3393 C C . THR A 1 442 ? 0.832 18.039 -13.078 1.00 91.06 442 THR A C 1
ATOM 3395 O O . THR A 1 442 ? 0.052 18.783 -13.674 1.00 91.06 442 THR A O 1
ATOM 3398 N N . LEU A 1 443 ? 1.120 16.807 -13.499 1.00 90.50 443 LEU A N 1
ATOM 3399 C CA . LEU A 1 443 ? 0.533 16.226 -14.698 1.00 90.50 443 LEU A CA 1
ATOM 3400 C C . LEU A 1 443 ? -0.975 15.961 -14.530 1.00 90.50 443 LEU A C 1
ATOM 3402 O O . LEU A 1 443 ? -1.449 15.703 -13.420 1.00 90.50 443 LEU A O 1
ATOM 3406 N N . PRO A 1 444 ? -1.741 15.974 -15.637 1.00 89.06 444 PRO A N 1
ATOM 3407 C CA . PRO A 1 444 ? -3.129 15.524 -15.647 1.00 89.06 444 PRO A CA 1
ATOM 3408 C C . PRO A 1 444 ? -3.288 14.109 -15.062 1.00 89.06 444 PRO A C 1
ATOM 3410 O O . PRO A 1 444 ? -2.376 13.292 -15.217 1.00 89.06 444 PRO A O 1
ATOM 3413 N N . PRO A 1 445 ? -4.427 13.773 -14.419 1.00 86.00 445 PRO A N 1
ATOM 3414 C CA . PRO A 1 445 ? -4.598 12.489 -13.736 1.00 86.00 445 PRO A CA 1
ATOM 3415 C C . PRO A 1 445 ? -4.325 11.245 -14.596 1.00 86.00 445 PRO A C 1
ATOM 3417 O O . PRO A 1 445 ? -3.813 10.261 -14.071 1.00 86.00 445 PRO A O 1
ATOM 3420 N N . ASP A 1 446 ? -4.601 11.287 -15.904 1.00 85.50 446 ASP A N 1
ATOM 3421 C CA . ASP A 1 446 ? -4.348 10.191 -16.853 1.00 85.50 446 ASP A CA 1
ATOM 3422 C C . ASP A 1 446 ? -2.855 9.891 -17.077 1.00 85.50 446 ASP A C 1
ATOM 3424 O O . ASP A 1 446 ? -2.504 8.794 -17.512 1.00 85.50 446 ASP A O 1
ATOM 3428 N N . LEU A 1 447 ? -1.967 10.834 -16.747 1.00 87.06 447 LEU A N 1
ATOM 3429 C CA . LEU A 1 447 ? -0.510 10.672 -16.803 1.00 87.06 447 LEU A CA 1
ATOM 3430 C C . LEU A 1 447 ? 0.126 10.642 -15.405 1.00 87.06 447 LEU A C 1
ATOM 3432 O O . LEU A 1 447 ? 1.045 9.859 -15.154 1.00 87.06 447 LEU A O 1
ATOM 3436 N N . GLY A 1 448 ? -0.372 11.474 -14.488 1.00 88.94 448 GLY A N 1
ATOM 3437 C CA . GLY A 1 448 ? 0.144 11.625 -13.131 1.00 88.94 448 GLY A CA 1
ATOM 3438 C C . GLY A 1 448 ? -0.084 10.393 -12.257 1.00 88.94 448 GLY A C 1
ATOM 3439 O O . GLY A 1 448 ? 0.832 9.979 -11.547 1.00 88.94 448 GLY A O 1
ATOM 3440 N N . VAL A 1 449 ? -1.257 9.751 -12.350 1.00 87.31 449 VAL A N 1
ATOM 3441 C CA . VAL A 1 449 ? -1.559 8.529 -11.581 1.00 87.31 449 VAL A CA 1
ATOM 3442 C C . VAL A 1 449 ? -0.673 7.351 -12.017 1.00 87.31 449 VAL A C 1
ATOM 3444 O O . VAL A 1 449 ? 0.011 6.799 -11.153 1.00 87.31 449 VAL A O 1
ATOM 3447 N N . PRO A 1 450 ? -0.546 7.012 -13.318 1.00 85.62 450 PRO A N 1
ATOM 3448 C CA . PRO A 1 450 ? 0.395 5.973 -13.755 1.00 85.62 450 PRO A CA 1
ATOM 3449 C C . PRO A 1 450 ? 1.856 6.264 -13.383 1.00 85.62 450 PRO A C 1
ATOM 3451 O O . PRO A 1 450 ? 2.632 5.352 -13.081 1.00 85.62 450 PRO A O 1
ATOM 3454 N N . LEU A 1 451 ? 2.270 7.537 -13.382 1.00 89.06 451 LEU A N 1
ATOM 3455 C CA . LEU A 1 451 ? 3.589 7.916 -12.875 1.00 89.06 451 LEU A CA 1
ATOM 3456 C C . LEU A 1 451 ? 3.705 7.666 -11.364 1.00 89.06 451 LEU A C 1
ATOM 3458 O O . LEU A 1 451 ? 4.708 7.108 -10.923 1.00 89.06 451 LEU A O 1
ATOM 3462 N N . ALA A 1 452 ? 2.694 8.023 -10.570 1.00 89.75 452 ALA A N 1
ATOM 3463 C CA . ALA A 1 452 ? 2.683 7.775 -9.129 1.00 89.75 452 ALA A CA 1
ATOM 3464 C C . ALA A 1 452 ? 2.760 6.273 -8.794 1.00 89.75 452 ALA A C 1
ATOM 3466 O O . ALA A 1 452 ? 3.496 5.871 -7.889 1.00 89.75 452 ALA A O 1
ATOM 3467 N N . GLU A 1 453 ? 2.085 5.413 -9.555 1.00 85.88 453 GLU A N 1
ATOM 3468 C CA . GLU A 1 453 ? 2.195 3.959 -9.385 1.00 85.88 453 GLU A CA 1
ATOM 3469 C C . GLU A 1 453 ? 3.625 3.457 -9.636 1.00 85.88 453 GLU A C 1
ATOM 3471 O O . GLU A 1 453 ? 4.179 2.708 -8.825 1.00 85.88 453 GLU A O 1
ATOM 3476 N N . ARG A 1 454 ? 4.273 3.926 -10.711 1.00 84.31 454 ARG A N 1
ATOM 3477 C CA . ARG A 1 454 ? 5.674 3.585 -11.016 1.00 84.31 454 ARG A CA 1
ATOM 3478 C C . ARG A 1 454 ? 6.635 4.091 -9.946 1.00 84.31 454 ARG A C 1
ATOM 3480 O O . ARG A 1 454 ? 7.453 3.324 -9.435 1.00 84.31 454 ARG A O 1
ATOM 3487 N N . VAL A 1 455 ? 6.494 5.353 -9.542 1.00 87.69 455 VAL A N 1
ATOM 3488 C CA . VAL A 1 455 ? 7.300 5.954 -8.470 1.00 87.69 455 VAL A CA 1
ATOM 3489 C C . VAL A 1 455 ? 7.122 5.189 -7.156 1.00 87.69 455 VAL A C 1
ATOM 3491 O O . VAL A 1 455 ? 8.092 5.022 -6.418 1.00 87.69 455 VAL A O 1
ATOM 3494 N N . THR A 1 456 ? 5.933 4.645 -6.879 1.00 87.25 456 THR A N 1
ATOM 3495 C CA . THR A 1 456 ? 5.693 3.815 -5.690 1.00 87.25 456 THR A CA 1
ATOM 3496 C C . THR A 1 456 ? 6.520 2.530 -5.703 1.00 87.25 456 THR A C 1
ATOM 3498 O O . THR A 1 456 ? 7.176 2.196 -4.706 1.00 87.25 456 THR A O 1
ATOM 3501 N N . GLN A 1 457 ? 6.564 1.837 -6.844 1.00 82.12 457 GLN A N 1
ATOM 3502 C CA . GLN A 1 457 ? 7.391 0.640 -7.012 1.00 82.12 457 GLN A CA 1
ATOM 3503 C C . GLN A 1 457 ? 8.881 0.971 -6.878 1.00 82.12 457 GLN A C 1
ATOM 3505 O O . GLN A 1 457 ? 9.617 0.283 -6.166 1.00 82.12 457 GLN A O 1
ATOM 3510 N N . TRP A 1 458 ? 9.324 2.048 -7.528 1.00 82.62 458 TRP A N 1
ATOM 3511 C CA . TRP A 1 458 ? 10.700 2.531 -7.465 1.00 82.62 458 TRP A CA 1
ATOM 3512 C C . TRP A 1 458 ? 11.105 2.870 -6.028 1.00 82.62 458 TRP A C 1
ATOM 3514 O O . TRP A 1 458 ? 12.118 2.364 -5.543 1.00 82.62 458 TRP A O 1
ATOM 3524 N N . ALA A 1 459 ? 10.306 3.665 -5.313 1.00 84.44 459 ALA A N 1
ATOM 3525 C CA . ALA A 1 459 ? 10.586 4.070 -3.939 1.00 84.44 459 ALA A CA 1
ATOM 3526 C C . ALA A 1 459 ? 10.658 2.869 -2.984 1.00 84.44 459 ALA A C 1
ATOM 3528 O O . ALA A 1 459 ? 11.567 2.798 -2.153 1.00 84.44 459 ALA A O 1
ATOM 3529 N N . THR A 1 460 ? 9.754 1.898 -3.136 1.00 83.25 460 THR A N 1
ATOM 3530 C CA . THR A 1 460 ? 9.743 0.666 -2.328 1.00 83.25 460 THR A CA 1
ATOM 3531 C C . THR A 1 460 ? 10.978 -0.192 -2.602 1.00 83.25 460 THR A C 1
ATOM 3533 O O . THR A 1 460 ? 11.678 -0.605 -1.674 1.00 83.25 460 THR A O 1
ATOM 3536 N N . ARG A 1 461 ? 11.325 -0.391 -3.880 1.00 80.19 461 ARG A N 1
ATOM 3537 C CA . ARG A 1 461 ? 12.545 -1.106 -4.286 1.00 80.19 461 ARG A CA 1
ATOM 3538 C C . ARG A 1 461 ? 13.815 -0.418 -3.798 1.00 80.19 461 ARG A C 1
ATOM 3540 O O . ARG A 1 461 ? 14.739 -1.092 -3.349 1.00 80.19 461 ARG A O 1
ATOM 3547 N N . TYR A 1 462 ? 13.873 0.910 -3.877 1.00 80.06 462 TYR A N 1
ATOM 3548 C CA . TYR A 1 462 ? 15.003 1.683 -3.370 1.00 80.06 462 TYR A CA 1
ATOM 3549 C C . TYR A 1 462 ? 15.152 1.503 -1.859 1.00 80.06 462 TYR A C 1
ATOM 3551 O O . TYR A 1 462 ? 16.259 1.249 -1.378 1.00 80.06 462 TYR A O 1
ATOM 3559 N N . ALA A 1 463 ? 14.041 1.575 -1.117 1.00 83.62 463 ALA A N 1
ATOM 3560 C CA . ALA A 1 463 ? 14.033 1.360 0.324 1.00 83.62 463 ALA A CA 1
ATOM 3561 C C . ALA A 1 463 ? 14.562 -0.029 0.696 1.00 83.62 463 ALA A C 1
ATOM 3563 O O . ALA A 1 463 ? 15.375 -0.139 1.614 1.00 83.62 463 ALA A O 1
ATOM 3564 N N . LEU A 1 464 ? 14.193 -1.061 -0.066 1.00 81.31 464 LEU A N 1
ATOM 3565 C CA . LEU A 1 464 ? 14.725 -2.411 0.095 1.00 81.31 464 LEU A CA 1
ATOM 3566 C C . LEU A 1 464 ? 16.229 -2.483 -0.222 1.00 81.31 464 LEU A C 1
ATOM 3568 O O . LEU A 1 464 ? 17.021 -2.928 0.608 1.00 81.31 464 LEU A O 1
ATOM 3572 N N . ALA A 1 465 ? 16.638 -2.009 -1.401 1.00 80.44 465 ALA A N 1
ATOM 3573 C CA . ALA A 1 465 ? 18.005 -2.153 -1.901 1.00 80.44 465 ALA A CA 1
ATOM 3574 C C . ALA A 1 465 ? 19.039 -1.336 -1.111 1.00 80.44 465 ALA A C 1
ATOM 3576 O O . ALA A 1 465 ? 20.183 -1.761 -0.955 1.00 80.44 465 ALA A O 1
ATOM 3577 N N . LYS A 1 466 ? 18.660 -0.144 -0.638 1.00 81.06 466 LYS A N 1
ATOM 3578 C CA . LYS A 1 466 ? 19.545 0.770 0.102 1.00 81.06 466 LYS A CA 1
ATOM 3579 C C . LYS A 1 466 ? 19.292 0.779 1.604 1.00 81.06 466 LYS A C 1
ATOM 3581 O O . LYS A 1 466 ? 20.002 1.487 2.311 1.00 81.06 466 LYS A O 1
ATOM 3586 N N . GLN A 1 467 ? 18.292 0.033 2.080 1.00 81.19 467 GLN A N 1
ATOM 3587 C CA . GLN A 1 467 ? 17.851 0.039 3.480 1.00 81.19 467 GLN A CA 1
ATOM 3588 C C . GLN A 1 467 ? 17.576 1.467 3.986 1.00 81.19 467 GLN A C 1
ATOM 3590 O O . GLN A 1 467 ? 17.902 1.825 5.116 1.00 81.19 467 GLN A O 1
ATOM 3595 N N . SER A 1 468 ? 17.018 2.313 3.114 1.00 84.75 468 SER A N 1
ATOM 3596 C CA . SER A 1 468 ? 16.878 3.751 3.341 1.00 84.75 468 SER A CA 1
ATOM 3597 C C . SER A 1 468 ? 15.501 4.250 2.925 1.00 84.75 468 SER A C 1
ATOM 3599 O O . SER A 1 468 ? 15.117 4.163 1.763 1.00 84.75 468 SER A O 1
ATOM 3601 N N . PHE A 1 469 ? 14.772 4.841 3.870 1.00 89.12 469 PHE A N 1
ATOM 3602 C CA . PHE A 1 469 ? 13.418 5.362 3.656 1.00 89.12 469 PHE A CA 1
ATOM 3603 C C . PHE A 1 469 ? 13.394 6.849 3.278 1.00 89.12 469 PHE A C 1
ATOM 3605 O O . PHE A 1 469 ? 12.351 7.491 3.361 1.00 89.12 469 PHE A O 1
ATOM 3612 N N . THR A 1 470 ? 14.531 7.428 2.881 1.00 85.31 470 THR A N 1
ATOM 3613 C CA . THR A 1 470 ? 14.634 8.857 2.535 1.00 85.31 470 THR A CA 1
ATOM 3614 C C . THR A 1 470 ? 13.825 9.210 1.290 1.00 85.31 470 THR A C 1
ATOM 3616 O O . THR A 1 470 ? 13.067 10.176 1.314 1.00 85.31 470 THR A O 1
ATOM 3619 N N . VAL A 1 471 ? 13.939 8.396 0.237 1.00 85.25 471 VAL A N 1
ATOM 3620 C CA . VAL A 1 471 ? 13.175 8.524 -1.016 1.00 85.25 471 VAL A CA 1
ATOM 3621 C C . VAL A 1 471 ? 11.682 8.384 -0.734 1.00 85.25 471 VAL A C 1
ATOM 3623 O O . VAL A 1 471 ? 10.906 9.275 -1.064 1.00 85.25 471 VAL A O 1
ATOM 3626 N N . LEU A 1 472 ? 11.292 7.320 -0.028 1.00 90.75 472 LEU A N 1
ATOM 3627 C CA . LEU A 1 472 ? 9.899 7.063 0.334 1.00 90.75 472 LEU A CA 1
ATOM 3628 C C . LEU A 1 472 ? 9.292 8.208 1.157 1.00 90.75 472 LEU A C 1
ATOM 3630 O O . LEU A 1 472 ? 8.196 8.674 0.857 1.00 90.75 472 LEU A O 1
ATOM 3634 N N . ARG A 1 473 ? 10.036 8.717 2.148 1.00 90.81 473 ARG A N 1
ATOM 3635 C CA . ARG A 1 473 ? 9.643 9.886 2.942 1.00 90.81 473 ARG A CA 1
ATOM 3636 C C . ARG A 1 473 ? 9.420 11.113 2.061 1.00 90.81 473 ARG A C 1
ATOM 3638 O O . ARG A 1 473 ? 8.416 11.800 2.233 1.00 90.81 473 ARG A O 1
ATOM 3645 N N . ALA A 1 474 ? 10.351 11.408 1.155 1.00 87.75 474 ALA A N 1
ATOM 3646 C CA . ALA A 1 474 ? 10.280 12.584 0.292 1.00 87.75 474 ALA A CA 1
ATOM 3647 C C . ALA A 1 474 ? 9.061 12.532 -0.642 1.00 87.75 474 ALA A C 1
ATOM 3649 O O . ALA A 1 474 ? 8.303 13.500 -0.691 1.00 87.75 474 ALA A O 1
ATOM 3650 N N . VAL A 1 475 ? 8.835 11.392 -1.303 1.00 91.69 475 VAL A N 1
ATOM 3651 C CA . VAL A 1 475 ? 7.690 11.181 -2.205 1.00 91.69 475 VAL A CA 1
ATOM 3652 C C . VAL A 1 475 ? 6.368 11.316 -1.449 1.00 91.69 475 VAL A C 1
ATOM 3654 O O . VAL A 1 475 ? 5.537 12.139 -1.826 1.00 91.69 475 VAL A O 1
ATOM 3657 N N . ALA A 1 476 ? 6.200 10.588 -0.338 1.00 93.62 476 ALA A N 1
ATOM 3658 C CA . ALA A 1 476 ? 4.971 10.640 0.455 1.00 93.62 476 ALA A CA 1
ATOM 3659 C C . ALA A 1 476 ? 4.675 12.061 0.959 1.00 93.62 476 ALA A C 1
ATOM 3661 O O . ALA A 1 476 ? 3.537 12.518 0.904 1.00 93.62 476 ALA A O 1
ATOM 3662 N N . THR A 1 477 ? 5.706 12.794 1.396 1.00 91.69 477 THR A N 1
ATOM 3663 C CA . THR A 1 477 ? 5.551 14.184 1.852 1.00 91.69 477 THR A CA 1
ATOM 3664 C C . THR A 1 477 ? 5.133 15.118 0.715 1.00 91.69 477 THR A C 1
ATOM 3666 O O . THR A 1 477 ? 4.354 16.044 0.936 1.00 91.69 477 THR A O 1
ATOM 3669 N N . HIS A 1 478 ? 5.658 14.910 -0.493 1.00 89.62 478 HIS A N 1
ATOM 3670 C CA . HIS A 1 478 ? 5.318 15.739 -1.643 1.00 89.62 478 HIS A CA 1
ATOM 3671 C C . HIS A 1 478 ? 3.873 15.490 -2.095 1.00 89.62 478 HIS A C 1
ATOM 3673 O O . HIS A 1 478 ? 3.080 16.426 -2.184 1.00 89.62 478 HIS A O 1
ATOM 3679 N N . TRP A 1 479 ? 3.499 14.224 -2.286 1.00 94.25 479 TRP A N 1
ATOM 3680 C CA . TRP A 1 479 ? 2.148 13.839 -2.697 1.00 94.25 479 TRP A CA 1
ATOM 3681 C C . TRP A 1 479 ? 1.078 14.174 -1.662 1.00 94.25 479 TRP A C 1
ATOM 3683 O O . TRP A 1 479 ? -0.037 14.506 -2.048 1.00 94.25 479 TRP A O 1
ATOM 3693 N N . ALA A 1 480 ? 1.422 14.193 -0.370 1.00 91.94 480 ALA A N 1
ATOM 3694 C CA . ALA A 1 480 ? 0.524 14.642 0.694 1.00 91.94 480 ALA A CA 1
ATOM 3695 C C . ALA A 1 480 ? -0.032 16.059 0.472 1.00 91.94 480 ALA A C 1
ATOM 3697 O O . ALA A 1 480 ? -1.120 16.368 0.948 1.00 91.94 480 ALA A O 1
ATOM 3698 N N . LYS A 1 481 ? 0.700 16.926 -0.243 1.00 88.69 481 LYS A N 1
ATOM 3699 C CA . LYS A 1 481 ? 0.265 18.296 -0.555 1.00 88.69 481 LYS A CA 1
ATOM 3700 C C . LYS A 1 481 ? -0.698 18.367 -1.741 1.00 88.69 481 LYS A C 1
ATOM 3702 O O . LYS A 1 481 ? -1.389 19.370 -1.899 1.00 88.69 481 LYS A O 1
ATOM 3707 N N . SER A 1 482 ? -0.724 17.338 -2.586 1.00 89.38 482 SER A N 1
ATOM 3708 C CA . SER A 1 482 ? -1.573 17.291 -3.772 1.00 89.38 482 SER A CA 1
ATOM 3709 C C . SER A 1 482 ? -2.887 16.584 -3.458 1.00 89.38 482 SER A C 1
ATOM 3711 O O . SER A 1 482 ? -2.906 15.416 -3.074 1.00 89.38 482 SER A O 1
ATOM 3713 N N . ARG A 1 483 ? -4.012 17.271 -3.683 1.00 84.75 483 ARG A N 1
ATOM 3714 C CA . ARG A 1 483 ? -5.351 16.745 -3.372 1.00 84.75 483 ARG A CA 1
ATOM 3715 C C . ARG A 1 483 ? -5.665 15.420 -4.078 1.00 84.75 483 ARG A C 1
ATOM 3717 O O . ARG A 1 483 ? -6.329 14.577 -3.491 1.00 84.75 483 ARG A O 1
ATOM 3724 N N . HIS A 1 484 ? -5.203 15.225 -5.315 1.00 86.56 484 HIS A N 1
ATOM 3725 C CA . HIS A 1 484 ? -5.479 14.004 -6.086 1.00 86.56 484 HIS A CA 1
ATOM 3726 C C . HIS A 1 484 ? -4.451 12.880 -5.840 1.00 86.56 484 HIS A C 1
ATOM 3728 O O . HIS A 1 484 ? -4.733 11.724 -6.145 1.00 86.56 484 HIS A O 1
ATOM 3734 N N . LEU A 1 485 ? -3.287 13.183 -5.247 1.00 90.94 485 LEU A N 1
ATOM 3735 C CA . LEU A 1 485 ? -2.277 12.177 -4.878 1.00 90.94 485 LEU A CA 1
ATOM 3736 C C . LEU A 1 485 ? -2.203 11.886 -3.379 1.00 90.94 485 LEU A C 1
ATOM 3738 O O . LEU A 1 485 ? -1.456 10.998 -2.977 1.00 90.94 485 LEU A O 1
ATOM 3742 N N . GLN A 1 486 ? -2.984 12.569 -2.543 1.00 90.69 486 GLN A N 1
ATOM 3743 C CA . GLN A 1 486 ? -2.996 12.319 -1.103 1.00 90.69 486 GLN A CA 1
ATOM 3744 C C . GLN A 1 486 ? -3.285 10.843 -0.780 1.00 90.69 486 GLN A C 1
ATOM 3746 O O . GLN A 1 486 ? -2.641 10.272 0.098 1.00 90.69 486 GLN A O 1
ATOM 3751 N N . GLN A 1 487 ? -4.197 10.208 -1.523 1.00 89.94 487 GLN A N 1
ATOM 3752 C CA . GLN A 1 487 ? -4.486 8.780 -1.386 1.00 89.94 487 GLN A CA 1
ATOM 3753 C C . GLN A 1 487 ? -3.298 7.905 -1.823 1.00 89.94 487 GLN A C 1
ATOM 3755 O O . GLN A 1 487 ? -2.898 7.006 -1.089 1.00 89.94 487 GLN A O 1
ATOM 3760 N N . HIS A 1 488 ? -2.655 8.229 -2.947 1.00 91.50 488 HIS A N 1
ATOM 3761 C CA . HIS A 1 488 ? -1.452 7.538 -3.425 1.00 91.50 488 HIS A CA 1
ATOM 3762 C C . HIS A 1 488 ? -0.281 7.654 -2.436 1.00 91.50 488 HIS A C 1
ATOM 3764 O O . HIS A 1 488 ? 0.508 6.725 -2.278 1.00 91.50 488 HIS A O 1
ATOM 3770 N N . ALA A 1 489 ? -0.182 8.772 -1.710 1.00 94.19 489 ALA A N 1
ATOM 3771 C CA . ALA A 1 489 ? 0.785 8.928 -0.631 1.00 94.19 489 ALA A CA 1
ATOM 3772 C C . ALA A 1 489 ? 0.525 7.928 0.508 1.00 94.19 489 ALA A C 1
ATOM 3774 O O . ALA A 1 489 ? 1.473 7.344 1.031 1.00 94.19 489 ALA A O 1
ATOM 3775 N N . GLN A 1 490 ? -0.743 7.690 0.869 1.00 94.25 490 GLN A N 1
ATOM 3776 C CA . GLN A 1 490 ? -1.099 6.662 1.852 1.00 94.25 490 GLN A CA 1
ATOM 3777 C C . GLN A 1 490 ? -0.782 5.266 1.313 1.00 94.25 490 GLN A C 1
ATOM 3779 O O . GLN A 1 490 ? -0.156 4.475 2.012 1.00 94.25 490 GLN A O 1
ATOM 3784 N N . GLU A 1 491 ? -1.145 4.982 0.063 1.00 90.81 491 GLU A N 1
ATOM 3785 C CA . GLU A 1 491 ? -0.909 3.689 -0.585 1.00 90.81 491 GLU A CA 1
ATOM 3786 C C . GLU A 1 491 ? 0.577 3.345 -0.698 1.00 90.81 491 GLU A C 1
ATOM 3788 O O . GLU A 1 491 ? 0.947 2.199 -0.455 1.00 90.81 491 GLU A O 1
ATOM 3793 N N . LEU A 1 492 ? 1.440 4.326 -0.973 1.00 92.75 492 LEU A N 1
ATOM 3794 C CA . LEU A 1 492 ? 2.894 4.166 -0.916 1.00 92.75 492 LEU A CA 1
ATOM 3795 C C . LEU A 1 492 ? 3.357 3.731 0.483 1.00 92.75 492 LEU A C 1
ATOM 3797 O O . LEU A 1 492 ? 4.160 2.804 0.619 1.00 92.75 492 LEU A O 1
ATOM 3801 N N . LEU A 1 493 ? 2.852 4.384 1.536 1.00 94.94 493 LEU A N 1
ATOM 3802 C CA . LEU A 1 493 ? 3.202 4.023 2.910 1.00 94.94 493 LEU A CA 1
ATOM 3803 C C . LEU A 1 493 ? 2.651 2.639 3.291 1.00 94.94 493 LEU A C 1
ATOM 3805 O O . LEU A 1 493 ? 3.320 1.880 3.998 1.00 94.94 493 LEU A O 1
ATOM 3809 N N . VAL A 1 494 ? 1.457 2.280 2.826 1.00 92.94 494 VAL A N 1
ATOM 3810 C CA . VAL A 1 494 ? 0.880 0.952 3.055 1.00 92.94 494 VAL A CA 1
ATOM 3811 C C . VAL A 1 494 ? 1.704 -0.114 2.337 1.00 92.94 494 VAL A C 1
ATOM 3813 O O . VAL A 1 494 ? 2.132 -1.061 2.994 1.00 92.94 494 VAL A O 1
ATOM 3816 N N . ALA A 1 495 ? 2.022 0.080 1.053 1.00 89.75 495 ALA A N 1
ATOM 3817 C CA . ALA A 1 495 ? 2.802 -0.851 0.236 1.00 89.75 495 ALA A CA 1
ATOM 3818 C C . ALA A 1 495 ? 4.149 -1.183 0.888 1.00 89.75 495 ALA A C 1
ATOM 3820 O O . ALA A 1 495 ? 4.491 -2.349 1.089 1.00 89.75 495 ALA A O 1
ATOM 3821 N N . ALA A 1 496 ? 4.883 -0.159 1.329 1.00 90.50 496 ALA A N 1
ATOM 3822 C CA . ALA A 1 496 ? 6.152 -0.373 2.012 1.00 90.50 496 ALA A CA 1
ATOM 3823 C C . ALA A 1 496 ? 6.004 -1.056 3.376 1.00 90.50 496 ALA A C 1
ATOM 3825 O O . ALA A 1 496 ? 6.919 -1.760 3.792 1.00 90.50 496 ALA A O 1
ATOM 3826 N N . ALA A 1 497 ? 4.882 -0.869 4.078 1.00 89.00 497 ALA A N 1
ATOM 3827 C CA . ALA A 1 497 ? 4.631 -1.494 5.373 1.00 89.00 497 ALA A CA 1
ATOM 3828 C C . ALA A 1 497 ? 4.123 -2.936 5.280 1.00 89.00 497 ALA A C 1
ATOM 3830 O O . ALA A 1 497 ? 4.330 -3.683 6.237 1.00 89.00 497 ALA A O 1
ATOM 3831 N N . VAL A 1 498 ? 3.473 -3.340 4.186 1.00 85.81 498 VAL A N 1
ATOM 3832 C CA . VAL A 1 498 ? 3.020 -4.729 3.971 1.00 85.81 498 VAL A CA 1
ATOM 3833 C C . VAL A 1 498 ? 4.051 -5.588 3.238 1.00 85.81 498 VAL A C 1
ATOM 3835 O O . VAL A 1 498 ? 3.914 -6.818 3.217 1.00 85.81 498 VAL A O 1
ATOM 3838 N N . ASP A 1 499 ? 5.107 -4.966 2.698 1.00 82.25 499 ASP A N 1
ATOM 3839 C CA . ASP A 1 499 ? 6.185 -5.665 2.004 1.00 82.25 499 ASP A CA 1
ATOM 3840 C C . ASP A 1 499 ? 6.772 -6.806 2.868 1.00 82.25 499 ASP A C 1
ATOM 3842 O O . ASP A 1 499 ? 7.106 -6.590 4.040 1.00 82.25 499 ASP A O 1
ATOM 3846 N N . PRO A 1 500 ? 6.919 -8.030 2.320 1.00 73.06 500 PRO A N 1
ATOM 3847 C CA . PRO A 1 500 ? 7.448 -9.183 3.049 1.00 73.06 500 PRO A CA 1
ATOM 3848 C C . PRO A 1 500 ? 8.853 -9.020 3.632 1.00 73.06 500 PRO A C 1
ATOM 3850 O O . PRO A 1 500 ? 9.190 -9.755 4.553 1.00 73.06 500 PRO A O 1
ATOM 3853 N N . THR A 1 501 ? 9.669 -8.126 3.075 1.00 73.62 501 THR A N 1
ATOM 3854 C CA . THR A 1 501 ? 11.101 -8.008 3.381 1.00 73.62 501 THR A CA 1
ATOM 3855 C C . THR A 1 501 ? 11.457 -6.688 4.064 1.00 73.62 501 THR A C 1
ATOM 3857 O O . THR A 1 501 ? 12.244 -6.661 5.004 1.00 73.62 501 THR A O 1
ATOM 3860 N N . ALA A 1 502 ? 10.864 -5.575 3.630 1.00 77.06 502 ALA A N 1
ATOM 3861 C CA . ALA A 1 502 ? 11.107 -4.237 4.164 1.00 77.06 502 ALA A CA 1
ATOM 3862 C C . ALA A 1 502 ? 10.027 -3.775 5.158 1.00 77.06 502 ALA A C 1
ATOM 3864 O O . ALA A 1 502 ? 10.241 -2.787 5.868 1.00 77.06 502 ALA A O 1
ATOM 3865 N N . GLY A 1 503 ? 8.895 -4.486 5.252 1.00 83.44 503 GLY A N 1
ATOM 3866 C CA . GLY A 1 503 ? 7.714 -4.062 6.006 1.00 83.44 503 GLY A CA 1
ATOM 3867 C C . GLY A 1 503 ? 7.980 -3.755 7.474 1.00 83.44 503 GLY A C 1
ATOM 3868 O O . GLY A 1 503 ? 7.515 -2.739 7.994 1.00 83.44 503 GLY A O 1
ATOM 3869 N N . LYS A 1 504 ? 8.775 -4.587 8.157 1.00 82.81 504 LYS A N 1
ATOM 3870 C CA . LYS A 1 504 ? 9.154 -4.352 9.558 1.00 82.81 504 LYS A CA 1
ATOM 3871 C C . LYS A 1 504 ? 9.892 -3.025 9.726 1.00 82.81 504 LYS A C 1
ATOM 3873 O O . LYS A 1 504 ? 9.464 -2.190 10.525 1.00 82.81 504 LYS A O 1
ATOM 3878 N N . ARG A 1 505 ? 10.942 -2.807 8.934 1.00 85.38 505 ARG A N 1
ATOM 3879 C CA . ARG A 1 505 ? 11.743 -1.577 8.976 1.00 85.38 505 ARG A CA 1
ATOM 3880 C C . ARG A 1 505 ? 10.915 -0.350 8.599 1.00 85.38 505 ARG A C 1
ATOM 3882 O O . ARG A 1 505 ? 11.052 0.686 9.242 1.00 85.38 505 ARG A O 1
ATOM 3889 N N . ALA A 1 506 ? 10.006 -0.471 7.630 1.00 90.31 506 ALA A N 1
ATOM 3890 C CA . ALA A 1 506 ? 9.073 0.600 7.284 1.00 90.31 506 ALA A CA 1
ATOM 3891 C C . ALA A 1 506 ? 8.194 0.971 8.489 1.00 90.31 506 ALA A C 1
ATOM 3893 O O . ALA A 1 506 ? 8.144 2.129 8.901 1.00 90.31 506 ALA A O 1
ATOM 3894 N N . ARG A 1 507 ? 7.577 -0.022 9.145 1.00 90.19 507 ARG A N 1
ATOM 3895 C CA . ARG A 1 507 ? 6.761 0.201 10.349 1.00 90.19 507 ARG A CA 1
ATOM 3896 C C . ARG A 1 507 ? 7.579 0.791 11.505 1.00 90.19 507 ARG A C 1
ATOM 3898 O O . ARG A 1 507 ? 7.041 1.593 12.272 1.00 90.19 507 ARG A O 1
ATOM 3905 N N . GLU A 1 508 ? 8.837 0.402 11.694 1.00 89.44 508 GLU A N 1
ATOM 3906 C CA . GLU A 1 508 ? 9.744 1.011 12.686 1.00 89.44 508 GLU A CA 1
ATOM 3907 C C . GLU A 1 508 ? 10.050 2.471 12.344 1.00 89.44 508 GLU A C 1
ATOM 3909 O O . GLU A 1 508 ? 9.956 3.350 13.204 1.00 89.44 508 GLU A O 1
ATOM 3914 N N . GLN A 1 509 ? 10.309 2.753 11.070 1.00 92.12 509 GLN A N 1
ATOM 3915 C CA . GLN A 1 509 ? 10.530 4.102 10.581 1.00 92.12 509 GLN A CA 1
ATOM 3916 C C . GLN A 1 509 ? 9.290 4.992 10.769 1.00 92.12 509 GLN A C 1
ATOM 3918 O O . GLN A 1 509 ? 9.432 6.163 11.117 1.00 92.12 509 GLN A O 1
ATOM 3923 N N . TYR A 1 510 ? 8.079 4.443 10.634 1.00 94.50 510 TYR A N 1
ATOM 3924 C CA . TYR A 1 510 ? 6.829 5.172 10.886 1.00 94.50 510 TYR A CA 1
ATOM 3925 C C . TYR A 1 510 ? 6.679 5.552 12.355 1.00 94.50 510 TYR A C 1
ATOM 3927 O O . TYR A 1 510 ? 6.214 6.645 12.664 1.00 94.50 510 TYR A O 1
ATOM 3935 N N . LEU A 1 511 ? 7.125 4.688 13.273 1.00 93.12 511 LEU A N 1
ATOM 3936 C CA . LEU A 1 511 ? 7.181 5.033 14.693 1.00 93.12 511 LEU A CA 1
ATOM 3937 C C . LEU A 1 511 ? 8.199 6.153 14.948 1.00 93.12 511 LEU A C 1
ATOM 3939 O O . LEU A 1 511 ? 7.919 7.062 15.725 1.00 93.12 511 LEU A O 1
ATOM 3943 N N . ALA A 1 512 ? 9.360 6.109 14.288 1.00 92.44 512 ALA A N 1
ATOM 3944 C CA . ALA A 1 512 ? 10.347 7.181 14.385 1.00 92.44 512 ALA A CA 1
ATOM 3945 C C . ALA A 1 512 ? 9.794 8.514 13.851 1.00 92.44 512 ALA A C 1
ATOM 3947 O O . ALA A 1 512 ? 9.989 9.547 14.486 1.00 92.44 512 ALA A O 1
ATOM 3948 N N . TRP A 1 513 ? 9.055 8.500 12.737 1.00 94.50 513 TRP A N 1
ATOM 3949 C CA . TRP A 1 513 ? 8.404 9.698 12.196 1.00 94.50 513 TRP A CA 1
ATOM 3950 C C . TRP A 1 513 ? 7.286 10.224 13.090 1.00 94.50 513 TRP A C 1
ATOM 3952 O O . TRP A 1 513 ? 7.189 11.437 13.264 1.00 94.50 513 TRP A O 1
ATOM 3962 N N . ALA A 1 514 ? 6.491 9.333 13.686 1.00 93.12 514 ALA A N 1
ATOM 3963 C CA . ALA A 1 514 ? 5.444 9.698 14.633 1.00 93.12 514 ALA A CA 1
ATOM 3964 C C . ALA A 1 514 ? 6.007 10.433 15.857 1.00 93.12 514 ALA A C 1
ATOM 3966 O O . ALA A 1 514 ? 5.444 11.438 16.274 1.00 93.12 514 ALA A O 1
ATOM 3967 N N . LYS A 1 515 ? 7.146 9.964 16.385 1.00 91.38 515 LYS A N 1
ATOM 3968 C CA . LYS A 1 515 ? 7.826 10.547 17.552 1.00 91.38 515 LYS A CA 1
ATOM 3969 C C . LYS A 1 515 ? 8.600 11.824 17.263 1.00 91.38 515 LYS A C 1
ATOM 3971 O O . LYS A 1 515 ? 8.871 12.588 18.185 1.00 91.38 515 LYS A O 1
ATOM 3976 N N . ALA A 1 516 ? 9.036 12.019 16.022 1.00 90.56 516 ALA A N 1
ATOM 3977 C CA . ALA A 1 516 ? 9.832 13.188 15.689 1.00 90.56 516 ALA A CA 1
ATOM 3978 C C . ALA A 1 516 ? 8.982 14.467 15.816 1.00 90.56 516 ALA A C 1
ATOM 3980 O O . ALA A 1 516 ? 7.804 14.449 15.450 1.00 90.56 516 ALA A O 1
ATOM 3981 N N . PRO A 1 517 ? 9.562 15.573 16.309 1.00 87.00 517 PRO A N 1
ATOM 3982 C CA . PRO A 1 517 ? 8.872 16.856 16.405 1.00 87.00 517 PRO A CA 1
ATOM 3983 C C . PRO A 1 517 ? 8.407 17.360 15.035 1.00 87.00 517 PRO A C 1
ATOM 3985 O O . PRO A 1 517 ? 8.980 17.010 13.997 1.00 87.00 517 PRO A O 1
ATOM 3988 N N . ASP A 1 518 ? 7.367 18.190 15.050 1.00 88.44 518 ASP A N 1
ATOM 3989 C CA . ASP A 1 518 ? 6.798 18.790 13.845 1.00 88.44 518 ASP A CA 1
ATOM 3990 C C . ASP A 1 518 ? 7.787 19.740 13.164 1.00 88.44 518 ASP A C 1
ATOM 3992 O O . ASP A 1 518 ? 8.640 20.370 13.793 1.00 88.44 518 ASP A O 1
ATOM 3996 N N . THR A 1 519 ? 7.665 19.851 11.847 1.00 84.38 519 THR A N 1
ATOM 3997 C CA . THR A 1 519 ? 8.330 20.892 11.066 1.00 84.38 519 THR A CA 1
ATOM 3998 C C . THR A 1 519 ? 7.520 21.210 9.819 1.00 84.38 519 THR A C 1
ATOM 4000 O O . THR A 1 519 ? 6.838 20.342 9.276 1.00 84.38 519 THR A O 1
ATOM 4003 N N . ASP A 1 520 ? 7.666 22.426 9.309 1.00 76.62 520 ASP A N 1
ATOM 4004 C CA . ASP A 1 520 ? 7.205 22.778 7.964 1.00 76.62 520 ASP A CA 1
ATOM 4005 C C . ASP A 1 520 ? 8.277 22.487 6.899 1.00 76.62 520 ASP A C 1
ATOM 4007 O O . ASP A 1 520 ? 7.998 22.450 5.697 1.00 76.62 520 ASP A O 1
ATOM 4011 N N . GLN A 1 521 ? 9.525 22.242 7.323 1.00 71.75 521 GLN A N 1
ATOM 4012 C CA . GLN A 1 521 ? 10.656 22.015 6.429 1.00 71.75 521 GLN A CA 1
ATOM 4013 C C . GLN A 1 521 ? 10.752 20.552 5.982 1.00 71.75 521 GLN A C 1
ATOM 4015 O O . GLN A 1 521 ? 10.910 19.625 6.775 1.00 71.75 521 GLN A O 1
ATOM 4020 N N . LEU A 1 522 ? 10.749 20.346 4.666 1.00 63.19 522 LEU A N 1
ATOM 4021 C CA . LEU A 1 522 ? 10.716 19.017 4.043 1.00 63.19 522 LEU A CA 1
ATOM 4022 C C . LEU A 1 522 ? 12.012 18.212 4.228 1.00 63.19 522 LEU A C 1
ATOM 4024 O O . LEU A 1 522 ? 11.983 16.983 4.279 1.00 63.19 522 LEU A O 1
ATOM 4028 N N . THR A 1 523 ? 13.153 18.895 4.325 1.00 59.50 523 THR A N 1
ATOM 4029 C CA . THR A 1 523 ? 14.491 18.286 4.257 1.00 59.50 523 THR A CA 1
ATOM 4030 C C . THR A 1 523 ? 15.094 17.964 5.623 1.00 59.50 523 THR A C 1
ATOM 4032 O O . THR A 1 523 ? 16.157 17.345 5.696 1.00 59.50 523 THR A O 1
ATOM 4035 N N . HIS A 1 524 ? 14.443 18.348 6.725 1.00 61.47 524 HIS A N 1
ATOM 4036 C CA . HIS A 1 524 ? 15.050 18.206 8.041 1.00 61.47 524 HIS A CA 1
ATOM 4037 C C . HIS A 1 524 ? 14.912 16.772 8.576 1.00 61.47 524 HIS A C 1
ATOM 4039 O O . HIS A 1 524 ? 13.836 16.329 8.966 1.00 61.47 524 HIS A O 1
ATOM 4045 N N . SER A 1 525 ? 16.018 16.025 8.622 1.00 65.00 525 SER A N 1
ATOM 4046 C CA . SER A 1 525 ? 16.019 14.594 8.970 1.00 65.00 525 SER A CA 1
ATOM 4047 C C . SER A 1 525 ? 15.557 14.272 10.397 1.00 65.00 525 SER A C 1
ATOM 4049 O O . SER A 1 525 ? 15.027 13.187 10.624 1.00 65.00 525 SER A O 1
ATOM 4051 N N . ARG A 1 526 ? 15.725 15.206 11.346 1.00 74.38 526 ARG A N 1
ATOM 4052 C CA . ARG A 1 526 ? 15.370 15.032 12.770 1.00 74.38 526 ARG A CA 1
ATOM 4053 C C . ARG A 1 526 ? 13.928 15.407 13.119 1.00 74.38 526 ARG A C 1
ATOM 4055 O O . ARG A 1 526 ? 13.481 15.086 14.212 1.00 74.38 526 ARG A O 1
ATOM 4062 N N . HIS A 1 527 ? 13.235 16.076 12.207 1.00 84.38 527 HIS A N 1
ATOM 4063 C CA . HIS A 1 527 ? 11.844 16.487 12.365 1.00 84.38 527 HIS A CA 1
ATOM 4064 C C . HIS A 1 527 ? 10.992 15.772 11.318 1.00 84.38 527 HIS A C 1
ATOM 4066 O O . HIS A 1 527 ? 11.531 15.245 10.342 1.00 84.38 527 HIS A O 1
ATOM 4072 N N . THR A 1 528 ? 9.678 15.750 11.501 1.00 88.75 528 THR A N 1
ATOM 4073 C CA . THR A 1 528 ? 8.743 15.141 10.550 1.00 88.75 528 THR A CA 1
ATOM 4074 C C . THR A 1 528 ? 7.777 16.206 10.038 1.00 88.75 528 THR A C 1
ATOM 4076 O O . THR A 1 528 ? 7.140 16.870 10.854 1.00 88.75 528 THR A O 1
ATOM 4079 N N . PRO A 1 529 ? 7.643 16.373 8.708 1.00 91.81 529 PRO A N 1
ATOM 4080 C CA . PRO A 1 529 ? 6.689 17.305 8.131 1.00 91.81 529 PRO A CA 1
ATOM 4081 C C . PRO A 1 529 ? 5.253 17.044 8.590 1.00 91.81 529 PRO A C 1
ATOM 4083 O O . PRO A 1 529 ? 4.805 15.896 8.567 1.00 91.81 529 PRO A O 1
ATOM 4086 N N . VAL A 1 530 ? 4.515 18.104 8.926 1.00 92.69 530 VAL A N 1
ATOM 4087 C CA . VAL A 1 530 ? 3.099 18.031 9.347 1.00 92.69 530 VAL A CA 1
ATOM 4088 C C . VAL A 1 530 ? 2.249 17.254 8.330 1.00 92.69 530 VAL A C 1
ATOM 4090 O O . VAL A 1 530 ? 1.546 16.309 8.684 1.00 92.69 530 VAL A O 1
ATOM 4093 N N . VAL A 1 531 ? 2.399 17.565 7.038 1.00 93.12 531 VAL A N 1
ATOM 4094 C CA . VAL A 1 531 ? 1.676 16.886 5.944 1.00 93.12 531 VAL A CA 1
ATOM 4095 C C . VAL A 1 531 ? 1.990 15.388 5.850 1.00 93.12 531 VAL A C 1
ATOM 4097 O O . VAL A 1 531 ? 1.120 14.584 5.519 1.00 93.12 531 VAL A O 1
ATOM 4100 N N . LEU A 1 532 ? 3.216 14.979 6.198 1.00 94.38 532 LEU A N 1
ATOM 4101 C CA . LEU A 1 532 ? 3.583 13.564 6.240 1.00 94.38 532 LEU A CA 1
ATOM 4102 C C . LEU A 1 532 ? 2.909 12.862 7.422 1.00 94.38 532 LEU A C 1
ATOM 4104 O O . LEU A 1 532 ? 2.457 11.731 7.268 1.00 94.38 532 LEU A O 1
ATOM 4108 N N . LYS A 1 533 ? 2.811 13.517 8.586 1.00 94.94 533 LYS A N 1
ATOM 4109 C CA . LYS A 1 533 ? 2.100 12.965 9.749 1.00 94.94 533 LYS A CA 1
ATOM 4110 C C . LYS A 1 533 ? 0.609 12.757 9.470 1.00 94.94 533 LYS A C 1
ATOM 4112 O O . LYS A 1 533 ? 0.069 11.732 9.876 1.00 94.94 533 LYS A O 1
ATOM 4117 N N . GLN A 1 534 ? -0.027 13.673 8.737 1.00 94.88 534 GLN A N 1
ATOM 4118 C CA . GLN A 1 534 ? -1.429 13.541 8.315 1.00 94.88 534 GLN A CA 1
ATOM 4119 C C . GLN A 1 534 ? -1.645 12.305 7.431 1.00 94.88 534 GLN A C 1
ATOM 4121 O O . GLN A 1 534 ? -2.483 11.459 7.735 1.00 94.88 534 GLN A O 1
ATOM 4126 N N . VAL A 1 535 ? -0.847 12.152 6.368 1.00 95.75 535 VAL A N 1
ATOM 4127 C CA . VAL A 1 535 ? -0.922 10.977 5.481 1.00 95.75 535 VAL A CA 1
ATOM 4128 C C . VAL A 1 535 ? -0.545 9.691 6.216 1.00 95.75 535 VAL A C 1
ATOM 4130 O O . VAL A 1 535 ? -1.149 8.647 5.976 1.00 95.75 535 VAL A O 1
ATOM 4133 N N . LEU A 1 536 ? 0.407 9.753 7.150 1.00 96.81 536 LEU A N 1
ATOM 4134 C CA . LEU A 1 536 ? 0.770 8.605 7.972 1.00 96.81 536 LEU A CA 1
ATOM 4135 C C . LEU A 1 536 ? -0.402 8.134 8.844 1.00 96.81 536 LEU A C 1
ATOM 4137 O O . LEU A 1 536 ? -0.583 6.928 8.977 1.00 96.81 536 LEU A O 1
ATOM 4141 N N . ALA A 1 537 ? -1.217 9.037 9.399 1.00 95.69 537 ALA A N 1
ATOM 4142 C CA . ALA A 1 537 ? -2.414 8.652 10.150 1.00 95.69 537 ALA A CA 1
ATOM 4143 C C . ALA A 1 537 ? -3.407 7.857 9.279 1.00 95.69 537 ALA A C 1
ATOM 4145 O O . ALA A 1 537 ? -3.843 6.782 9.691 1.00 95.69 537 ALA A O 1
ATOM 4146 N N . GLY A 1 538 ? -3.675 8.314 8.049 1.00 94.44 538 GLY A N 1
ATOM 4147 C CA . GLY A 1 538 ? -4.527 7.594 7.090 1.00 94.44 538 GLY A CA 1
ATOM 4148 C C . GLY A 1 538 ? -3.953 6.233 6.675 1.00 94.44 538 GLY A C 1
ATOM 4149 O O . GLY A 1 538 ? -4.644 5.217 6.718 1.00 94.44 538 GLY A O 1
ATOM 4150 N N . ALA A 1 539 ? -2.650 6.162 6.386 1.00 95.19 539 ALA A N 1
ATOM 4151 C CA . ALA A 1 539 ? -1.983 4.891 6.091 1.00 95.19 539 ALA A CA 1
ATOM 4152 C C . ALA A 1 539 ? -2.046 3.907 7.277 1.00 95.19 539 ALA A C 1
ATOM 4154 O O . ALA A 1 539 ? -2.225 2.704 7.091 1.00 95.19 539 ALA A O 1
ATOM 4155 N N . LEU A 1 540 ? -1.928 4.405 8.512 1.00 94.81 540 LEU A N 1
ATOM 4156 C CA . LEU A 1 540 ? -2.073 3.594 9.720 1.00 94.81 540 LEU A CA 1
ATOM 4157 C C . LEU A 1 540 ? -3.506 3.069 9.885 1.00 94.81 540 LEU A C 1
ATOM 4159 O O . LEU A 1 540 ? -3.660 1.911 10.265 1.00 94.81 540 LEU A O 1
ATOM 4163 N N . ALA A 1 541 ? -4.535 3.853 9.548 1.00 91.81 541 ALA A N 1
ATOM 4164 C CA . ALA A 1 541 ? -5.919 3.375 9.531 1.00 91.81 541 ALA A CA 1
ATOM 4165 C C . ALA A 1 541 ? -6.092 2.176 8.581 1.00 91.81 541 ALA A C 1
ATOM 4167 O O . ALA A 1 541 ? -6.620 1.138 8.985 1.00 91.81 541 ALA A O 1
ATOM 4168 N N . GLN A 1 542 ? -5.538 2.267 7.365 1.00 90.50 542 GLN A N 1
ATOM 4169 C CA . GLN A 1 542 ? -5.562 1.176 6.380 1.00 90.50 542 GLN A CA 1
ATOM 4170 C C . GLN A 1 542 ? -4.804 -0.076 6.853 1.00 90.50 542 GLN A C 1
ATOM 4172 O O . GLN A 1 542 ? -5.209 -1.196 6.555 1.00 90.50 542 GLN A O 1
ATOM 4177 N N . LEU A 1 543 ? -3.722 0.090 7.621 1.00 89.06 543 LEU A N 1
ATOM 4178 C CA . LEU A 1 543 ? -2.947 -1.019 8.196 1.00 89.06 543 LEU A CA 1
ATOM 4179 C C . LEU A 1 543 ? -3.589 -1.635 9.445 1.00 89.06 543 LEU A C 1
ATOM 4181 O O . LEU A 1 543 ? -3.230 -2.749 9.829 1.00 89.06 543 LEU A O 1
ATOM 4185 N N . GLY A 1 544 ? -4.516 -0.933 10.098 1.00 85.00 544 GLY A N 1
ATOM 4186 C CA . GLY A 1 544 ? -5.118 -1.356 11.362 1.00 85.00 544 GLY A CA 1
ATOM 4187 C C . GLY A 1 544 ? -5.775 -2.734 11.360 1.00 85.00 544 GLY A C 1
ATOM 4188 O O . GLY A 1 544 ? -5.597 -3.443 12.348 1.00 85.00 544 GLY A O 1
ATOM 4189 N N . PRO A 1 545 ? -6.451 -3.173 10.280 1.00 79.56 545 PRO A N 1
ATOM 4190 C CA . PRO A 1 545 ? -6.954 -4.534 10.196 1.00 79.56 545 PRO A CA 1
ATOM 4191 C C . PRO A 1 545 ? -5.862 -5.599 10.375 1.00 79.56 545 PRO A C 1
ATOM 4193 O O . PRO A 1 545 ? -6.116 -6.618 11.012 1.00 79.56 545 PRO A O 1
ATOM 4196 N N . ALA A 1 546 ? -4.665 -5.370 9.826 1.00 77.81 546 ALA A N 1
ATOM 4197 C CA . ALA A 1 546 ? -3.538 -6.300 9.884 1.00 77.81 546 ALA A CA 1
ATOM 4198 C C . ALA A 1 546 ? -2.685 -6.140 11.153 1.00 77.81 546 ALA A C 1
ATOM 4200 O O . ALA A 1 546 ? -2.157 -7.122 11.666 1.00 77.81 546 ALA A O 1
ATOM 4201 N N . TYR A 1 547 ? -2.532 -4.908 11.645 1.00 80.94 547 TYR A N 1
ATOM 4202 C CA . TYR A 1 547 ? -1.579 -4.557 12.702 1.00 80.94 547 TYR A CA 1
ATOM 4203 C C . TYR A 1 547 ? -2.185 -3.629 13.766 1.00 80.94 547 TYR A C 1
ATOM 4205 O O . TYR A 1 547 ? -1.689 -2.515 13.984 1.00 80.94 547 TYR A O 1
ATOM 4213 N N . PRO A 1 548 ? -3.276 -4.030 14.438 1.00 80.81 548 PRO A N 1
ATOM 4214 C CA . PRO A 1 548 ? -4.067 -3.112 15.250 1.00 80.81 548 PRO A CA 1
ATOM 4215 C C . PRO A 1 548 ? -3.288 -2.519 16.428 1.00 80.81 548 PRO A C 1
ATOM 4217 O O . PRO A 1 548 ? -3.400 -1.328 16.716 1.00 80.81 548 PRO A O 1
ATOM 4220 N N . ARG A 1 549 ? -2.443 -3.312 17.098 1.00 80.06 549 ARG A N 1
ATOM 4221 C CA . ARG A 1 549 ? -1.665 -2.854 18.262 1.00 80.06 549 ARG A CA 1
ATOM 4222 C C . ARG A 1 549 ? -0.563 -1.885 17.840 1.00 80.06 549 ARG A C 1
ATOM 4224 O O . ARG A 1 549 ? -0.392 -0.826 18.449 1.00 80.06 549 ARG A O 1
ATOM 4231 N N . ILE A 1 550 ? 0.163 -2.236 16.777 1.00 84.38 550 ILE A N 1
ATOM 4232 C CA . ILE A 1 550 ? 1.178 -1.398 16.122 1.00 84.38 550 ILE A CA 1
ATOM 4233 C C . ILE A 1 550 ? 0.588 -0.054 15.696 1.00 84.38 550 ILE A C 1
ATOM 4235 O O . ILE A 1 550 ? 1.224 0.982 15.920 1.00 84.38 550 ILE A O 1
ATOM 4239 N N . VAL A 1 551 ? -0.592 -0.075 15.081 1.00 89.81 551 VAL A N 1
ATOM 4240 C CA . VAL A 1 551 ? -1.278 1.107 14.558 1.00 89.81 551 VAL A CA 1
ATOM 4241 C C . VAL A 1 551 ? -1.750 2.007 15.684 1.00 89.81 551 VAL A C 1
ATOM 4243 O O . VAL A 1 551 ? -1.362 3.172 15.711 1.00 89.81 551 VAL A O 1
ATOM 4246 N N . LEU A 1 552 ? -2.480 1.469 16.665 1.00 86.75 552 LEU A N 1
ATOM 4247 C CA . LEU A 1 552 ? -2.980 2.262 17.788 1.00 86.75 552 LEU A CA 1
ATOM 4248 C C . LEU A 1 552 ? -1.838 2.911 18.567 1.00 86.75 552 LEU A C 1
ATOM 4250 O O . LEU A 1 552 ? -1.901 4.099 18.859 1.00 86.75 552 LEU A O 1
ATOM 4254 N N . LYS A 1 553 ? -0.745 2.180 18.822 1.00 86.62 553 LYS A N 1
ATOM 4255 C CA . LYS A 1 553 ? 0.447 2.762 19.451 1.00 86.62 553 LYS A CA 1
ATOM 4256 C C . LYS A 1 553 ? 1.002 3.938 18.644 1.00 86.62 553 LYS A C 1
ATOM 4258 O O . LYS A 1 553 ? 1.365 4.949 19.230 1.00 86.62 553 LYS A O 1
ATOM 4263 N N . ARG A 1 554 ? 1.100 3.819 17.319 1.00 92.75 554 ARG A N 1
ATOM 4264 C CA . ARG A 1 554 ? 1.655 4.882 16.461 1.00 92.75 554 ARG A CA 1
ATOM 4265 C C . ARG A 1 554 ? 0.719 6.077 16.336 1.00 92.75 554 ARG A C 1
ATOM 4267 O O . ARG A 1 554 ? 1.212 7.195 16.336 1.00 92.75 554 ARG A O 1
ATOM 4274 N N . LEU A 1 555 ? -0.593 5.856 16.292 1.00 93.06 555 LEU A N 1
ATOM 4275 C CA . LEU A 1 555 ? -1.588 6.926 16.363 1.00 93.06 555 LEU A CA 1
ATOM 4276 C C . LEU A 1 555 ? -1.503 7.667 17.706 1.00 93.06 555 LEU A C 1
ATOM 4278 O O . LEU A 1 555 ? -1.538 8.894 17.714 1.00 93.06 555 LEU A O 1
ATOM 4282 N N . SER A 1 556 ? -1.278 6.953 18.818 1.00 87.56 556 SER A N 1
ATOM 4283 C CA . SER A 1 556 ? -0.976 7.586 20.109 1.00 87.56 556 SER A CA 1
ATOM 4284 C C . SER A 1 556 ? 0.273 8.449 20.047 1.00 87.56 556 SER A C 1
ATOM 4286 O O . SER A 1 556 ? 0.249 9.580 20.507 1.00 87.56 556 SER A O 1
ATOM 4288 N N . GLU A 1 557 ? 1.359 7.938 19.469 1.00 90.50 557 GLU A N 1
ATOM 4289 C CA . GLU A 1 557 ? 2.624 8.674 19.367 1.00 90.50 557 GLU A CA 1
ATOM 4290 C C . GLU A 1 557 ? 2.509 9.880 18.422 1.00 90.50 557 GLU A C 1
ATOM 4292 O O . GLU A 1 557 ? 3.112 10.914 18.694 1.00 90.50 557 GLU A O 1
ATOM 4297 N N . LEU A 1 558 ? 1.706 9.783 17.355 1.00 92.50 558 LEU A N 1
ATOM 4298 C CA . LEU A 1 558 ? 1.385 10.911 16.477 1.00 92.50 558 LEU A CA 1
ATOM 4299 C C . LEU A 1 558 ? 0.632 12.003 17.228 1.00 92.50 558 LEU A C 1
ATOM 4301 O O . LEU A 1 558 ? 1.037 13.160 17.154 1.00 92.50 558 LEU A O 1
ATOM 4305 N N . ALA A 1 559 ? -0.414 11.630 17.972 1.00 87.88 559 ALA A N 1
ATOM 4306 C CA . ALA A 1 559 ? -1.139 12.569 18.815 1.00 87.88 559 ALA A CA 1
ATOM 4307 C C . ALA A 1 559 ? -0.192 13.200 19.843 1.00 87.88 559 ALA A C 1
ATOM 4309 O O . ALA A 1 559 ? -0.151 14.415 19.942 1.00 87.88 559 ALA A O 1
ATOM 4310 N N . ALA A 1 560 ? 0.627 12.402 20.535 1.00 85.06 560 ALA A N 1
ATOM 4311 C CA . ALA A 1 560 ? 1.520 12.846 21.609 1.00 85.06 560 ALA A CA 1
ATOM 4312 C C . ALA A 1 560 ? 2.587 13.867 21.188 1.00 85.06 560 ALA A C 1
ATOM 4314 O O . ALA A 1 560 ? 3.028 14.690 21.990 1.00 85.06 560 ALA A O 1
ATOM 4315 N N . ASN A 1 561 ? 3.086 13.743 19.957 1.00 86.25 561 ASN A N 1
ATOM 4316 C CA . ASN A 1 561 ? 4.273 14.459 19.492 1.00 86.25 561 ASN A CA 1
ATOM 4317 C C . ASN A 1 561 ? 3.938 15.473 18.394 1.00 86.25 561 ASN A C 1
ATOM 4319 O O . ASN A 1 561 ? 4.795 15.773 17.561 1.00 86.25 561 ASN A O 1
ATOM 4323 N N . THR A 1 562 ? 2.707 15.989 18.369 1.00 84.38 562 THR A N 1
ATOM 4324 C CA . THR A 1 562 ? 2.304 17.068 17.463 1.00 84.38 562 THR A CA 1
ATOM 4325 C C . THR A 1 562 ? 1.766 18.282 18.217 1.00 84.38 562 THR A C 1
ATOM 4327 O O . THR A 1 562 ? 1.177 18.173 19.297 1.00 84.38 562 THR A O 1
ATOM 4330 N N . THR A 1 563 ? 1.988 19.457 17.640 1.00 82.56 563 THR A N 1
ATOM 4331 C CA . THR A 1 563 ? 1.344 20.718 18.028 1.00 82.56 563 THR A CA 1
ATOM 4332 C C . THR A 1 563 ? 0.323 21.183 16.990 1.00 82.56 563 THR A C 1
ATOM 4334 O O . THR A 1 563 ? -0.365 22.172 17.223 1.00 82.56 563 THR A O 1
ATOM 4337 N N . ASP A 1 564 ? 0.223 20.489 15.856 1.00 87.75 564 ASP A N 1
ATOM 4338 C CA . ASP A 1 564 ? -0.629 20.852 14.730 1.00 87.75 564 ASP A CA 1
ATOM 4339 C C . ASP A 1 564 ? -2.025 20.211 14.831 1.00 87.75 564 ASP A C 1
ATOM 4341 O O . ASP A 1 564 ? -2.185 19.002 15.037 1.00 87.75 564 ASP A O 1
ATOM 4345 N N . THR A 1 565 ? -3.065 21.029 14.668 1.00 86.19 565 THR A N 1
ATOM 4346 C CA . THR A 1 565 ? -4.461 20.585 14.786 1.00 86.19 565 THR A CA 1
ATOM 4347 C C . THR A 1 565 ? -4.900 19.706 13.621 1.00 86.19 565 THR A C 1
ATOM 4349 O O . THR A 1 565 ? -5.746 18.833 13.806 1.00 86.19 565 THR A O 1
ATOM 4352 N N . ALA A 1 566 ? -4.321 19.868 12.432 1.00 89.69 566 ALA A N 1
ATOM 4353 C CA . ALA A 1 566 ? -4.660 19.045 11.283 1.00 89.69 566 ALA A CA 1
ATOM 4354 C C . ALA A 1 566 ? -4.074 17.625 11.405 1.00 89.69 566 ALA A C 1
ATOM 4356 O O . ALA A 1 566 ? -4.719 16.671 10.971 1.00 89.69 566 ALA A O 1
ATOM 4357 N N . VAL A 1 567 ? -2.931 17.443 12.079 1.00 90.62 567 VAL A N 1
ATOM 4358 C CA . VAL A 1 567 ? -2.450 16.102 12.480 1.00 90.62 567 VAL A CA 1
ATOM 4359 C C . VAL A 1 567 ? -3.383 15.474 13.512 1.00 90.62 567 VAL A C 1
ATOM 4361 O O . VAL A 1 567 ? -3.768 14.317 13.349 1.00 90.62 567 VAL A O 1
ATOM 4364 N N . ALA A 1 568 ? -3.790 16.220 14.544 1.00 87.19 568 ALA A N 1
ATOM 4365 C CA . ALA A 1 568 ? -4.743 15.721 15.539 1.00 87.19 568 ALA A CA 1
ATOM 4366 C C . ALA A 1 568 ? -6.082 15.310 14.894 1.00 87.19 568 ALA A C 1
ATOM 4368 O O . ALA A 1 568 ? -6.639 14.266 15.239 1.00 87.19 568 ALA A O 1
ATOM 4369 N N . ASN A 1 569 ? -6.555 16.079 13.907 1.00 88.00 569 ASN A N 1
ATOM 4370 C CA . ASN A 1 569 ? -7.746 15.746 13.130 1.00 88.00 569 ASN A CA 1
ATOM 4371 C C . ASN A 1 569 ? -7.562 14.464 12.313 1.00 88.00 569 ASN A C 1
ATOM 4373 O O . ASN A 1 569 ? -8.405 13.578 12.408 1.00 88.00 569 ASN A O 1
ATOM 4377 N N . ALA A 1 570 ? -6.441 14.320 11.598 1.00 92.00 570 ALA A N 1
ATOM 4378 C CA . ALA A 1 570 ? -6.141 13.111 10.830 1.00 92.00 570 ALA A CA 1
ATOM 4379 C C . ALA A 1 570 ? -6.034 11.858 11.723 1.00 92.00 570 ALA A C 1
ATOM 4381 O O . ALA A 1 570 ? -6.460 10.776 11.327 1.00 92.00 570 ALA A O 1
ATOM 4382 N N . VAL A 1 571 ? -5.510 11.992 12.949 1.00 92.75 571 VAL A N 1
ATOM 4383 C CA . VAL A 1 571 ? -5.528 10.908 13.949 1.00 92.75 571 VAL A CA 1
ATOM 4384 C C . VAL A 1 571 ? -6.960 10.586 14.388 1.00 92.75 571 VAL A C 1
ATOM 4386 O O . VAL A 1 571 ? -7.302 9.413 14.528 1.00 92.75 571 VAL A O 1
ATOM 4389 N N . GLY A 1 572 ? -7.802 11.601 14.595 1.00 86.75 572 GLY A N 1
ATOM 4390 C CA . GLY A 1 572 ? -9.216 11.415 14.925 1.00 86.75 572 GLY A CA 1
ATOM 4391 C C . GLY A 1 572 ? -10.003 10.703 13.818 1.00 86.75 572 GLY A C 1
ATOM 4392 O O . GLY A 1 572 ? -10.773 9.786 14.110 1.00 86.75 572 GLY A O 1
ATOM 4393 N N . ASP A 1 573 ? -9.763 11.072 12.558 1.00 90.44 573 ASP A N 1
ATOM 4394 C CA . ASP A 1 573 ? -10.349 10.420 11.382 1.00 90.44 573 ASP A CA 1
ATOM 4395 C C . ASP A 1 573 ? -9.882 8.952 11.301 1.00 90.44 573 ASP A C 1
ATOM 4397 O O . ASP A 1 573 ? -10.705 8.041 11.257 1.00 90.44 573 ASP A O 1
ATOM 4401 N N . ALA A 1 574 ? -8.579 8.694 11.460 1.00 93.06 574 ALA A N 1
ATOM 4402 C CA . ALA A 1 574 ? -8.029 7.337 11.481 1.00 93.06 574 ALA A CA 1
ATOM 4403 C C . ALA A 1 574 ? -8.628 6.454 12.594 1.00 93.06 574 ALA A C 1
ATOM 4405 O O . ALA A 1 574 ? -8.933 5.285 12.371 1.00 93.06 574 ALA A O 1
ATOM 4406 N N . LEU A 1 575 ? -8.817 6.985 13.807 1.00 92.06 575 LEU A N 1
ATOM 4407 C CA . LEU A 1 575 ? -9.463 6.244 14.901 1.00 92.06 575 LEU A CA 1
ATOM 4408 C C . LEU A 1 575 ? -10.939 5.947 14.615 1.00 92.06 575 LEU A C 1
ATOM 4410 O O . LEU A 1 575 ? -11.452 4.925 15.074 1.00 92.06 575 LEU A O 1
ATOM 4414 N N . THR A 1 576 ? -11.602 6.819 13.857 1.00 89.19 576 THR A N 1
ATOM 4415 C CA . THR A 1 576 ? -12.981 6.615 13.408 1.00 89.19 576 THR A CA 1
ATOM 4416 C C . THR A 1 576 ? -13.052 5.474 12.396 1.00 89.19 576 THR A C 1
ATOM 4418 O O . THR A 1 576 ? -13.871 4.575 12.574 1.00 89.19 576 THR A O 1
ATOM 4421 N N . ASP A 1 577 ? -12.149 5.435 11.415 1.00 89.44 577 ASP A N 1
ATOM 4422 C CA . ASP A 1 577 ? -12.071 4.341 10.435 1.00 89.44 577 ASP A CA 1
ATOM 4423 C C . ASP A 1 577 ? -11.794 2.988 11.111 1.00 89.44 577 ASP A C 1
ATOM 4425 O O . ASP A 1 577 ? -12.338 1.944 10.745 1.00 89.44 577 ASP A O 1
ATOM 4429 N N . LEU A 1 578 ? -10.957 2.984 12.154 1.00 89.75 578 LEU A N 1
ATOM 4430 C CA . LEU A 1 578 ? -10.667 1.775 12.926 1.00 89.75 578 LEU A CA 1
ATOM 4431 C C . LEU A 1 578 ? -11.851 1.314 13.786 1.00 89.75 578 LEU A C 1
ATOM 4433 O O . LEU A 1 578 ? -11.953 0.122 14.085 1.00 89.75 578 LEU A O 1
ATOM 4437 N N . TRP A 1 579 ? -12.748 2.219 14.187 1.00 89.50 579 TRP A N 1
ATOM 4438 C CA . TRP A 1 579 ? -13.923 1.887 15.000 1.00 89.50 579 TRP A CA 1
ATOM 4439 C C . TRP A 1 579 ? -14.914 0.977 14.269 1.00 89.50 579 TRP A C 1
ATOM 4441 O O . TRP A 1 579 ? -15.606 0.169 14.899 1.00 89.50 579 TRP A O 1
ATOM 4451 N N . ASP A 1 580 ? -14.940 1.049 12.937 1.00 86.06 580 ASP A N 1
ATOM 4452 C CA . ASP A 1 580 ? -15.758 0.176 12.092 1.00 86.06 580 ASP A CA 1
ATOM 4453 C C . ASP A 1 580 ? -15.369 -1.299 12.168 1.00 86.06 580 ASP A C 1
ATOM 4455 O O . ASP A 1 580 ? -16.083 -2.169 11.673 1.00 86.06 580 ASP A O 1
ATOM 4459 N N . GLN A 1 581 ? -14.268 -1.609 12.849 1.00 83.50 581 GLN A N 1
ATOM 4460 C CA . GLN A 1 581 ? -13.829 -2.965 13.113 1.00 83.50 581 GLN A CA 1
ATOM 4461 C C . GLN A 1 581 ? -14.296 -3.385 14.516 1.00 83.50 581 GLN A C 1
ATOM 4463 O O . GLN A 1 581 ? -13.715 -2.934 15.509 1.00 83.50 581 GLN A O 1
ATOM 4468 N N . PRO A 1 582 ? -15.286 -4.297 14.648 1.00 82.94 582 PRO A N 1
ATOM 4469 C CA . PRO A 1 582 ? -15.859 -4.661 15.949 1.00 82.94 582 PRO A CA 1
ATOM 4470 C C . PRO A 1 582 ? -14.819 -5.138 16.970 1.00 82.94 582 PRO A C 1
ATOM 4472 O O . PRO A 1 582 ? -14.916 -4.829 18.156 1.00 82.94 582 PRO A O 1
ATOM 4475 N N . ALA A 1 583 ? -13.779 -5.834 16.500 1.00 78.12 583 ALA A N 1
ATOM 4476 C CA . ALA A 1 583 ? -12.681 -6.322 17.331 1.00 78.12 583 ALA A CA 1
ATOM 4477 C C . ALA A 1 583 ? -11.856 -5.199 17.994 1.00 78.12 583 ALA A C 1
ATOM 4479 O O . ALA A 1 583 ? -11.247 -5.430 19.037 1.00 78.12 583 ALA A O 1
ATOM 4480 N N . LEU A 1 584 ? -11.839 -3.990 17.420 1.00 83.25 584 LEU A N 1
ATOM 4481 C CA . LEU A 1 584 ? -11.026 -2.865 17.897 1.00 83.25 584 LEU A CA 1
ATOM 4482 C C . LEU A 1 584 ? -11.803 -1.874 18.762 1.00 83.25 584 LEU A C 1
ATOM 4484 O O . LEU A 1 584 ? -11.184 -1.090 19.480 1.00 83.25 584 LEU A O 1
ATOM 4488 N N . GLN A 1 585 ? -13.138 -1.927 18.759 1.00 88.38 585 GLN A N 1
ATOM 4489 C CA . GLN A 1 585 ? -13.990 -0.952 19.452 1.00 88.38 585 GLN A CA 1
ATOM 4490 C C . GLN A 1 585 ? -13.661 -0.821 20.941 1.00 88.38 585 GLN A C 1
ATOM 4492 O O . GLN A 1 585 ? -13.564 0.291 21.454 1.00 88.38 585 GLN A O 1
ATOM 4497 N N . ASN A 1 586 ? -13.433 -1.935 21.646 1.00 86.44 586 ASN A N 1
ATOM 4498 C CA . ASN A 1 586 ? -13.084 -1.900 23.070 1.00 86.44 586 ASN A CA 1
ATOM 4499 C C . ASN A 1 586 ? -11.712 -1.260 23.316 1.00 86.44 586 ASN A C 1
ATOM 4501 O O . ASN A 1 586 ? -11.553 -0.483 24.258 1.00 86.44 586 ASN A O 1
ATOM 4505 N N . THR A 1 587 ? -10.726 -1.556 22.466 1.00 84.81 587 THR A N 1
ATOM 4506 C CA . THR A 1 587 ? -9.385 -0.975 22.578 1.00 84.81 587 THR A CA 1
ATOM 4507 C C . THR A 1 587 ? -9.412 0.515 22.257 1.00 84.81 587 THR A C 1
ATOM 4509 O O . THR A 1 587 ? -8.875 1.300 23.030 1.00 84.81 587 THR A O 1
ATOM 4512 N N . ILE A 1 588 ? -10.105 0.923 21.190 1.00 88.25 588 ILE A N 1
ATOM 4513 C CA . ILE A 1 588 ? -10.283 2.336 20.830 1.00 88.25 588 ILE A CA 1
ATOM 4514 C C . ILE A 1 588 ? -11.027 3.075 21.942 1.00 88.25 588 ILE A C 1
ATOM 4516 O O . ILE A 1 588 ? -10.593 4.149 22.348 1.00 88.25 588 ILE A O 1
ATOM 4520 N N . ARG A 1 589 ? -12.090 2.481 22.505 1.00 89.75 589 ARG A N 1
ATOM 4521 C CA . ARG A 1 589 ? -12.821 3.033 23.655 1.00 89.75 589 ARG A CA 1
ATOM 4522 C C . ARG A 1 589 ? -11.869 3.308 24.819 1.00 89.75 589 ARG A C 1
ATOM 4524 O O . ARG A 1 589 ? -11.876 4.420 25.338 1.00 89.75 589 ARG A O 1
ATOM 4531 N N . ALA A 1 590 ? -11.032 2.335 25.186 1.00 87.31 590 ALA A N 1
ATOM 4532 C CA . ALA A 1 590 ? -10.052 2.473 26.263 1.00 87.31 590 ALA A CA 1
ATOM 4533 C C . ALA A 1 590 ? -8.985 3.543 25.963 1.00 87.31 590 ALA A C 1
ATOM 4535 O O . ALA A 1 590 ? -8.684 4.368 26.829 1.00 87.31 590 ALA A O 1
ATOM 4536 N N . THR A 1 591 ? -8.452 3.574 24.737 1.00 87.19 591 THR A N 1
ATOM 4537 C CA . THR A 1 591 ? -7.494 4.594 24.288 1.00 87.19 591 THR A CA 1
ATOM 4538 C C . THR A 1 591 ? -8.103 5.992 24.376 1.00 87.19 591 THR A C 1
ATOM 4540 O O . THR A 1 591 ? -7.544 6.853 25.055 1.00 87.19 591 THR A O 1
ATOM 4543 N N . LEU A 1 592 ? -9.285 6.203 23.792 1.00 89.62 592 LEU A N 1
ATOM 4544 C CA . LEU A 1 592 ? -9.994 7.483 23.823 1.00 89.62 592 LEU A CA 1
ATOM 4545 C C . LEU A 1 592 ? -10.334 7.922 25.250 1.00 89.62 592 LEU A C 1
ATOM 4547 O O . LEU A 1 592 ? -10.158 9.091 25.579 1.00 89.62 592 LEU A O 1
ATOM 4551 N N . THR A 1 593 ? -10.736 7.000 26.133 1.00 89.50 593 THR A N 1
ATOM 4552 C CA . THR A 1 593 ? -10.965 7.320 27.552 1.00 89.50 593 THR A CA 1
ATOM 4553 C C . THR A 1 593 ? -9.723 7.890 28.219 1.00 89.50 593 THR A C 1
ATOM 4555 O O . THR A 1 593 ? -9.829 8.886 28.929 1.00 89.50 593 THR A O 1
ATOM 4558 N N . SER A 1 594 ? -8.549 7.302 27.971 1.00 89.00 594 SER A N 1
ATOM 4559 C CA . SER A 1 594 ? -7.297 7.831 28.525 1.00 89.00 594 SER A CA 1
ATOM 4560 C C . SER A 1 594 ? -6.951 9.222 27.980 1.00 89.00 594 SER A C 1
ATOM 4562 O O . SER A 1 594 ? -6.348 10.028 28.686 1.00 89.00 594 SER A O 1
ATOM 4564 N N . TRP A 1 595 ? -7.364 9.525 26.746 1.00 89.88 595 TRP A N 1
ATOM 4565 C CA . TRP A 1 595 ? -7.068 10.789 26.076 1.00 89.88 595 TRP A CA 1
ATOM 4566 C C . TRP A 1 595 ? -8.046 11.908 26.423 1.00 89.88 595 TRP A C 1
ATOM 4568 O O . TRP A 1 595 ? -7.620 13.055 26.502 1.00 89.88 595 TRP A O 1
ATOM 4578 N N . PHE A 1 596 ? -9.320 11.602 26.699 1.00 86.50 596 PHE A N 1
ATOM 4579 C CA . PHE A 1 596 ? -10.303 12.605 27.136 1.00 86.50 596 PHE A CA 1
ATOM 4580 C C . PHE A 1 596 ? -9.866 13.349 28.400 1.00 86.50 596 PHE A C 1
ATOM 4582 O O . PHE A 1 596 ? -10.243 14.499 28.600 1.00 86.50 596 PHE A O 1
ATOM 4589 N N . THR A 1 597 ? -9.080 12.692 29.254 1.00 83.50 597 THR A N 1
ATOM 4590 C CA . THR A 1 597 ? -8.575 13.249 30.514 1.00 83.50 597 THR A CA 1
ATOM 4591 C C . THR A 1 597 ? -7.075 13.544 30.481 1.00 83.50 597 THR A C 1
ATOM 4593 O O . THR A 1 597 ? -6.480 13.782 31.533 1.00 83.50 597 THR A O 1
ATOM 4596 N N . ALA A 1 598 ? -6.435 13.473 29.311 1.00 86.12 598 ALA A N 1
ATOM 4597 C CA . ALA A 1 598 ? -5.009 13.743 29.186 1.00 86.12 598 ALA A CA 1
ATOM 4598 C C . ALA A 1 598 ? -4.713 15.230 29.419 1.00 86.12 598 ALA A C 1
ATOM 4600 O O . ALA A 1 598 ? -5.486 16.106 29.037 1.00 86.12 598 ALA A O 1
ATOM 4601 N N . THR A 1 599 ? -3.565 15.526 30.030 1.00 82.75 599 THR A N 1
ATOM 4602 C CA . THR A 1 599 ? -3.132 16.911 30.268 1.00 82.75 599 THR A CA 1
ATOM 4603 C C . THR A 1 599 ? -2.660 17.600 28.991 1.00 82.75 599 THR A C 1
ATOM 4605 O O . THR A 1 599 ? -2.681 18.827 28.922 1.00 82.75 599 THR A O 1
ATOM 4608 N N . GLN A 1 600 ? -2.229 16.841 27.979 1.00 80.25 600 GLN A N 1
ATOM 4609 C CA . GLN A 1 600 ? -1.785 17.411 26.713 1.00 80.25 600 GLN A CA 1
ATOM 4610 C C . GLN A 1 600 ? -2.960 17.689 25.760 1.00 80.25 600 GLN A C 1
ATOM 4612 O O . GLN A 1 600 ? -3.796 16.823 25.492 1.00 80.25 600 GLN A O 1
ATOM 4617 N N . HIS A 1 601 ? -2.987 18.902 25.199 1.00 79.56 601 HIS A N 1
ATOM 4618 C CA . HIS A 1 601 ? -4.092 19.394 24.368 1.00 79.56 601 HIS A CA 1
ATOM 4619 C C . HIS A 1 601 ? -4.297 18.600 23.063 1.00 79.56 601 HIS A C 1
ATOM 4621 O O . HIS A 1 601 ? -5.423 18.414 22.621 1.00 79.56 601 HIS A O 1
ATOM 4627 N N . HIS A 1 602 ? -3.241 18.054 22.460 1.00 78.62 602 HIS A N 1
ATOM 4628 C CA . HIS A 1 602 ? -3.353 17.259 21.229 1.00 78.62 602 HIS A CA 1
ATOM 4629 C C . HIS A 1 602 ? -4.055 15.904 21.432 1.00 78.62 602 HIS A C 1
ATOM 4631 O O . HIS A 1 602 ? -4.772 15.451 20.542 1.00 78.62 602 HIS A O 1
ATOM 4637 N N . TYR A 1 603 ? -3.906 15.266 22.602 1.00 81.38 603 TYR A N 1
ATOM 4638 C CA . TYR A 1 603 ? -4.604 14.013 22.906 1.00 81.38 603 TYR A CA 1
ATOM 4639 C C . TYR A 1 603 ? -6.096 14.273 23.067 1.00 81.38 603 TYR A C 1
ATOM 4641 O O . TYR A 1 603 ? -6.917 13.558 22.495 1.00 81.38 603 TYR A O 1
ATOM 4649 N N . THR A 1 604 ? -6.438 15.330 23.807 1.00 85.31 604 THR A N 1
ATOM 4650 C CA . THR A 1 604 ? -7.830 15.749 23.988 1.00 85.31 604 THR A CA 1
ATOM 4651 C C . THR A 1 604 ? -8.449 16.201 22.664 1.00 85.31 604 THR A C 1
ATOM 4653 O O . THR A 1 604 ? -9.567 15.789 22.375 1.00 85.31 604 THR A O 1
ATOM 4656 N N . ALA A 1 605 ? -7.722 16.927 21.807 1.00 83.12 605 ALA A N 1
ATOM 4657 C CA . ALA A 1 605 ? -8.182 17.315 20.469 1.00 83.12 605 ALA A CA 1
ATOM 4658 C C . ALA A 1 605 ? -8.443 16.105 19.551 1.00 83.12 605 ALA A C 1
ATOM 4660 O O . ALA A 1 605 ? -9.525 15.996 18.971 1.00 83.12 605 ALA A O 1
ATOM 4661 N N . ALA A 1 606 ? -7.503 15.155 19.463 1.00 82.12 606 ALA A N 1
ATOM 4662 C CA . ALA A 1 606 ? -7.678 13.939 18.664 1.00 82.12 606 ALA A CA 1
ATOM 4663 C C . ALA A 1 606 ? -8.845 13.079 19.184 1.00 82.12 606 ALA A C 1
ATOM 4665 O O . ALA A 1 606 ? -9.669 12.595 18.404 1.00 82.12 606 ALA A O 1
ATOM 4666 N N . ALA A 1 607 ? -8.959 12.933 20.509 1.00 87.00 607 ALA A N 1
ATOM 4667 C CA . ALA A 1 607 ? -10.047 12.183 21.122 1.00 87.00 607 ALA A CA 1
ATOM 4668 C C . ALA A 1 607 ? -11.407 12.854 20.917 1.00 87.00 607 ALA A C 1
ATOM 4670 O O . ALA A 1 607 ? -12.384 12.175 20.608 1.00 87.00 607 ALA A O 1
ATOM 4671 N N . ARG A 1 608 ? -11.465 14.184 21.038 1.00 89.38 608 ARG A N 1
ATOM 4672 C CA . ARG A 1 608 ? -12.648 15.002 20.758 1.00 89.38 608 ARG A CA 1
ATOM 4673 C C . ARG A 1 608 ? -13.110 14.835 19.318 1.00 89.38 608 ARG A C 1
ATOM 4675 O O . ARG A 1 608 ? -14.291 14.583 19.100 1.00 89.38 608 ARG A O 1
ATOM 4682 N N . ARG A 1 609 ? -12.198 14.941 18.345 1.00 86.75 609 ARG A N 1
ATOM 4683 C CA . ARG A 1 609 ? -12.514 14.761 16.921 1.00 86.75 609 ARG A CA 1
ATOM 4684 C C . ARG A 1 609 ? -13.097 13.373 16.652 1.00 86.75 609 ARG A C 1
ATOM 4686 O O . ARG A 1 609 ? -14.181 13.290 16.077 1.00 86.75 609 ARG A O 1
ATOM 4693 N N . ALA A 1 610 ? -12.420 12.316 17.111 1.00 86.88 610 ALA A N 1
ATOM 4694 C CA . ALA A 1 610 ? -12.901 10.941 16.970 1.00 86.88 610 ALA A CA 1
ATOM 4695 C C . ALA A 1 610 ? -14.272 10.757 17.639 1.00 86.88 610 ALA A C 1
ATOM 4697 O O . ALA A 1 610 ? -15.193 10.207 17.044 1.00 86.88 610 ALA A O 1
ATOM 4698 N N . PHE A 1 611 ? -14.444 11.270 18.860 1.00 93.44 611 PHE A N 1
ATOM 4699 C CA . PHE A 1 611 ? -15.713 11.197 19.578 1.00 93.44 611 PHE A CA 1
ATOM 4700 C C . PHE A 1 611 ? -16.853 11.891 18.832 1.00 93.44 611 PHE A C 1
ATOM 4702 O O . PHE A 1 611 ? -17.905 11.285 18.668 1.00 93.44 611 PHE A O 1
ATOM 4709 N N . LEU A 1 612 ? -16.656 13.130 18.373 1.00 91.94 612 LEU A N 1
ATOM 4710 C CA . LEU A 1 612 ? -17.683 13.887 17.656 1.00 91.94 612 LEU A CA 1
ATOM 4711 C C . LEU A 1 612 ? -18.090 13.184 16.361 1.00 91.94 612 LEU A C 1
ATOM 4713 O O . LEU A 1 612 ? -19.277 13.089 16.071 1.00 91.94 612 LEU A O 1
ATOM 4717 N N . HIS A 1 613 ? -17.129 12.619 15.627 1.00 89.31 613 HIS A N 1
ATOM 4718 C CA . HIS A 1 613 ? -17.444 11.832 14.440 1.00 89.31 613 HIS A CA 1
ATOM 4719 C C . HIS A 1 613 ? -18.235 10.562 14.790 1.00 89.31 613 HIS A C 1
ATOM 4721 O O . HIS A 1 613 ? -19.190 10.222 14.096 1.00 89.31 613 HIS A O 1
ATOM 4727 N N . LEU A 1 614 ? -17.883 9.852 15.863 1.00 89.88 614 LEU A N 1
ATOM 4728 C CA . LEU A 1 614 ? -18.641 8.679 16.310 1.00 89.88 614 LEU A CA 1
ATOM 4729 C C . LEU A 1 614 ? -20.036 9.045 16.839 1.00 89.88 614 LEU A C 1
ATOM 4731 O O . LEU A 1 614 ? -20.977 8.276 16.656 1.00 89.88 614 LEU A O 1
ATOM 4735 N N . ALA A 1 615 ? -20.174 10.205 17.479 1.00 91.31 615 ALA A N 1
ATOM 4736 C CA . ALA A 1 615 ? -21.436 10.717 17.998 1.00 91.31 615 ALA A CA 1
ATOM 4737 C C . ALA A 1 615 ? -22.396 11.147 16.880 1.00 91.31 615 ALA A C 1
ATOM 4739 O O . ALA A 1 615 ? -23.602 10.988 17.046 1.00 91.31 615 ALA A O 1
ATOM 4740 N N . ASP A 1 616 ? -21.877 11.635 15.754 1.00 91.62 616 ASP A N 1
ATOM 4741 C CA . ASP A 1 616 ? -22.666 12.015 14.576 1.00 91.62 616 ASP A CA 1
ATOM 4742 C C . ASP A 1 616 ? -23.156 10.813 13.746 1.00 91.62 616 ASP A C 1
ATOM 4744 O O . ASP A 1 616 ? -24.028 10.932 12.890 1.00 91.62 616 ASP A O 1
ATOM 4748 N N . ARG A 1 617 ? -22.626 9.611 13.997 1.00 89.69 617 ARG A N 1
ATOM 4749 C CA . ARG A 1 617 ? -23.038 8.404 13.271 1.00 89.69 617 ARG A CA 1
ATOM 4750 C C . ARG A 1 617 ? -24.328 7.822 13.825 1.00 89.69 617 ARG A C 1
ATOM 4752 O O . ARG A 1 617 ? -24.511 7.729 15.038 1.00 89.69 617 ARG A O 1
ATOM 4759 N N . THR A 1 618 ? -25.172 7.320 12.930 1.00 87.94 618 THR A N 1
ATOM 4760 C CA . THR A 1 618 ? -26.432 6.648 13.259 1.00 87.94 618 THR A CA 1
ATOM 4761 C C . THR A 1 618 ? -26.411 5.164 12.887 1.00 87.94 618 THR A C 1
ATOM 4763 O O . THR A 1 618 ? -25.666 4.718 12.013 1.00 87.94 618 THR A O 1
ATOM 4766 N N . THR A 1 619 ? -27.209 4.371 13.596 1.00 85.88 619 THR A N 1
ATOM 4767 C CA . THR A 1 619 ? -27.572 2.999 13.238 1.00 85.88 619 THR A CA 1
ATOM 4768 C C . THR A 1 619 ? -28.533 3.007 12.039 1.00 85.88 619 THR A C 1
ATOM 4770 O O . THR A 1 619 ? -29.077 4.063 11.705 1.00 85.88 619 THR A O 1
ATOM 4773 N N . PRO A 1 620 ? -28.807 1.851 11.400 1.00 82.50 620 PRO A N 1
ATOM 4774 C CA . PRO A 1 620 ? -29.794 1.765 10.318 1.00 82.50 620 PRO A CA 1
ATOM 4775 C C . PRO A 1 620 ? -31.188 2.294 10.694 1.00 82.50 620 PRO A C 1
ATOM 4777 O O . PRO A 1 620 ? -31.901 2.801 9.834 1.00 82.50 620 PRO A O 1
ATOM 4780 N N . ASP A 1 621 ? -31.542 2.244 11.981 1.00 81.62 621 ASP A N 1
ATOM 4781 C CA . ASP A 1 621 ? -32.803 2.766 12.525 1.00 81.62 621 ASP A CA 1
ATOM 4782 C C . ASP A 1 621 ? -32.771 4.288 12.783 1.00 81.62 621 ASP A C 1
ATOM 4784 O O . ASP A 1 621 ? -33.670 4.846 13.409 1.00 81.62 621 ASP A O 1
ATOM 4788 N N . GLY A 1 622 ? -31.707 4.981 12.365 1.00 81.62 622 GLY A N 1
ATOM 4789 C CA . GLY A 1 622 ? -31.547 6.424 12.553 1.00 81.62 622 GLY A CA 1
ATOM 4790 C C . GLY A 1 622 ? -31.246 6.846 13.995 1.00 81.62 622 GLY A C 1
ATOM 4791 O O . GLY A 1 622 ? -31.394 8.019 14.322 1.00 81.62 622 GLY A O 1
ATOM 4792 N N . THR A 1 623 ? -30.832 5.919 14.868 1.00 86.12 623 THR A N 1
ATOM 4793 C CA . THR A 1 623 ? -30.460 6.216 16.264 1.00 86.12 623 THR A CA 1
ATOM 4794 C C . THR A 1 623 ? -28.948 6.445 16.380 1.00 86.12 623 THR A C 1
ATOM 4796 O O . THR A 1 623 ? -28.201 5.679 15.780 1.00 86.12 623 THR A O 1
ATOM 4799 N N . PRO A 1 624 ? -28.436 7.426 17.148 1.00 87.75 624 PRO A N 1
ATOM 4800 C CA . PRO A 1 624 ? -27.008 7.658 17.284 1.00 87.75 624 PRO A CA 1
ATOM 4801 C C . PRO A 1 624 ? -26.301 6.416 17.819 1.00 87.75 624 PRO A C 1
ATOM 4803 O O . PRO A 1 624 ? -26.749 5.796 18.787 1.00 87.75 624 PRO A O 1
ATOM 4806 N N . LEU A 1 62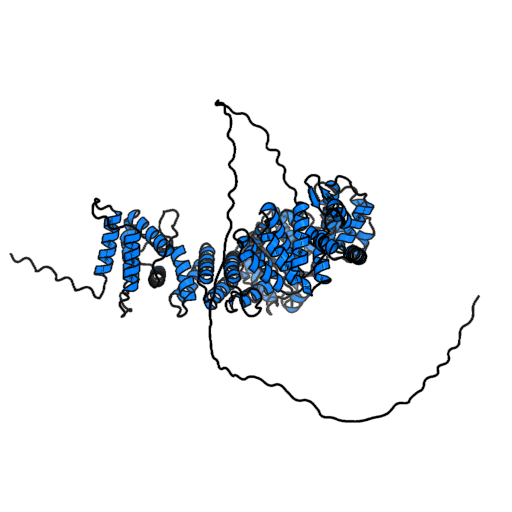5 ? -25.168 6.070 17.211 1.00 85.69 625 LEU A N 1
ATOM 4807 C CA . LEU A 1 625 ? -24.410 4.851 17.499 1.00 85.69 625 LEU A CA 1
ATOM 4808 C C . LEU A 1 625 ? -24.050 4.736 18.987 1.00 85.69 625 LEU A C 1
ATOM 4810 O O . LEU A 1 625 ? -24.069 3.650 19.562 1.00 85.69 625 LEU A O 1
ATOM 4814 N N . LEU A 1 626 ? -23.750 5.873 19.615 1.00 86.69 626 LEU A N 1
ATOM 4815 C CA . LEU A 1 626 ? -23.366 5.959 21.024 1.00 86.69 626 LEU A CA 1
ATOM 4816 C C . LEU A 1 626 ? -24.564 6.021 21.990 1.00 86.69 626 LEU A C 1
ATOM 4818 O O . LEU A 1 626 ? -24.358 5.951 23.200 1.00 86.69 626 LEU A O 1
ATOM 4822 N N . LEU A 1 627 ? -25.792 6.140 21.472 1.00 82.19 627 LEU A N 1
ATOM 4823 C CA . LEU A 1 627 ? -27.042 6.172 22.240 1.00 82.19 627 LEU A CA 1
ATOM 4824 C C . LEU A 1 627 ? -27.785 4.823 22.225 1.00 82.19 627 LEU A C 1
ATOM 4826 O O . LEU A 1 627 ? -28.590 4.571 23.110 1.00 82.19 627 LEU A O 1
ATOM 4830 N N . ALA A 1 628 ? -27.511 3.944 21.255 1.00 61.53 628 ALA A N 1
ATOM 4831 C CA . ALA A 1 628 ? -28.276 2.722 20.957 1.00 61.53 628 ALA A CA 1
ATOM 4832 C C . ALA A 1 628 ? -28.306 1.623 22.056 1.00 61.53 628 ALA A C 1
ATOM 4834 O O . ALA A 1 628 ? -28.757 0.509 21.794 1.00 61.53 628 ALA A O 1
ATOM 4835 N N . ARG A 1 629 ? -27.826 1.889 23.279 1.00 60.81 629 ARG A N 1
ATOM 4836 C CA . ARG A 1 629 ? -27.921 0.968 24.424 1.00 60.81 629 ARG A CA 1
ATOM 4837 C C . ARG A 1 629 ? -29.088 1.402 25.316 1.00 60.81 629 ARG A C 1
ATOM 4839 O O . ARG A 1 629 ? -29.076 2.499 25.856 1.00 60.81 629 ARG A O 1
ATOM 4846 N N . ASP A 1 630 ? -30.085 0.529 25.413 1.00 55.25 630 ASP A N 1
ATOM 4847 C CA . ASP A 1 630 ? -31.470 0.763 25.855 1.00 55.25 630 ASP A CA 1
ATOM 4848 C C . ASP A 1 630 ? -31.656 1.034 27.367 1.00 55.25 630 ASP A C 1
ATOM 4850 O O . ASP A 1 630 ? -32.488 0.419 28.028 1.00 55.25 630 ASP A O 1
ATOM 4854 N N . ASP A 1 631 ? -30.891 1.967 27.939 1.00 56.69 631 ASP A N 1
ATOM 4855 C CA . ASP A 1 631 ? -31.029 2.376 29.335 1.00 56.69 631 ASP A CA 1
ATOM 4856 C C . ASP A 1 631 ? -31.329 3.876 29.446 1.00 56.69 631 ASP A C 1
ATOM 4858 O O . ASP A 1 631 ? -30.684 4.731 28.847 1.00 56.69 631 ASP A O 1
ATOM 4862 N N . SER A 1 632 ? -32.265 4.233 30.328 1.00 63.50 632 SER A N 1
ATOM 4863 C CA . SER A 1 632 ? -32.568 5.619 30.747 1.00 63.50 632 SER A CA 1
ATOM 4864 C C . SER A 1 632 ? -31.400 6.334 31.470 1.00 63.50 632 SER A C 1
ATOM 4866 O O . SER A 1 632 ? -31.569 7.385 32.106 1.00 63.50 632 SER A O 1
ATOM 4868 N N . ARG A 1 633 ? -30.196 5.756 31.419 1.00 70.38 633 ARG A N 1
ATOM 4869 C CA . ARG A 1 633 ? -28.961 6.263 32.010 1.00 70.38 633 ARG A CA 1
ATOM 4870 C C . ARG A 1 633 ? -27.957 6.584 30.898 1.00 70.38 633 ARG A C 1
ATOM 4872 O O . ARG A 1 633 ? -27.727 5.723 30.055 1.00 70.38 633 ARG A O 1
ATOM 4879 N N . PRO A 1 634 ? -27.332 7.776 30.917 1.00 73.75 634 PRO A N 1
ATOM 4880 C CA . PRO A 1 634 ? -26.261 8.108 29.982 1.00 73.75 634 PRO A CA 1
ATOM 4881 C C . PRO A 1 634 ? -25.135 7.070 30.044 1.00 73.75 634 PRO A C 1
ATOM 4883 O O . PRO A 1 634 ? -24.705 6.697 31.139 1.00 73.75 634 PRO A O 1
ATOM 4886 N N . ASP A 1 635 ? -24.621 6.631 28.890 1.00 83.31 635 ASP A N 1
ATOM 4887 C CA . ASP A 1 635 ? -23.376 5.854 28.853 1.00 83.31 635 ASP A CA 1
ATOM 4888 C C . ASP A 1 635 ? -22.254 6.725 29.434 1.00 83.31 635 ASP A C 1
ATOM 4890 O O . ASP A 1 635 ? -21.969 7.814 28.927 1.00 83.31 635 ASP A O 1
ATOM 4894 N N . ALA A 1 636 ? -21.599 6.251 30.497 1.00 84.50 636 ALA A N 1
ATOM 4895 C CA . ALA A 1 636 ? -20.532 6.984 31.176 1.00 84.50 636 ALA A CA 1
ATOM 4896 C C . ALA A 1 636 ? -19.387 7.358 30.218 1.00 84.50 636 ALA A C 1
ATOM 4898 O O . ALA A 1 636 ? -18.744 8.403 30.372 1.00 84.50 636 ALA A O 1
ATOM 4899 N N . TRP A 1 637 ? -19.148 6.521 29.203 1.00 87.94 637 TRP A N 1
ATOM 4900 C CA . TRP A 1 637 ? -18.170 6.809 28.161 1.00 87.94 637 TRP A CA 1
ATOM 4901 C C . TRP A 1 637 ? -18.613 7.966 27.256 1.00 87.94 637 TRP A C 1
ATOM 4903 O O . TRP A 1 637 ? -17.861 8.928 27.095 1.00 87.94 637 TRP A O 1
ATOM 4913 N N . ALA A 1 638 ? -19.844 7.921 26.734 1.00 89.25 638 ALA A N 1
ATOM 4914 C CA . ALA A 1 638 ? -20.396 8.989 25.899 1.00 89.25 638 ALA A CA 1
ATOM 4915 C C . ALA A 1 638 ? -20.463 10.325 26.650 1.00 89.25 638 ALA A C 1
ATOM 4917 O O . ALA A 1 638 ? -20.140 11.374 26.098 1.00 89.25 638 ALA A O 1
ATOM 4918 N N . LEU A 1 639 ? -20.796 10.279 27.939 1.00 88.94 639 LEU A N 1
ATOM 4919 C CA . LEU A 1 639 ? -20.799 11.440 28.819 1.00 88.94 639 LEU A CA 1
ATOM 4920 C C . LEU A 1 639 ? -19.409 12.083 28.947 1.00 88.94 639 LEU A C 1
ATOM 4922 O O . LEU A 1 639 ? -19.275 13.306 28.951 1.00 88.94 639 LEU A O 1
ATOM 4926 N N . THR A 1 640 ? -18.362 11.262 29.046 1.00 88.69 640 THR A N 1
ATOM 4927 C CA . THR A 1 640 ? -16.971 11.736 29.129 1.00 88.69 640 THR A CA 1
ATOM 4928 C C . THR A 1 640 ? -16.525 12.363 27.807 1.00 88.69 640 THR A C 1
ATOM 4930 O O . THR A 1 640 ? -15.886 13.415 27.817 1.00 88.69 640 THR A O 1
ATOM 4933 N N . GLY A 1 641 ? -16.921 11.774 26.675 1.00 90.56 641 GLY A N 1
ATOM 4934 C CA . GLY A 1 641 ? -16.675 12.340 25.350 1.00 90.56 641 GLY A CA 1
ATOM 4935 C C . GLY A 1 641 ? -17.390 13.674 25.124 1.00 90.56 641 GLY A C 1
ATOM 4936 O O . GLY A 1 641 ? -16.750 14.638 24.710 1.00 90.56 641 GLY A O 1
ATOM 4937 N N . TRP A 1 642 ? -18.677 13.780 25.483 1.00 92.44 642 TRP A N 1
ATOM 4938 C CA . TRP A 1 642 ? -19.432 15.036 25.381 1.00 92.44 642 TRP A CA 1
ATOM 4939 C C . TRP A 1 642 ? -18.827 16.141 26.245 1.00 92.44 642 TRP A C 1
ATOM 4941 O O . TRP A 1 642 ? -18.716 17.274 25.793 1.00 92.44 642 TRP A O 1
ATOM 4951 N N . ARG A 1 643 ? -18.358 15.818 27.456 1.00 90.00 643 ARG A N 1
ATOM 4952 C CA . ARG A 1 643 ? -17.619 16.771 28.303 1.00 90.00 643 ARG A CA 1
ATOM 4953 C C . ARG A 1 643 ? -16.363 17.282 27.615 1.00 90.00 643 ARG A C 1
ATOM 4955 O O . ARG A 1 643 ? -16.177 18.489 27.517 1.00 90.00 643 ARG A O 1
ATOM 4962 N N . CYS A 1 644 ? -15.547 16.364 27.098 1.00 89.50 644 CYS A N 1
ATOM 4963 C CA . CYS A 1 644 ? -14.337 16.719 26.367 1.00 89.50 644 CYS A CA 1
ATOM 4964 C C . CYS A 1 644 ? -14.654 17.579 25.131 1.00 89.50 644 CYS A C 1
ATOM 4966 O O . CYS A 1 644 ? -13.914 18.515 24.834 1.00 89.50 644 CYS A O 1
ATOM 4968 N N . ALA A 1 645 ? -15.760 17.310 24.430 1.00 90.69 645 ALA A N 1
ATOM 4969 C CA . ALA A 1 645 ? -16.209 18.103 23.287 1.00 90.69 645 ALA A CA 1
ATOM 4970 C C . ALA A 1 645 ? -16.677 19.513 23.665 1.00 90.69 645 ALA A C 1
ATOM 4972 O O . ALA A 1 645 ? -16.352 20.461 22.961 1.00 90.69 645 ALA A O 1
ATOM 4973 N N . LEU A 1 646 ? -17.383 19.657 24.787 1.00 91.38 646 LEU A N 1
ATOM 4974 C CA . LEU A 1 646 ? -17.867 20.948 25.284 1.00 91.38 646 LEU A CA 1
ATOM 4975 C C . LEU A 1 646 ? -16.772 21.812 25.927 1.00 91.38 646 LEU A C 1
ATOM 4977 O O . LEU A 1 646 ? -17.006 22.993 26.169 1.00 91.38 646 LEU A O 1
ATOM 4981 N N . ASP A 1 647 ? -15.598 21.241 26.211 1.00 87.69 647 ASP A N 1
ATOM 4982 C CA . ASP A 1 647 ? -14.414 21.980 26.674 1.00 87.69 647 ASP A CA 1
ATOM 4983 C C . ASP A 1 647 ? -13.732 22.809 25.570 1.00 87.69 647 ASP A C 1
ATOM 4985 O O . ASP A 1 647 ? -12.759 23.503 25.859 1.00 87.69 647 ASP A O 1
ATOM 4989 N N . ASP A 1 648 ? -14.199 22.725 24.320 1.00 83.50 648 ASP A N 1
ATOM 4990 C CA . ASP A 1 648 ? -13.706 23.522 23.188 1.00 83.50 648 ASP A CA 1
ATOM 4991 C C . ASP A 1 648 ? -14.676 24.613 22.748 1.00 83.50 648 ASP A C 1
ATOM 4993 O O . ASP A 1 648 ? -15.840 24.643 23.146 1.00 83.50 648 ASP A O 1
ATOM 4997 N N . GLU A 1 649 ? -14.220 25.445 21.817 1.00 84.06 649 GLU A N 1
ATOM 4998 C CA . GLU A 1 649 ? -15.101 26.316 21.048 1.00 84.06 649 GLU A CA 1
ATOM 4999 C C . GLU A 1 649 ? -16.090 25.523 20.172 1.00 84.06 649 GLU A C 1
ATOM 5001 O O . GLU A 1 649 ? -15.796 24.445 19.641 1.00 84.06 649 GLU A O 1
ATOM 5006 N N . ALA A 1 650 ? -17.288 26.090 19.996 1.00 81.88 650 ALA A N 1
ATOM 5007 C CA . ALA A 1 650 ? -18.303 25.524 19.118 1.00 81.88 650 ALA A CA 1
ATOM 5008 C C . ALA A 1 650 ? -17.780 25.453 17.674 1.00 81.88 650 ALA A C 1
ATOM 5010 O O . ALA A 1 650 ? -17.344 26.451 17.105 1.00 81.88 650 ALA A O 1
ATOM 5011 N N . ASN A 1 651 ? -17.861 24.271 17.064 1.00 86.12 651 ASN A N 1
ATOM 5012 C CA . ASN A 1 651 ? -17.415 24.029 15.695 1.00 86.12 651 ASN A CA 1
ATOM 5013 C C . ASN A 1 651 ? -18.449 23.207 14.910 1.00 86.12 651 ASN A C 1
ATOM 5015 O O . ASN A 1 651 ? -19.402 22.668 15.476 1.00 86.12 651 ASN A O 1
ATOM 5019 N N . ILE A 1 652 ? -18.246 23.096 13.594 1.00 86.56 652 ILE A N 1
ATOM 5020 C CA . ILE A 1 652 ? -19.178 22.408 12.688 1.00 86.56 652 ILE A CA 1
ATOM 5021 C C . ILE A 1 652 ? -19.383 20.925 13.034 1.00 86.56 652 ILE A C 1
ATOM 5023 O O . ILE A 1 652 ? -20.470 20.399 12.822 1.00 86.56 652 ILE A O 1
ATOM 5027 N N . HIS A 1 653 ? -18.372 20.251 13.592 1.00 87.31 653 HIS A N 1
ATOM 5028 C CA . HIS A 1 653 ? -18.464 18.835 13.955 1.00 87.31 653 HIS A CA 1
ATOM 5029 C C . HIS A 1 653 ? -19.270 18.634 15.238 1.00 87.31 653 HIS A C 1
ATOM 5031 O O . HIS A 1 653 ? -20.045 17.687 15.335 1.00 87.31 653 HIS A O 1
ATOM 5037 N N . LEU A 1 654 ? -19.118 19.545 16.205 1.00 93.00 654 LEU A N 1
ATOM 5038 C CA . LEU A 1 654 ? -19.953 19.579 17.401 1.00 93.00 654 LEU A CA 1
ATOM 5039 C C . LEU A 1 654 ? -21.410 19.843 17.028 1.00 93.00 654 LEU A C 1
ATOM 5041 O O . LEU A 1 654 ? -22.287 19.140 17.524 1.00 93.00 654 LEU A O 1
ATOM 5045 N N . GLN A 1 655 ? -21.654 20.808 16.135 1.00 93.38 655 GLN A N 1
ATOM 5046 C CA . GLN A 1 655 ? -23.001 21.109 15.655 1.00 93.38 655 GLN A CA 1
ATOM 5047 C C . GLN A 1 655 ? -23.628 19.900 14.953 1.00 93.38 655 GLN A C 1
ATOM 5049 O O . GLN A 1 655 ? -24.735 19.527 15.313 1.00 93.38 655 GLN A O 1
ATOM 5054 N N . GLY A 1 656 ? -22.915 19.247 14.026 1.00 91.69 656 GLY A N 1
ATOM 5055 C CA . GLY A 1 656 ? -23.418 18.057 13.327 1.00 91.69 656 GLY A CA 1
ATOM 5056 C C . GLY A 1 656 ? -23.813 16.934 14.289 1.00 91.69 656 GLY A C 1
ATOM 5057 O O . GLY A 1 656 ? -24.966 16.507 14.305 1.00 91.69 656 GLY A O 1
ATOM 5058 N N . ALA A 1 657 ? -22.903 16.550 15.193 1.00 93.56 657 ALA A N 1
ATOM 5059 C CA . ALA A 1 657 ? -23.185 15.518 16.191 1.00 93.56 657 ALA A CA 1
ATOM 5060 C C . ALA A 1 657 ? -24.370 15.888 17.101 1.00 93.56 657 ALA A C 1
ATOM 5062 O O . ALA A 1 657 ? -25.214 15.047 17.416 1.00 93.56 657 ALA A O 1
ATOM 5063 N N . PHE A 1 658 ? -24.448 17.151 17.526 1.00 95.25 658 PHE A N 1
ATOM 5064 C CA . PHE A 1 658 ? -25.543 17.653 18.351 1.00 95.25 658 PHE A CA 1
ATOM 5065 C C . PHE A 1 658 ? -26.885 17.616 17.603 1.00 95.25 658 PHE A C 1
ATOM 5067 O O . PHE A 1 658 ? -27.883 17.135 18.149 1.00 95.25 658 PHE A O 1
ATOM 5074 N N . ASP A 1 659 ? -26.896 18.051 16.342 1.00 94.31 659 ASP A N 1
ATOM 5075 C CA . ASP A 1 659 ? -28.065 18.033 15.466 1.00 94.31 659 ASP A CA 1
ATOM 5076 C C . ASP A 1 659 ? -28.587 16.608 15.292 1.00 94.31 659 ASP A C 1
ATOM 5078 O O . ASP A 1 659 ? -29.787 16.371 15.442 1.00 94.31 659 ASP A O 1
ATOM 5082 N N . THR A 1 660 ? -27.695 15.646 15.046 1.00 94.19 660 THR A N 1
ATOM 5083 C CA . THR A 1 660 ? -28.028 14.222 14.925 1.00 94.19 660 THR A CA 1
ATOM 5084 C C . THR A 1 660 ? -28.719 13.691 16.186 1.00 94.19 660 THR A C 1
ATOM 5086 O O . THR A 1 660 ? -29.759 13.026 16.103 1.00 94.19 660 THR A O 1
ATOM 5089 N N . TRP A 1 661 ? -28.218 14.034 17.375 1.00 94.69 661 TRP A N 1
ATOM 5090 C CA . TRP A 1 661 ? -28.814 13.597 18.643 1.00 94.69 661 TRP A CA 1
ATOM 5091 C C . TRP A 1 661 ? -30.177 14.246 18.914 1.00 94.69 661 TRP A C 1
ATOM 5093 O O . TRP A 1 661 ? -31.106 13.547 19.327 1.00 94.69 661 TRP A O 1
ATOM 5103 N N . LEU A 1 662 ? -30.347 15.546 18.646 1.00 94.69 662 LEU A N 1
ATOM 5104 C CA . LEU A 1 662 ? -31.645 16.209 18.823 1.00 94.69 662 LEU A CA 1
ATOM 5105 C C . LEU A 1 662 ? -32.677 15.811 17.764 1.00 94.69 662 LEU A C 1
ATOM 5107 O O . LEU A 1 662 ? -33.846 15.620 18.099 1.00 94.69 662 LEU A O 1
ATOM 5111 N N . ASN A 1 663 ? -32.266 15.607 16.511 1.00 93.25 663 ASN A N 1
ATOM 5112 C CA . ASN A 1 663 ? -33.135 15.057 15.468 1.00 93.25 663 ASN A CA 1
ATOM 5113 C C . ASN A 1 663 ? -33.631 13.655 15.851 1.00 93.25 663 ASN A C 1
ATOM 5115 O O . ASN A 1 663 ? -34.790 13.314 15.603 1.00 93.25 663 ASN A O 1
ATOM 5119 N N . THR A 1 664 ? -32.785 12.864 16.515 1.00 90.62 664 THR A N 1
ATOM 5120 C CA . THR A 1 664 ? -33.179 11.557 17.050 1.00 90.62 664 THR A CA 1
ATOM 5121 C C . THR A 1 664 ? -34.159 11.699 18.204 1.00 90.62 664 THR A C 1
ATOM 5123 O O . THR A 1 664 ? -35.182 11.023 18.199 1.00 90.62 664 THR A O 1
ATOM 5126 N N . ALA A 1 665 ? -33.889 12.576 19.174 1.00 91.31 665 ALA A N 1
ATOM 5127 C CA . ALA A 1 665 ? -34.804 12.823 20.289 1.00 91.31 665 ALA A CA 1
ATOM 5128 C C . ALA A 1 665 ? -36.194 13.280 19.812 1.00 91.31 665 ALA A C 1
ATOM 5130 O O . ALA A 1 665 ? -37.198 12.911 20.417 1.00 91.31 665 ALA A O 1
ATOM 5131 N N . LEU A 1 666 ? -36.248 14.031 18.708 1.00 92.12 666 LEU A N 1
ATOM 5132 C CA . LEU A 1 666 ? -37.488 14.437 18.055 1.00 92.12 666 LEU A CA 1
ATOM 5133 C C . LEU A 1 666 ? -38.195 13.262 17.357 1.00 92.12 666 LEU A C 1
ATOM 5135 O O . LEU A 1 666 ? -39.389 13.060 17.546 1.00 92.12 666 LEU A O 1
ATOM 5139 N N . SER A 1 667 ? -37.459 12.474 16.569 1.00 90.00 667 SER A N 1
ATOM 5140 C CA . SER A 1 667 ? -38.025 11.371 15.772 1.00 90.00 667 SER A CA 1
ATOM 5141 C C . SER A 1 667 ? -38.383 10.141 16.618 1.00 90.00 667 SER A C 1
ATOM 5143 O O . SER A 1 667 ? -39.257 9.358 16.251 1.00 90.00 667 SER A O 1
ATOM 5145 N N . HIS A 1 668 ? -37.733 9.979 17.773 1.00 88.75 668 HIS A N 1
ATOM 5146 C CA . HIS A 1 668 ? -37.893 8.856 18.692 1.00 88.75 668 HIS A CA 1
ATOM 5147 C C . HIS A 1 668 ? -38.154 9.361 20.123 1.00 88.75 668 HIS A C 1
ATOM 5149 O O . HIS A 1 668 ? -37.238 9.373 20.951 1.00 88.75 668 HIS A O 1
ATOM 5155 N N . PRO A 1 669 ? -39.411 9.700 20.479 1.00 87.62 669 PRO A N 1
ATOM 5156 C CA . PRO A 1 669 ? -39.746 10.291 21.782 1.00 87.62 669 PRO A CA 1
ATOM 5157 C C . PRO A 1 669 ? -39.309 9.466 23.004 1.00 87.62 669 PRO A C 1
ATOM 5159 O O . PRO A 1 669 ? -39.080 10.010 24.080 1.00 87.62 669 PRO A O 1
ATOM 5162 N N . ARG A 1 670 ? -39.144 8.143 22.854 1.00 87.62 670 ARG A N 1
ATOM 5163 C CA . ARG A 1 670 ? -38.625 7.261 23.919 1.00 87.62 670 ARG A CA 1
ATOM 5164 C C . ARG A 1 670 ? -37.172 7.562 24.298 1.00 87.62 670 ARG A C 1
ATOM 5166 O O . ARG A 1 670 ? -36.796 7.344 25.444 1.00 87.62 670 ARG A O 1
ATOM 5173 N N . LEU A 1 671 ? -36.374 8.065 23.357 1.00 87.06 671 LEU A N 1
ATOM 5174 C CA . LEU A 1 671 ? -34.955 8.379 23.544 1.00 87.06 671 LEU A CA 1
ATOM 5175 C C . LEU A 1 671 ? -34.728 9.819 24.020 1.00 87.06 671 LEU A C 1
ATOM 5177 O O . LEU A 1 671 ? -33.648 10.137 24.521 1.00 87.06 671 LEU A O 1
ATOM 5181 N N . GLN A 1 672 ? -35.747 10.679 23.924 1.00 89.44 672 GLN A N 1
ATOM 5182 C CA . GLN A 1 672 ? -35.677 12.074 24.354 1.00 89.44 672 GLN A CA 1
ATOM 5183 C C . GLN A 1 672 ? -35.153 12.226 25.796 1.00 89.44 672 GLN A C 1
ATOM 5185 O O . GLN A 1 672 ? -34.212 12.998 25.984 1.00 89.44 672 GLN A O 1
ATOM 5190 N N . PRO A 1 673 ? -35.641 11.486 26.818 1.00 88.88 673 PRO A N 1
ATOM 5191 C CA . PRO A 1 673 ? -35.127 11.637 28.180 1.00 88.88 673 PRO A CA 1
ATOM 5192 C C . PRO A 1 673 ? -33.632 11.314 28.303 1.00 88.88 673 PRO A C 1
ATOM 5194 O O . PRO A 1 673 ? -32.918 11.993 29.039 1.00 88.88 673 PRO A O 1
ATOM 5197 N N . ALA A 1 674 ? -33.143 10.310 27.569 1.00 87.94 674 ALA A N 1
ATOM 5198 C CA . ALA A 1 674 ? -31.741 9.898 27.601 1.00 87.94 674 ALA A CA 1
ATOM 5199 C C . ALA A 1 674 ? -30.817 10.939 26.948 1.00 87.94 674 ALA A C 1
ATOM 5201 O O . ALA A 1 674 ? -29.762 11.254 27.504 1.00 87.94 674 ALA A O 1
ATOM 5202 N N . VAL A 1 675 ? -31.233 11.525 25.818 1.00 90.75 675 VAL A N 1
ATOM 5203 C CA . VAL A 1 675 ? -30.493 12.605 25.139 1.00 90.75 675 VAL A CA 1
ATOM 5204 C C . VAL A 1 675 ? -30.406 13.841 26.030 1.00 90.75 675 VAL A C 1
ATOM 5206 O O . VAL A 1 675 ? -29.315 14.352 26.281 1.00 90.75 675 VAL A O 1
ATOM 5209 N N . MET A 1 676 ? -31.546 14.276 26.572 1.00 90.50 676 MET A N 1
ATOM 5210 C CA . MET A 1 676 ? -31.625 15.455 27.438 1.00 90.50 676 MET A CA 1
ATOM 5211 C C . MET A 1 676 ? -30.744 15.274 28.673 1.00 90.50 676 MET A C 1
ATOM 5213 O O . MET A 1 676 ? -29.911 16.124 28.972 1.00 90.50 676 MET A O 1
ATOM 5217 N N . LYS A 1 677 ? -30.852 14.116 29.335 1.00 88.88 677 LYS A N 1
ATOM 5218 C CA . LYS A 1 677 ? -30.045 13.786 30.511 1.00 88.88 677 LYS A CA 1
ATOM 5219 C C . LYS A 1 677 ? -28.550 13.732 30.198 1.00 88.88 677 LYS A C 1
ATOM 5221 O O . LYS A 1 677 ? -27.763 14.266 30.971 1.00 88.88 677 LYS A O 1
ATOM 5226 N N . THR A 1 678 ? -28.157 13.152 29.061 1.00 90.69 678 THR A N 1
ATOM 5227 C CA . THR A 1 678 ? -26.750 13.123 28.625 1.00 90.69 678 THR A CA 1
ATOM 5228 C C . THR A 1 678 ? -26.183 14.532 28.482 1.00 90.69 678 THR A C 1
ATOM 5230 O O . THR A 1 678 ? -25.119 14.813 29.028 1.00 90.69 678 THR A O 1
ATOM 5233 N N . PHE A 1 679 ? -26.892 15.433 27.797 1.00 91.75 679 PHE A N 1
ATOM 5234 C CA . PHE A 1 679 ? -26.430 16.809 27.615 1.00 91.75 679 PHE A CA 1
ATOM 5235 C C . PHE A 1 679 ? -26.401 17.600 28.923 1.00 91.75 679 PHE A C 1
ATOM 5237 O O . PHE A 1 679 ? -25.425 18.301 29.194 1.00 91.75 679 PHE A O 1
ATOM 5244 N N . THR A 1 680 ? -27.420 17.452 29.769 1.00 89.19 680 THR A N 1
ATOM 5245 C CA . THR A 1 680 ? -27.457 18.109 31.076 1.00 89.19 680 THR A CA 1
ATOM 5246 C C . THR A 1 680 ? -26.314 17.643 31.983 1.00 89.19 680 THR A C 1
ATOM 5248 O O . THR A 1 680 ? -25.597 18.475 32.536 1.00 89.19 680 THR A O 1
ATOM 5251 N N . GLU A 1 681 ? -26.068 16.334 32.083 1.00 87.31 681 GLU A N 1
ATOM 5252 C CA . GLU A 1 681 ? -24.962 15.786 32.883 1.00 87.31 681 GLU A CA 1
ATOM 5253 C C . GLU A 1 681 ? -23.578 16.052 32.257 1.00 87.31 681 GLU A C 1
ATOM 5255 O O . GLU A 1 681 ? -22.553 16.032 32.954 1.00 87.31 681 GLU A O 1
ATOM 5260 N N . ALA A 1 682 ? -23.504 16.272 30.939 1.00 88.88 682 ALA A N 1
ATOM 5261 C CA . ALA A 1 682 ? -22.261 16.653 30.272 1.00 88.88 682 ALA A CA 1
ATOM 5262 C C . ALA A 1 682 ? -21.848 18.082 30.652 1.00 88.88 682 ALA A C 1
ATOM 5264 O O . ALA A 1 682 ? -20.659 18.348 30.826 1.00 88.88 682 ALA A O 1
ATOM 5265 N N . VAL A 1 683 ? -22.814 18.983 30.848 1.00 87.31 683 VAL A N 1
ATOM 5266 C CA . VAL A 1 683 ? -22.546 20.346 31.327 1.00 87.31 683 VAL A CA 1
ATOM 5267 C C . VAL A 1 683 ? -22.287 20.366 32.837 1.00 87.31 683 VAL A C 1
ATOM 5269 O O . VAL A 1 683 ? -21.324 20.999 33.270 1.00 87.31 683 VAL A O 1
ATOM 5272 N N . PHE A 1 684 ? -23.080 19.638 33.632 1.00 79.00 684 PHE A N 1
ATOM 5273 C CA . PHE A 1 684 ? -23.037 19.677 35.100 1.00 79.00 684 PHE A CA 1
ATOM 5274 C C . PHE A 1 684 ? -22.703 18.292 35.697 1.00 79.00 684 PHE A C 1
ATOM 5276 O O . PHE A 1 684 ? -23.479 17.347 35.562 1.00 79.00 684 PHE A O 1
ATOM 5283 N N . ARG A 1 685 ? -21.552 18.128 36.380 1.00 67.50 685 ARG A N 1
ATOM 5284 C CA . ARG A 1 685 ? -21.263 16.897 37.156 1.00 67.50 685 ARG A CA 1
ATOM 5285 C C . ARG A 1 685 ? -22.109 16.873 38.434 1.00 67.50 685 ARG A C 1
ATOM 5287 O O . ARG A 1 685 ? -22.063 17.831 39.196 1.00 67.50 685 ARG A O 1
ATOM 5294 N N . SER A 1 686 ? -22.788 15.765 38.730 1.00 53.50 686 SER A N 1
ATOM 5295 C CA . SER A 1 686 ? -23.640 15.650 39.927 1.00 53.50 686 SER A CA 1
ATOM 5296 C C . SER A 1 686 ? -22.890 15.551 41.266 1.00 53.50 686 SER A C 1
ATOM 5298 O O . SER A 1 686 ? -23.518 15.685 42.311 1.00 53.50 686 SER A O 1
ATOM 5300 N N . ASP A 1 687 ? -21.579 15.292 41.278 1.00 49.22 687 ASP A N 1
ATOM 5301 C CA . ASP A 1 687 ? -20.909 14.810 42.497 1.00 49.22 687 ASP A CA 1
ATOM 5302 C C . ASP A 1 687 ? -19.416 15.172 42.665 1.00 49.22 687 ASP A C 1
ATOM 5304 O O . ASP A 1 687 ? -18.899 15.032 43.775 1.00 49.22 687 ASP A O 1
ATOM 5308 N N . THR A 1 688 ? -18.701 15.681 41.646 1.00 48.41 688 THR A N 1
ATOM 5309 C CA . THR A 1 688 ? -17.237 15.933 41.760 1.00 48.41 688 THR A CA 1
ATOM 5310 C C . THR A 1 688 ? -16.663 17.218 41.135 1.00 48.41 688 THR A C 1
ATOM 5312 O O . THR A 1 688 ? -15.551 17.584 41.519 1.00 48.41 688 THR A O 1
ATOM 5315 N N . ASP A 1 689 ? -17.363 17.961 40.262 1.00 48.84 689 ASP A N 1
ATOM 5316 C CA . ASP A 1 689 ? -16.875 19.292 39.832 1.00 48.84 689 ASP A CA 1
ATOM 5317 C C . ASP A 1 689 ? -17.346 20.365 40.813 1.00 48.84 689 ASP A C 1
ATOM 5319 O O . ASP A 1 689 ? -18.518 20.724 40.856 1.00 48.84 689 ASP A O 1
ATOM 5323 N N . ARG A 1 690 ? -16.410 20.929 41.581 1.00 44.34 690 ARG A N 1
ATOM 5324 C CA . ARG A 1 690 ? -16.640 22.152 42.371 1.00 44.34 690 ARG A CA 1
ATOM 5325 C C . ARG A 1 690 ? -16.468 23.437 41.550 1.00 44.34 690 ARG A C 1
ATOM 5327 O O . ARG A 1 690 ? -16.558 24.525 42.111 1.00 44.34 690 ARG A O 1
ATOM 5334 N N . THR A 1 691 ? -16.218 23.322 40.247 1.00 48.25 691 THR A N 1
ATOM 5335 C CA . THR A 1 691 ? -15.942 24.455 39.360 1.00 48.25 691 THR A CA 1
ATOM 5336 C C . THR A 1 691 ? -17.066 24.567 38.337 1.00 48.25 691 THR A C 1
ATOM 5338 O O . THR A 1 691 ? -17.153 23.770 37.410 1.00 48.25 691 THR A O 1
ATOM 5341 N N . TYR A 1 692 ? -17.945 25.551 38.517 1.00 55.09 692 TYR A N 1
ATOM 5342 C CA . TYR A 1 692 ? -18.922 25.949 37.506 1.00 55.09 692 TYR A CA 1
ATOM 5343 C C . TYR A 1 692 ? -18.174 26.413 36.246 1.00 55.09 692 TYR A C 1
ATOM 5345 O O . TYR A 1 692 ? -17.516 27.454 36.257 1.00 55.09 692 TYR A O 1
ATOM 5353 N N . LEU A 1 693 ? -18.233 25.626 35.168 1.00 64.25 693 LEU A N 1
ATOM 5354 C CA . LEU A 1 693 ? -17.623 25.968 33.883 1.00 64.25 693 LEU A CA 1
ATOM 5355 C C . LEU A 1 693 ? -18.692 26.554 32.954 1.00 64.25 693 LEU A C 1
ATOM 5357 O O . LEU A 1 693 ? -19.195 25.878 32.056 1.00 64.25 693 LEU A O 1
ATOM 5361 N N . ALA A 1 694 ? -18.982 27.847 33.140 1.00 74.81 694 ALA A N 1
ATOM 5362 C CA . ALA A 1 694 ? -19.805 28.657 32.234 1.00 74.81 694 ALA A CA 1
ATOM 5363 C C . ALA A 1 694 ? -19.524 28.431 30.725 1.00 74.81 694 ALA A C 1
ATOM 5365 O O . ALA A 1 694 ? -20.484 28.463 29.951 1.00 74.81 694 ALA A O 1
ATOM 5366 N N . PRO A 1 695 ? -18.274 28.159 30.277 1.00 83.69 695 PRO A N 1
ATOM 5367 C CA . PRO A 1 695 ? -17.994 27.898 28.865 1.00 83.69 695 PRO A CA 1
ATOM 5368 C C . PRO A 1 695 ? -18.785 26.727 28.264 1.00 83.69 695 PRO A C 1
ATOM 5370 O O . PRO A 1 695 ? -19.374 26.897 27.200 1.00 83.69 695 PRO A O 1
ATOM 5373 N N . ARG A 1 696 ? -18.902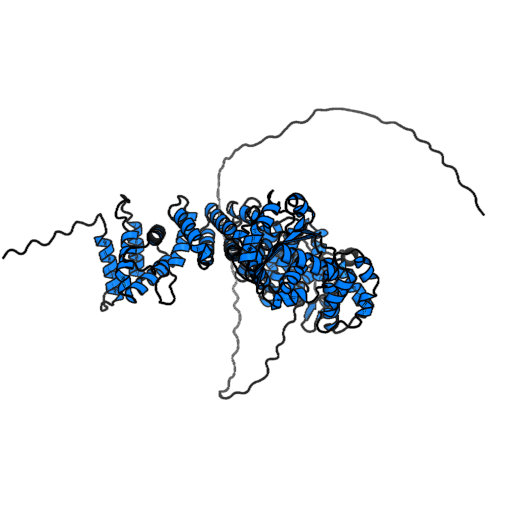 25.580 28.953 1.00 87.81 696 ARG A N 1
ATOM 5374 C CA . ARG A 1 696 ? -19.632 24.407 28.424 1.00 87.81 696 ARG A CA 1
ATOM 5375 C C . ARG A 1 696 ? -21.112 24.706 28.201 1.00 87.81 696 ARG A C 1
ATOM 5377 O O . ARG A 1 696 ? -21.684 24.311 27.186 1.00 87.81 696 ARG A O 1
ATOM 5384 N N . PHE A 1 697 ? -21.725 25.424 29.146 1.00 88.44 697 PHE A N 1
ATOM 5385 C CA . PHE A 1 697 ? -23.111 25.874 29.029 1.00 88.44 697 PHE A CA 1
ATOM 5386 C C . PHE A 1 697 ? -23.288 26.782 27.808 1.00 88.44 697 PHE A C 1
ATOM 5388 O O . PHE A 1 697 ? -24.224 26.585 27.040 1.00 88.44 697 PHE A O 1
ATOM 5395 N N . LEU A 1 698 ? -22.383 27.746 27.599 1.00 88.75 698 LEU A N 1
ATOM 5396 C CA . LEU A 1 698 ? -22.442 28.652 26.450 1.00 88.75 698 LEU A CA 1
ATOM 5397 C C . LEU A 1 698 ? -22.302 27.907 25.119 1.00 88.75 698 LEU A C 1
ATOM 5399 O O . LEU A 1 698 ? -23.083 28.174 24.208 1.00 88.75 698 LEU A O 1
ATOM 5403 N N . VAL A 1 699 ? -21.368 26.957 25.022 1.00 91.19 699 VAL A N 1
ATOM 5404 C CA . VAL A 1 699 ? -21.151 26.137 23.818 1.00 91.19 699 VAL A CA 1
ATOM 5405 C C . VAL A 1 699 ? -22.392 25.307 23.493 1.00 91.19 699 VAL A C 1
ATOM 5407 O O . VAL A 1 699 ? -22.885 25.355 22.367 1.00 91.19 699 VAL A O 1
ATOM 5410 N N . LEU A 1 700 ? -22.954 24.601 24.479 1.00 91.75 700 LEU A N 1
ATOM 5411 C CA . LEU A 1 700 ? -24.150 23.783 24.269 1.00 91.75 700 LEU A CA 1
ATOM 5412 C C . LEU A 1 700 ? -25.388 24.640 23.958 1.00 91.75 700 LEU A C 1
ATOM 5414 O O . LEU A 1 700 ? -26.202 24.282 23.111 1.00 91.75 700 LEU A O 1
ATOM 5418 N N . ASN A 1 701 ? -25.525 25.794 24.611 1.00 91.25 701 ASN A N 1
ATOM 5419 C CA . ASN A 1 701 ? -26.605 26.737 24.342 1.00 91.25 701 ASN A CA 1
ATOM 5420 C C . ASN A 1 701 ? -26.489 27.322 22.923 1.00 91.25 701 ASN A C 1
ATOM 5422 O O . ASN A 1 701 ? -27.489 27.420 22.217 1.00 91.25 701 ASN A O 1
ATOM 5426 N N . HIS A 1 702 ? -25.275 27.652 22.470 1.00 91.38 702 HIS A N 1
ATOM 5427 C CA . HIS A 1 702 ? -25.026 28.057 21.087 1.00 91.38 702 HIS A CA 1
ATOM 5428 C C . HIS A 1 702 ? -25.408 26.943 20.106 1.00 91.38 702 HIS A C 1
ATOM 5430 O O . HIS A 1 702 ? -26.111 27.216 19.137 1.00 91.38 702 HIS A O 1
ATOM 5436 N N . ALA A 1 703 ? -25.038 25.689 20.391 1.00 93.06 703 ALA A N 1
ATOM 5437 C CA . ALA A 1 703 ? -25.422 24.547 19.563 1.00 93.06 703 ALA A CA 1
ATOM 5438 C C . ALA A 1 703 ? -26.950 24.360 19.484 1.00 93.06 703 ALA A C 1
ATOM 5440 O O . ALA A 1 703 ? -27.494 24.136 18.402 1.00 93.06 703 ALA A O 1
ATOM 5441 N N . ALA A 1 704 ? -27.661 24.551 20.601 1.00 93.00 704 ALA A N 1
ATOM 5442 C CA . ALA A 1 704 ? -29.123 24.499 20.659 1.00 93.00 704 ALA A CA 1
ATOM 5443 C C . ALA A 1 704 ? -29.795 25.568 19.775 1.00 93.00 704 ALA A C 1
ATOM 5445 O O . ALA A 1 704 ? -30.765 25.269 19.076 1.00 93.00 704 ALA A O 1
ATOM 5446 N N . TYR A 1 705 ? -29.274 26.799 19.769 1.00 92.44 705 TYR A N 1
ATOM 5447 C CA . TYR A 1 705 ? -29.774 27.867 18.894 1.00 92.44 705 TYR A CA 1
ATOM 5448 C C . TYR A 1 705 ? -29.285 27.755 17.444 1.00 92.44 705 TYR A C 1
ATOM 5450 O O . TYR A 1 705 ? -29.957 28.269 16.550 1.00 92.44 705 TYR A O 1
ATOM 5458 N N . GLY A 1 706 ? -28.164 27.072 17.201 1.00 89.81 706 GLY A N 1
ATOM 5459 C CA . GLY A 1 706 ? -27.729 26.667 15.865 1.00 89.81 706 GLY A CA 1
ATOM 5460 C C . GLY A 1 706 ? -28.678 25.640 15.242 1.00 89.81 706 GLY A C 1
ATOM 5461 O O . GLY A 1 706 ? -29.056 25.785 14.082 1.00 89.81 706 GLY A O 1
ATOM 5462 N N . TRP A 1 707 ? -29.134 24.665 16.037 1.00 93.56 707 TRP A N 1
ATOM 5463 C CA . TRP A 1 707 ? -30.063 23.613 15.603 1.00 93.56 707 TRP A CA 1
ATOM 5464 C C . TRP A 1 707 ? -31.473 24.144 15.309 1.00 93.56 707 TRP A C 1
ATOM 5466 O O . TRP A 1 707 ? -32.120 23.722 14.347 1.00 93.56 707 TRP A O 1
ATOM 5476 N N . GLU A 1 708 ? -31.969 25.072 16.131 1.00 92.31 708 GLU A N 1
ATOM 5477 C CA . GLU A 1 708 ? -33.247 25.754 15.915 1.00 92.31 708 GLU A CA 1
ATOM 5478 C C . GLU A 1 708 ? -33.147 27.220 16.387 1.00 92.31 708 GLU A C 1
ATOM 5480 O O . GLU A 1 708 ? -33.192 27.488 17.592 1.00 92.31 708 GLU A O 1
ATOM 5485 N N . PRO A 1 709 ? -33.040 28.204 15.474 1.00 87.31 709 PRO A N 1
ATOM 5486 C CA . PRO A 1 709 ? -32.930 29.616 15.844 1.00 87.31 709 PRO A CA 1
ATOM 5487 C C . PRO A 1 709 ? -34.173 30.171 16.556 1.00 87.31 709 PRO A C 1
ATOM 5489 O O . PRO A 1 709 ? -35.309 29.756 16.310 1.00 87.31 709 PRO A O 1
ATOM 5492 N N . ALA A 1 710 ? -33.992 31.168 17.426 1.00 79.44 710 ALA A N 1
ATOM 5493 C CA . ALA A 1 710 ? -35.109 31.875 18.054 1.00 79.44 710 ALA A CA 1
ATOM 5494 C C . ALA A 1 710 ? -35.824 32.771 17.023 1.00 79.44 710 ALA A C 1
ATOM 5496 O O . ALA A 1 710 ? -35.304 33.812 16.622 1.00 79.44 710 ALA A O 1
ATOM 5497 N N . ARG A 1 711 ? -37.022 32.377 16.573 1.00 74.62 711 ARG A N 1
ATOM 5498 C CA . ARG A 1 711 ? -37.845 33.180 15.654 1.00 74.62 711 ARG A CA 1
ATOM 5499 C C . ARG A 1 711 ? -38.815 34.056 16.442 1.00 74.62 711 ARG A C 1
ATOM 5501 O O . ARG A 1 711 ? -39.577 33.556 17.258 1.00 74.62 711 ARG A O 1
ATOM 5508 N N . VAL A 1 712 ? -38.827 35.356 16.151 1.00 58.69 712 VAL A N 1
ATOM 5509 C CA . VAL A 1 712 ? -39.611 36.364 16.895 1.00 58.69 712 VAL A CA 1
ATOM 5510 C C . VAL A 1 712 ? -41.112 36.358 16.531 1.00 58.69 712 VAL A C 1
ATOM 5512 O O . VAL A 1 712 ? -41.907 36.973 17.232 1.00 58.69 712 VAL A O 1
ATOM 5515 N N . ALA A 1 713 ? -41.537 35.656 15.469 1.00 56.41 713 ALA A N 1
ATOM 5516 C CA . ALA A 1 713 ? -42.904 35.785 14.935 1.00 56.41 713 ALA A CA 1
ATOM 5517 C C . ALA A 1 713 ? -43.535 34.505 14.335 1.00 56.41 713 ALA A C 1
ATOM 5519 O O . ALA A 1 713 ? -44.550 34.599 13.649 1.00 56.41 713 ALA A O 1
ATOM 5520 N N . ALA A 1 714 ? -42.963 33.317 14.554 1.00 62.03 714 ALA A N 1
ATOM 5521 C CA . ALA A 1 714 ? -43.511 32.056 14.033 1.00 62.03 714 ALA A CA 1
ATOM 5522 C C . ALA A 1 714 ? -44.161 31.223 15.150 1.00 62.03 714 ALA A C 1
ATOM 5524 O O . ALA A 1 714 ? -43.724 31.289 16.298 1.00 62.03 714 ALA A O 1
ATOM 5525 N N . GLN A 1 715 ? -45.190 30.432 14.816 1.00 74.81 715 GLN A N 1
ATOM 5526 C CA . GLN A 1 715 ? -45.755 29.455 15.753 1.00 74.81 715 GLN A CA 1
ATOM 5527 C C . GLN A 1 715 ? -44.662 28.461 16.193 1.00 74.81 715 GLN A C 1
ATOM 5529 O O . GLN A 1 715 ? -43.865 28.042 15.346 1.00 74.81 715 GLN A O 1
ATOM 5534 N N . PRO A 1 716 ? -44.592 28.102 17.490 1.00 79.62 716 PRO A N 1
ATOM 5535 C CA . PRO A 1 716 ? -43.586 27.174 17.989 1.00 79.62 716 PRO A CA 1
ATOM 5536 C C . PRO A 1 716 ? -43.754 25.806 17.322 1.00 79.62 716 PRO A C 1
ATOM 5538 O O . PRO A 1 716 ? -44.858 25.275 17.229 1.00 79.62 716 PRO A O 1
ATOM 5541 N N . THR A 1 717 ? -42.646 25.255 16.831 1.00 87.81 717 THR A N 1
ATOM 5542 C CA . THR A 1 717 ? -42.599 23.902 16.264 1.00 87.81 717 THR A CA 1
ATOM 5543 C C . THR A 1 717 ? -42.204 22.893 17.342 1.00 87.81 717 THR A C 1
ATOM 5545 O O . THR A 1 717 ? -41.723 23.270 18.412 1.00 87.81 717 THR A O 1
ATOM 5548 N N . GLU A 1 718 ? -42.333 21.596 17.064 1.00 88.06 718 GLU A N 1
ATOM 5549 C CA . GLU A 1 718 ? -41.824 20.549 17.964 1.00 88.06 718 GLU A CA 1
ATOM 5550 C C . GLU A 1 718 ? -40.312 20.693 18.224 1.00 88.06 718 GLU A C 1
ATOM 5552 O O . GLU A 1 718 ? -39.855 20.495 19.350 1.00 88.06 718 GLU A O 1
ATOM 5557 N N . ARG A 1 719 ? -39.543 21.149 17.222 1.00 91.25 719 ARG A N 1
ATOM 5558 C CA . ARG A 1 719 ? -38.120 21.502 17.379 1.00 91.25 719 ARG A CA 1
ATOM 5559 C C . ARG A 1 719 ? -37.932 22.653 18.362 1.00 91.25 719 ARG A C 1
ATOM 5561 O O . ARG A 1 719 ? -37.089 22.575 19.250 1.00 91.25 719 ARG A O 1
ATOM 5568 N N . THR A 1 720 ? -38.755 23.698 18.249 1.00 90.31 720 THR A N 1
ATOM 5569 C CA . THR A 1 720 ? -38.745 24.842 19.174 1.00 90.31 720 THR A CA 1
ATOM 5570 C C . THR A 1 720 ? -39.016 24.384 20.609 1.00 90.31 720 THR A C 1
ATOM 5572 O O . THR A 1 720 ? -38.269 24.746 21.514 1.00 90.31 720 THR A O 1
ATOM 5575 N N . HIS A 1 721 ? -40.021 23.527 20.812 1.00 90.56 721 HIS A N 1
ATOM 5576 C CA . HIS A 1 721 ? -40.344 22.977 22.129 1.00 90.56 721 HIS A CA 1
ATOM 5577 C C . HIS A 1 721 ? -39.218 22.116 22.709 1.00 90.56 721 HIS A C 1
ATOM 5579 O O . HIS A 1 721 ? -38.901 22.255 23.889 1.00 90.56 721 HIS A O 1
ATOM 5585 N N . LEU A 1 722 ? -38.589 21.258 21.899 1.00 92.31 722 LEU A N 1
ATOM 5586 C CA . LEU A 1 722 ? -37.489 20.409 22.356 1.00 92.31 722 LEU A CA 1
ATOM 5587 C C . LEU A 1 722 ? -36.243 21.228 22.724 1.00 92.31 722 LEU A C 1
ATOM 5589 O O . LEU A 1 722 ? -35.647 20.994 23.776 1.00 92.31 722 LEU A O 1
ATOM 5593 N N . ARG A 1 723 ? -35.885 22.225 21.905 1.00 94.25 723 ARG A N 1
ATOM 5594 C CA . ARG A 1 723 ? -34.802 23.172 22.210 1.00 94.25 723 ARG A CA 1
ATOM 5595 C C . ARG A 1 723 ? -35.071 23.898 23.525 1.00 94.25 723 ARG A C 1
ATOM 5597 O O . ARG A 1 723 ? -34.200 23.939 24.390 1.00 94.25 723 ARG A O 1
ATOM 5604 N N . ASP A 1 724 ? -36.265 24.466 23.681 1.00 91.25 724 ASP A N 1
ATOM 5605 C CA . ASP A 1 724 ? -36.615 25.236 24.876 1.00 91.25 724 ASP A CA 1
ATOM 5606 C C . ASP A 1 724 ? -36.628 24.344 26.120 1.00 91.25 724 ASP A C 1
ATOM 5608 O O . ASP A 1 724 ? -36.110 24.743 27.161 1.00 91.25 724 ASP A O 1
ATOM 5612 N N . ALA A 1 725 ? -37.118 23.105 26.001 1.00 91.75 725 ALA A N 1
ATOM 5613 C CA . ALA A 1 725 ? -37.032 22.111 27.064 1.00 91.75 725 ALA A CA 1
ATOM 5614 C C . ALA A 1 725 ? -35.576 21.804 27.452 1.00 91.75 725 ALA A C 1
ATOM 5616 O O . ALA A 1 725 ? -35.287 21.669 28.639 1.00 91.75 725 ALA A O 1
ATOM 5617 N N . LEU A 1 726 ? -34.647 21.733 26.488 1.00 93.00 726 LEU A N 1
ATOM 5618 C CA . LEU A 1 726 ? -33.227 21.489 26.763 1.00 93.00 726 LEU A CA 1
ATOM 5619 C C . LEU A 1 726 ? -32.606 22.682 27.485 1.00 93.00 726 LEU A C 1
ATOM 5621 O O . LEU A 1 726 ? -31.951 22.510 28.508 1.00 93.00 726 LEU A O 1
ATOM 5625 N N . VAL A 1 727 ? -32.852 23.897 26.996 1.00 90.88 727 VAL A N 1
ATOM 5626 C CA . VAL A 1 727 ? -32.353 25.130 27.621 1.00 90.88 727 VAL A CA 1
ATOM 5627 C C . VAL A 1 727 ? -32.909 25.292 29.039 1.00 90.88 727 VAL A C 1
ATOM 5629 O O . VAL A 1 727 ? -32.174 25.692 29.941 1.00 90.88 727 VAL A O 1
ATOM 5632 N N . ILE A 1 728 ? -34.184 24.959 29.263 1.00 89.81 728 ILE A N 1
ATOM 5633 C CA . ILE A 1 728 ? -34.792 24.950 30.600 1.00 89.81 728 ILE A CA 1
ATOM 5634 C C . ILE A 1 728 ? -34.121 23.896 31.484 1.00 89.81 728 ILE A C 1
ATOM 5636 O O . ILE A 1 728 ? -33.690 24.242 32.579 1.00 89.81 728 ILE A O 1
ATOM 5640 N N . ALA A 1 729 ? -33.962 22.657 31.008 1.00 88.19 729 ALA A N 1
ATOM 5641 C CA . ALA A 1 729 ? -33.315 21.586 31.766 1.00 88.19 729 ALA A CA 1
ATOM 5642 C C . ALA A 1 729 ? -31.869 21.940 32.152 1.00 88.19 729 ALA A C 1
ATOM 5644 O O . ALA A 1 729 ? -31.443 21.679 33.274 1.00 88.19 729 ALA A O 1
ATOM 5645 N N . LEU A 1 730 ? -31.124 22.594 31.256 1.00 87.81 730 LEU A N 1
ATOM 5646 C CA . LEU A 1 730 ? -29.780 23.096 31.546 1.00 87.81 730 LEU A CA 1
ATOM 5647 C C . LEU A 1 730 ? -29.789 24.183 32.628 1.00 87.81 730 LEU A C 1
ATOM 5649 O O . LEU A 1 730 ? -28.936 24.169 33.505 1.00 87.81 730 LEU A O 1
ATOM 5653 N N . ARG A 1 731 ? -30.755 25.108 32.603 1.00 84.25 731 ARG A N 1
ATOM 5654 C CA . ARG A 1 731 ? -30.894 26.140 33.647 1.00 84.25 731 ARG A CA 1
ATOM 5655 C C . ARG A 1 731 ? -31.321 25.558 34.992 1.00 84.25 731 ARG A C 1
ATOM 5657 O O . ARG A 1 731 ? -30.894 26.053 36.024 1.00 84.25 731 ARG A O 1
ATOM 5664 N N . GLU A 1 732 ? -32.187 24.550 34.988 1.00 83.88 732 GLU A N 1
ATOM 5665 C CA . GLU A 1 732 ? -32.651 23.884 36.210 1.00 83.88 732 GLU A CA 1
ATOM 5666 C C . GLU A 1 732 ? -31.558 23.028 36.858 1.00 83.88 732 GLU A C 1
ATOM 5668 O O . GLU A 1 732 ? -31.529 22.902 38.080 1.00 83.88 732 GLU A O 1
ATOM 5673 N N . ALA A 1 733 ? -30.660 22.461 36.054 1.00 79.69 733 ALA A N 1
ATOM 5674 C CA . ALA A 1 733 ? -29.525 21.679 36.531 1.00 79.69 733 ALA A CA 1
ATOM 5675 C C . ALA A 1 733 ? -28.317 22.527 36.955 1.00 79.69 733 ALA A C 1
ATOM 5677 O O . ALA A 1 733 ? -27.362 21.977 37.504 1.00 79.69 733 ALA A O 1
ATOM 5678 N N . ASP A 1 734 ? -28.344 23.840 36.710 1.00 77.69 734 ASP A N 1
ATOM 5679 C CA . ASP A 1 734 ? -27.288 24.751 37.134 1.00 77.69 734 ASP A CA 1
ATOM 5680 C C . ASP A 1 734 ? -27.241 24.820 38.674 1.00 77.69 734 ASP A C 1
ATOM 5682 O O . ASP A 1 734 ? -28.180 25.321 39.301 1.00 77.69 734 ASP A O 1
ATOM 5686 N N . PRO A 1 735 ? -26.147 24.365 39.316 1.00 70.62 735 PRO A N 1
ATOM 5687 C CA . PRO A 1 735 ? -26.025 24.369 40.773 1.00 70.62 735 PRO A CA 1
ATOM 5688 C C . PRO A 1 735 ? -25.980 25.783 41.373 1.00 70.62 735 PRO A C 1
ATOM 5690 O O . PRO A 1 735 ? -26.080 25.932 42.591 1.00 70.62 735 PRO A O 1
ATOM 5693 N N . THR A 1 736 ? -25.809 26.818 40.545 1.00 69.44 736 THR A N 1
ATOM 5694 C CA . THR A 1 736 ? -25.812 28.230 40.946 1.00 69.44 736 THR A CA 1
ATOM 5695 C C . THR A 1 736 ? -27.159 28.924 40.726 1.00 69.44 736 THR A C 1
ATOM 5697 O O . THR A 1 736 ? -27.326 30.073 41.145 1.00 69.44 736 THR A O 1
ATOM 5700 N N . ALA A 1 737 ? -28.142 28.244 40.122 1.00 64.75 737 ALA A N 1
ATOM 5701 C CA . ALA A 1 737 ? -29.473 28.801 39.927 1.00 64.75 737 ALA A CA 1
ATOM 5702 C C . ALA A 1 737 ? -30.171 29.046 41.282 1.00 64.75 737 ALA A C 1
ATOM 5704 O O . ALA A 1 737 ? -30.120 28.195 42.176 1.00 64.75 737 ALA A O 1
ATOM 5705 N N . PRO A 1 738 ? -30.851 30.195 41.469 1.00 57.22 738 PRO A N 1
ATOM 5706 C CA . PRO A 1 738 ? -31.597 30.453 42.693 1.00 57.22 738 PRO A CA 1
ATOM 5707 C C . PRO A 1 738 ? -32.682 29.386 42.870 1.00 57.22 738 PRO A C 1
ATOM 5709 O O . PRO A 1 738 ? -33.483 29.152 41.962 1.00 57.22 738 PRO A O 1
ATOM 5712 N N . ALA A 1 739 ? -32.709 28.744 44.044 1.00 51.69 739 ALA A N 1
ATOM 5713 C CA . ALA A 1 739 ? -33.718 27.745 44.378 1.00 51.69 739 ALA A CA 1
ATOM 5714 C C . ALA A 1 739 ? -35.110 28.329 44.112 1.00 51.69 739 ALA A C 1
ATOM 5716 O O . ALA A 1 739 ? -35.439 29.409 44.612 1.00 51.69 739 ALA A O 1
ATOM 5717 N N . ARG A 1 740 ? -35.921 27.632 43.305 1.00 50.78 740 ARG A N 1
ATOM 5718 C CA . ARG A 1 740 ? -37.310 28.033 43.075 1.00 50.78 740 ARG A CA 1
ATOM 5719 C C . ARG A 1 740 ? -37.984 28.160 44.438 1.00 50.78 740 ARG A C 1
ATOM 5721 O O . ARG A 1 740 ? -38.111 27.172 45.155 1.00 50.78 740 ARG A O 1
ATOM 5728 N N . LEU A 1 741 ? -38.407 29.374 44.788 1.00 40.78 741 LEU A N 1
ATOM 5729 C CA . LEU A 1 741 ? -39.368 29.587 45.862 1.00 40.78 741 LEU A CA 1
ATOM 5730 C C . LEU A 1 741 ? -40.587 28.734 45.508 1.00 40.78 741 LEU A C 1
ATOM 5732 O O . LEU A 1 741 ? -41.294 29.038 44.547 1.00 40.78 741 LEU A O 1
ATOM 5736 N N . HIS A 1 742 ? -40.784 27.627 46.226 1.00 41.06 742 HIS A N 1
ATOM 5737 C CA . HIS A 1 742 ? -42.025 26.875 46.145 1.00 41.06 742 HIS A CA 1
ATOM 5738 C C . HIS A 1 742 ? -43.171 27.861 46.355 1.00 41.06 742 HIS A C 1
ATOM 5740 O O . HIS A 1 742 ? -43.170 28.614 47.333 1.00 41.06 742 HIS A O 1
ATOM 5746 N N . HIS A 1 743 ? -44.105 27.886 45.402 1.00 41.78 743 HIS A N 1
ATOM 5747 C CA . HIS A 1 743 ? -45.363 28.593 45.566 1.00 41.78 743 HIS A CA 1
ATOM 5748 C C . HIS A 1 743 ? -45.939 28.259 46.942 1.00 41.78 743 HIS A C 1
ATOM 5750 O O . HIS A 1 743 ? -45.950 27.098 47.359 1.00 41.78 743 HIS A O 1
ATOM 5756 N N . ALA A 1 744 ? -46.334 29.318 47.649 1.00 36.34 744 ALA A N 1
ATOM 5757 C CA . ALA A 1 744 ? -47.002 29.241 48.932 1.00 36.34 744 ALA A CA 1
ATOM 5758 C C . ALA A 1 744 ? -48.156 28.223 48.869 1.00 36.34 744 ALA A C 1
ATOM 5760 O O . ALA A 1 744 ? -48.811 28.129 47.829 1.00 36.34 744 ALA A O 1
ATOM 5761 N N . PRO A 1 745 ? -48.404 27.463 49.948 1.00 43.44 745 PRO A N 1
ATOM 5762 C CA . PRO A 1 745 ? -49.575 26.607 50.009 1.00 43.44 745 PRO A CA 1
ATOM 5763 C C . PRO A 1 745 ? -50.827 27.479 49.895 1.00 43.44 745 PRO A C 1
ATOM 5765 O O . PRO A 1 745 ? -50.937 28.488 50.595 1.00 43.44 745 PRO A O 1
ATOM 5768 N N . ASP A 1 746 ? -51.749 27.081 49.018 1.00 42.44 746 ASP A N 1
ATOM 5769 C CA . ASP A 1 746 ? -53.101 27.627 48.987 1.00 42.44 746 ASP A CA 1
ATOM 5770 C C . ASP A 1 746 ? -53.708 27.501 50.392 1.00 42.44 746 ASP A C 1
ATOM 5772 O O . ASP A 1 746 ? -53.837 26.406 50.946 1.00 42.44 746 ASP A O 1
ATOM 5776 N N . THR A 1 747 ? -54.029 28.644 50.992 1.00 43.81 747 THR A N 1
ATOM 5777 C CA . THR A 1 747 ? -54.879 28.728 52.178 1.00 43.81 747 THR A CA 1
ATOM 5778 C C . THR A 1 747 ? -56.323 28.959 51.747 1.00 43.81 747 THR A C 1
ATOM 5780 O O . THR A 1 747 ? -56.607 30.003 51.161 1.00 43.81 747 THR A O 1
ATOM 5783 N N . GLU A 1 748 ? -57.162 28.000 52.158 1.00 36.53 748 GLU A N 1
ATOM 5784 C CA . GLU A 1 748 ? -58.641 27.909 52.168 1.00 36.53 748 GLU A CA 1
ATOM 5785 C C . GLU A 1 748 ? -59.388 27.564 50.872 1.00 36.53 748 GLU A C 1
ATOM 5787 O O . GLU A 1 748 ? -59.446 28.384 49.930 1.00 36.53 748 GLU A O 1
#

Radius of gyration: 35.4 Å; chains: 1; bounding box: 129×98×90 Å

pLDDT: mean 79.47, std 20.54, range [21.42, 96.94]